Protein AF-A0A369KK77-F1 (afdb_monomer)

InterPro domains:
  IPR004089 Methyl-accepting chemotaxis protein (MCP) signalling domain [PF00015] (278-379)
  IPR004089 Methyl-accepting chemotaxis protein (MCP) signalling domain [PS50111] (217-385)
  IPR004089 Methyl-accepting chemotaxis protein (MCP) signalling domain [SM00283] (213-385)

Secondary structure (DSSP, 8-state):
-HHHHHHHHHHHHHHHHHHHHHHHHHHHHHHHHHHHHHHHHHHHHHHHHHHHHHHHHHHHHHHTT-HHHHHHHHHGGGGSTTEEEEEEEETTS-EEEEEE--TTS--PBP-STT--GGGT-S-S-GGG-SS-EEEEEETTEEEEEEEEE-TTT--EEEEEEEEEE-HHHHHHHHHHHHHHHHHHHHHHHHHHHHHHHHHIIIIIHHHHHHHHHHHHHHHHHHHHHHHHHHHHHHHHHHHHHHHHHHHHHHHHHHHHHHHHHHHHHHHHHHHHHHHHHHHHHHHHHHHHHHHHHHHHHHHHHHHHHHHHHHHHHHHHHHHHHHHHHHHHHHHHHHHHHHHHHHTGGGGHHHHHHHHHHHHHHHHHHHHHHHHHHHHHHHHHHHT--

Solvent-accessible surface area (backbone atoms only — not comparable to full-atom values): 20288 Å² total; per-residue (Å²): 114,70,69,61,49,53,53,49,52,51,55,51,51,65,61,45,50,49,55,53,53,50,52,51,44,54,50,51,54,52,51,50,55,53,53,56,51,52,52,52,54,53,50,54,52,52,55,54,52,54,51,63,71,45,29,62,62,39,22,52,19,50,73,70,67,37,53,69,58,33,46,57,57,55,58,65,60,57,79,43,83,41,48,40,33,40,40,33,25,35,65,82,50,44,63,64,39,32,37,39,53,44,99,85,70,46,70,52,75,54,87,57,85,85,54,55,51,71,82,79,43,92,70,92,58,78,83,73,38,83,53,78,45,78,46,74,82,46,102,47,32,45,36,39,38,35,58,18,40,39,95,84,77,68,45,68,42,20,36,40,36,38,35,29,49,44,59,72,60,55,54,55,52,48,54,54,51,54,53,47,54,52,52,42,53,52,49,52,51,53,39,51,56,51,50,52,56,47,46,47,63,70,47,49,50,55,50,53,49,49,53,50,54,50,52,52,52,50,52,52,51,52,51,51,51,52,51,48,50,50,53,52,51,55,48,51,53,50,48,52,53,50,51,54,50,50,53,53,49,50,52,52,50,56,52,47,51,54,51,51,52,51,49,50,50,52,52,54,51,51,53,51,52,51,52,53,50,52,54,53,49,51,54,50,50,54,50,52,54,54,48,52,55,50,51,53,51,48,54,54,49,52,58,49,49,54,51,49,54,55,50,49,53,52,48,42,55,51,29,53,52,48,32,54,50,20,55,51,42,30,52,49,17,49,52,43,27,52,53,16,60,72,53,43,87,83,12,54,72,52,26,55,52,16,50,52,48,25,51,54,19,50,56,50,29,54,53,25,46,54,52,40,54,55,44,54,53,51,49,58,58,61,75,76,109

Foldseek 3Di:
DVVVVVVVVVVVCLVVQLVVLLVVLVVLLVVLVVVLVVVVVVVVVVLQVLCVVLLAQLLVCLVVLPQVSNLVSQVVSCVDVQWAKKWKAFPQQATRWMWGQDPVRDTDIDPRPPDGSVVQDVDPDPVVQCDWDWDDPDPFKIKIKHFRAHPPPRHTGIMMIIIGGCVVSVVVSVVSNVVSVVSSVVSVVCSVVSVVVCCCVPPVVVVVVVVVVVVVVVVVVVVVVVVVVVVVVVVVVVVVVVVVVVVVVVVVVVVVVVVVVVVVVVVVVVVVVVVVVVVVVVVVVVVVVVVVVVVVVVVVVVVVLVVVLVVLVVLLVVLVVQLVVLVVQLVVLVVQLVVLVVVPPVSVVSNVVSVVSNVVSVVSNVVSVVSNVVSVVVVVVSVVD

Organism: NCBI:txid495820

pLDDT: mean 83.38, std 11.4, range [41.78, 98.0]

Mean predicted aligned error: 17.28 Å

Sequence (385 aa):
MILTNRALNSKILIVILPIFALTIGIHFVYQIFQTSNQFREEFDKSIKNSMKILSPGLSLSLYNLEKSGATFSAKGLFINESIEKVVVFNDKGKFFAGIERKSDQSLPELDGANYTLENYTKEQDLNKFKEINVQTSSNASRIYTFSILDSKSTNLNGLLVVETTTKNLSIRTYYMIVSSILSLLISLFVAGVSSYFIIKRTISKPLEKLGSDIGVGSNEILSTSNNLNKASVDLSDSIKKQTSAIEKTLEQIQNMESVVEETRKNAAECNSVVGVLNDKTKEGNNTIDAMMISIEAIKKSSKNLEKISAIIKNISQKAGVINEIVSKTELLSLNASIEAARAGEFGKGFSVVAEEVGNLAKVSGDAAKDIEDLIHESIKVSELV

Structure (mmCIF, N/CA/C/O backbone):
data_AF-A0A369KK77-F1
#
_entry.id   AF-A0A369KK77-F1
#
loop_
_atom_site.group_PDB
_atom_site.id
_atom_site.type_symbol
_atom_site.label_atom_id
_atom_site.label_alt_id
_atom_site.label_comp_id
_atom_site.label_asym_id
_atom_site.label_entity_id
_atom_site.label_seq_id
_atom_site.pdbx_PDB_ins_code
_atom_site.Cartn_x
_atom_site.Cartn_y
_atom_site.Cartn_z
_atom_site.occupancy
_atom_site.B_iso_or_equiv
_atom_site.auth_seq_id
_atom_site.auth_comp_id
_atom_site.auth_asym_id
_atom_site.auth_atom_id
_atom_site.pdbx_PDB_model_num
ATOM 1 N N . MET A 1 1 ? 8.810 -18.119 -28.779 1.00 47.00 1 MET A N 1
ATOM 2 C CA . MET A 1 1 ? 10.205 -18.325 -29.236 1.00 47.00 1 MET A CA 1
ATOM 3 C C . MET A 1 1 ? 10.413 -18.049 -30.735 1.00 47.00 1 MET A C 1
ATOM 5 O O . MET A 1 1 ? 11.435 -17.484 -31.096 1.00 47.00 1 MET A O 1
ATOM 9 N N . ILE A 1 2 ? 9.454 -18.361 -31.622 1.00 41.78 2 ILE A N 1
ATOM 10 C CA . ILE A 1 2 ? 9.589 -18.117 -33.079 1.00 41.78 2 ILE A CA 1
ATOM 11 C C . ILE A 1 2 ? 9.443 -16.621 -33.462 1.00 41.78 2 ILE A C 1
ATOM 13 O O . ILE A 1 2 ? 10.145 -16.133 -34.346 1.00 41.78 2 ILE A O 1
ATOM 17 N N . LEU A 1 3 ? 8.600 -15.852 -32.756 1.00 43.62 3 LEU A N 1
ATOM 18 C CA . LEU A 1 3 ? 8.411 -14.407 -33.000 1.00 43.62 3 LEU A CA 1
ATOM 19 C C . LEU A 1 3 ? 9.610 -13.546 -32.561 1.00 43.62 3 LEU A C 1
ATOM 21 O O . LEU A 1 3 ? 9.971 -12.594 -33.252 1.00 43.62 3 LEU A O 1
ATOM 25 N N . THR A 1 4 ? 10.275 -13.908 -31.460 1.00 48.16 4 THR A N 1
ATOM 26 C CA . THR A 1 4 ? 11.506 -13.246 -30.996 1.00 48.16 4 THR A CA 1
ATOM 27 C C . THR A 1 4 ? 12.669 -13.461 -31.966 1.00 48.16 4 THR A C 1
ATOM 29 O O . THR A 1 4 ? 13.461 -12.546 -32.179 1.00 48.16 4 THR A O 1
ATOM 32 N N . ASN A 1 5 ? 12.714 -14.617 -32.635 1.00 52.09 5 ASN A N 1
ATOM 33 C CA . ASN A 1 5 ? 13.733 -14.941 -33.633 1.00 52.09 5 ASN A CA 1
ATOM 34 C C . ASN A 1 5 ? 13.578 -14.100 -34.921 1.00 52.09 5 ASN A C 1
ATOM 36 O O . ASN A 1 5 ? 14.558 -13.585 -35.449 1.00 52.09 5 ASN A O 1
ATOM 40 N N . ARG A 1 6 ? 12.343 -13.826 -35.377 1.00 54.16 6 ARG A N 1
ATOM 41 C CA . ARG A 1 6 ? 12.102 -12.896 -36.505 1.00 54.16 6 ARG A CA 1
ATOM 42 C C . ARG A 1 6 ? 12.501 -11.455 -36.189 1.00 54.16 6 ARG A C 1
ATOM 44 O O . ARG A 1 6 ? 13.060 -10.782 -37.050 1.00 54.16 6 ARG A O 1
ATOM 51 N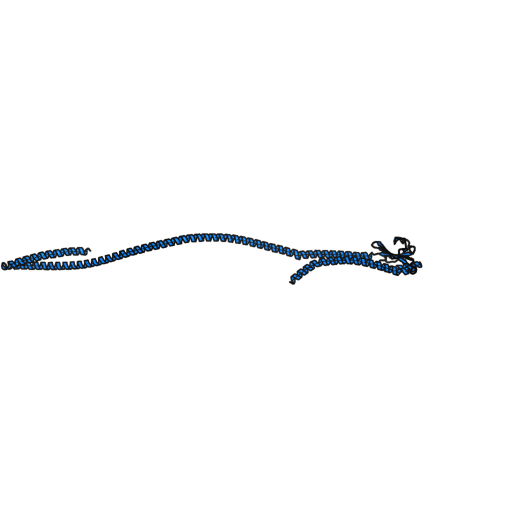 N . ALA A 1 7 ? 12.236 -10.983 -34.972 1.00 59.16 7 ALA A N 1
ATOM 52 C CA . ALA A 1 7 ? 12.627 -9.637 -34.561 1.00 59.16 7 ALA A CA 1
ATOM 53 C C . ALA A 1 7 ? 14.156 -9.493 -34.502 1.00 59.16 7 ALA A C 1
ATOM 55 O O . ALA A 1 7 ? 14.687 -8.510 -35.017 1.00 59.16 7 ALA A O 1
ATOM 56 N N . LEU A 1 8 ? 14.858 -10.487 -33.945 1.00 55.41 8 LEU A N 1
ATOM 57 C CA . LEU A 1 8 ? 16.320 -10.511 -33.881 1.00 55.41 8 LEU A CA 1
ATOM 58 C C . LEU A 1 8 ? 16.948 -10.614 -35.279 1.00 55.41 8 LEU A C 1
ATOM 60 O O . LEU A 1 8 ? 17.817 -9.814 -35.609 1.00 55.41 8 LEU A O 1
ATOM 64 N N . ASN A 1 9 ? 16.430 -11.498 -36.136 1.00 57.97 9 ASN A N 1
ATOM 65 C CA . ASN A 1 9 ? 16.884 -11.617 -37.521 1.00 57.97 9 ASN A CA 1
ATOM 66 C C . ASN A 1 9 ? 16.620 -10.343 -38.324 1.00 57.97 9 ASN A C 1
ATOM 68 O O . ASN A 1 9 ? 17.481 -9.939 -39.095 1.00 57.97 9 ASN A O 1
ATOM 72 N N . SER A 1 10 ? 15.492 -9.654 -38.105 1.00 60.44 10 SER A N 1
ATOM 73 C CA . SER A 1 10 ? 15.263 -8.354 -38.744 1.00 60.44 10 SER A CA 1
ATOM 74 C C . SER A 1 10 ? 16.289 -7.319 -38.279 1.00 60.44 10 SER A C 1
ATOM 76 O O . SER A 1 10 ? 16.861 -6.632 -39.112 1.00 60.44 10 SER A O 1
ATOM 78 N N . LYS A 1 11 ? 16.603 -7.264 -36.976 1.00 64.88 11 LYS A N 1
ATOM 79 C CA . LYS A 1 11 ? 17.577 -6.323 -36.396 1.00 64.88 11 LYS A CA 1
ATOM 80 C C . LYS A 1 11 ? 19.011 -6.592 -36.861 1.00 64.88 11 LYS A C 1
ATOM 82 O O . LYS A 1 11 ? 19.756 -5.646 -37.086 1.00 64.88 11 LYS A O 1
ATOM 87 N N . ILE A 1 12 ? 19.383 -7.858 -37.041 1.00 62.69 12 ILE A N 1
ATOM 88 C CA . ILE A 1 12 ? 20.692 -8.265 -37.569 1.00 62.69 12 ILE A CA 1
ATOM 89 C C . ILE A 1 12 ? 20.794 -7.930 -39.063 1.00 62.69 12 ILE A C 1
ATOM 91 O O . ILE A 1 12 ? 21.766 -7.308 -39.487 1.00 62.69 12 ILE A O 1
ATOM 95 N N . LEU A 1 13 ? 19.762 -8.257 -39.849 1.00 60.19 13 LEU A N 1
ATOM 96 C CA . LEU A 1 13 ? 19.709 -7.939 -41.280 1.00 60.19 13 LEU A CA 1
ATOM 97 C C . LEU A 1 13 ? 19.830 -6.424 -41.522 1.00 60.19 13 LEU A C 1
ATOM 99 O O . LEU A 1 13 ? 20.496 -5.990 -42.454 1.00 60.19 13 LEU A O 1
ATOM 103 N N . ILE A 1 14 ? 19.239 -5.634 -40.627 1.00 63.09 14 ILE A N 1
ATOM 104 C CA . ILE A 1 14 ? 19.241 -4.170 -40.616 1.00 63.09 14 ILE A CA 1
ATOM 105 C C . ILE A 1 14 ? 20.644 -3.559 -40.441 1.00 63.09 14 ILE A C 1
ATOM 107 O O . ILE A 1 14 ? 20.937 -2.541 -41.062 1.00 63.09 14 ILE A O 1
ATOM 111 N N . VAL A 1 15 ? 21.512 -4.158 -39.620 1.00 64.38 15 VAL A N 1
ATOM 112 C CA . VAL A 1 15 ? 22.887 -3.661 -39.398 1.00 64.38 15 VAL A CA 1
ATOM 113 C C . VAL A 1 15 ? 23.840 -4.168 -40.480 1.00 64.38 15 VAL A C 1
ATOM 115 O O . VAL A 1 15 ? 24.763 -3.463 -40.878 1.00 64.38 15 VAL A O 1
ATOM 118 N N . ILE A 1 16 ? 23.606 -5.380 -40.984 1.00 65.75 16 ILE A N 1
ATOM 119 C CA . ILE A 1 16 ? 24.490 -6.017 -41.961 1.00 65.75 16 ILE A CA 1
ATOM 120 C C . ILE A 1 16 ? 24.288 -5.440 -43.367 1.00 65.75 16 ILE A C 1
ATOM 122 O O . ILE A 1 16 ? 25.273 -5.268 -44.081 1.00 65.75 16 ILE A O 1
ATOM 126 N N . LEU A 1 17 ? 23.057 -5.089 -43.767 1.00 68.44 17 LEU A N 1
ATOM 127 C CA . LEU A 1 17 ? 22.775 -4.615 -45.132 1.00 68.44 17 LEU A CA 1
ATOM 128 C C . LEU A 1 17 ? 23.605 -3.382 -45.551 1.00 68.44 17 LEU A C 1
ATOM 130 O O . LEU A 1 17 ? 24.197 -3.419 -46.629 1.00 68.44 17 LEU A O 1
ATOM 134 N N . PRO A 1 18 ? 23.692 -2.307 -44.738 1.00 67.62 18 PRO A N 1
ATOM 135 C CA . PRO A 1 18 ? 24.474 -1.119 -45.085 1.00 67.62 18 PRO A CA 1
ATOM 136 C C . PRO A 1 18 ? 25.974 -1.404 -45.178 1.00 67.62 18 PRO A C 1
ATOM 138 O O . PRO A 1 18 ? 26.647 -0.915 -46.082 1.00 67.62 18 PRO A O 1
ATOM 141 N N . ILE A 1 19 ? 26.489 -2.228 -44.260 1.00 69.19 19 ILE A N 1
ATOM 142 C CA . ILE A 1 19 ? 27.903 -2.619 -44.221 1.00 69.19 19 ILE A CA 1
ATOM 143 C C . ILE A 1 19 ? 28.242 -3.438 -45.468 1.00 69.19 19 ILE A C 1
ATOM 145 O O . ILE A 1 19 ? 29.251 -3.180 -46.117 1.00 69.19 19 ILE A O 1
ATOM 149 N N . PHE A 1 20 ? 27.368 -4.373 -45.842 1.00 70.94 20 PHE A N 1
ATOM 150 C CA . PHE A 1 20 ? 27.532 -5.217 -47.022 1.00 70.94 20 PHE A CA 1
ATOM 151 C C . PHE A 1 20 ? 27.451 -4.414 -48.330 1.00 70.94 20 PHE A C 1
ATOM 153 O O . PHE A 1 20 ? 28.217 -4.644 -49.262 1.00 70.94 20 PHE A O 1
ATOM 160 N N . ALA A 1 21 ? 26.559 -3.424 -48.401 1.00 68.94 21 ALA A N 1
ATOM 161 C CA . ALA A 1 21 ? 26.450 -2.553 -49.566 1.00 68.94 21 ALA A CA 1
ATOM 162 C C . ALA A 1 21 ? 27.677 -1.631 -49.725 1.00 68.94 21 ALA A C 1
ATOM 164 O O . ALA A 1 21 ? 28.122 -1.382 -50.847 1.00 68.94 21 ALA A O 1
ATOM 165 N N . LEU A 1 22 ? 28.256 -1.157 -48.616 1.00 69.44 22 LEU A N 1
ATOM 166 C CA . LEU A 1 22 ? 29.482 -0.355 -48.621 1.00 69.44 22 LEU A CA 1
ATOM 167 C C . LEU A 1 22 ? 30.701 -1.183 -49.059 1.00 69.44 22 LEU A C 1
ATOM 169 O O . LEU A 1 22 ? 31.491 -0.728 -49.887 1.00 69.44 22 LEU A O 1
ATOM 173 N N . THR A 1 23 ? 30.848 -2.407 -48.543 1.00 74.69 23 THR A N 1
ATOM 174 C CA . THR A 1 23 ? 31.971 -3.288 -48.900 1.00 74.69 23 THR A CA 1
ATOM 175 C C . THR A 1 23 ? 31.930 -3.705 -50.367 1.00 74.69 23 THR A C 1
ATOM 177 O O . THR A 1 23 ? 32.974 -3.687 -51.019 1.00 74.69 23 THR A O 1
ATOM 180 N N . ILE A 1 24 ? 30.745 -3.993 -50.920 1.00 73.06 24 ILE A N 1
ATOM 181 C CA . ILE A 1 24 ? 30.578 -4.262 -52.358 1.00 73.06 24 ILE A CA 1
ATOM 182 C C . ILE A 1 24 ? 30.996 -3.046 -53.193 1.00 73.06 24 ILE A C 1
ATOM 184 O O . ILE A 1 24 ? 31.731 -3.203 -54.167 1.00 73.06 24 ILE A O 1
ATOM 188 N N . GLY A 1 25 ? 30.581 -1.837 -52.800 1.00 70.50 25 GLY A N 1
ATOM 189 C CA . GLY A 1 25 ? 30.941 -0.609 -53.515 1.00 70.50 25 GLY A CA 1
ATOM 190 C C . GLY A 1 25 ? 32.454 -0.369 -53.561 1.00 70.50 25 GLY A C 1
ATOM 191 O O . GLY A 1 25 ? 33.005 -0.078 -54.621 1.00 70.50 25 GLY A O 1
ATOM 192 N N . ILE A 1 26 ? 33.146 -0.562 -52.434 1.00 72.31 26 ILE A N 1
ATOM 193 C CA . ILE A 1 26 ? 34.610 -0.427 -52.351 1.00 72.31 26 ILE A CA 1
ATOM 194 C C . ILE A 1 26 ? 35.310 -1.489 -53.211 1.00 72.31 26 ILE A C 1
ATOM 196 O O . ILE A 1 26 ? 36.255 -1.175 -53.937 1.00 72.31 26 ILE A O 1
ATOM 200 N N . HIS A 1 27 ? 34.830 -2.734 -53.165 1.00 75.69 27 HIS A N 1
ATOM 201 C CA . HIS A 1 27 ? 35.390 -3.829 -53.955 1.00 75.69 27 HIS A CA 1
ATOM 202 C C . HIS A 1 27 ? 35.278 -3.569 -55.465 1.00 75.69 27 HIS A C 1
ATOM 204 O O . HIS A 1 27 ? 36.238 -3.793 -56.202 1.00 75.69 27 HIS A O 1
ATOM 210 N N . PHE A 1 28 ? 34.149 -3.024 -55.922 1.00 71.56 28 PHE A N 1
ATOM 211 C CA . PHE A 1 28 ? 33.917 -2.729 -57.338 1.00 71.56 28 PHE A CA 1
ATOM 212 C C . PHE A 1 28 ? 34.852 -1.628 -57.867 1.00 71.56 28 PHE A C 1
ATOM 214 O O . PHE A 1 28 ? 35.438 -1.758 -58.943 1.00 71.56 28 PHE A O 1
ATOM 221 N N . VAL A 1 29 ? 35.066 -0.570 -57.076 1.00 71.00 29 VAL A N 1
ATOM 222 C CA . VAL A 1 29 ? 36.005 0.518 -57.407 1.00 71.00 29 VAL A CA 1
ATOM 223 C C . VAL A 1 29 ? 37.438 -0.013 -57.519 1.00 71.00 29 VAL A C 1
ATOM 225 O O . VAL A 1 29 ? 38.153 0.320 -58.467 1.00 71.00 29 VAL A O 1
ATOM 228 N N . TYR A 1 30 ? 37.847 -0.875 -56.584 1.00 74.88 30 TYR A N 1
ATOM 229 C CA . TYR A 1 30 ? 39.158 -1.523 -56.619 1.00 74.88 30 TYR A CA 1
ATOM 230 C C . TYR A 1 30 ? 39.337 -2.388 -57.878 1.00 74.88 30 TYR A C 1
ATOM 232 O O . TYR A 1 30 ? 40.360 -2.294 -58.562 1.00 74.88 30 TYR A O 1
ATOM 240 N N . GLN A 1 31 ? 38.316 -3.172 -58.236 1.00 72.50 31 GLN A N 1
ATOM 241 C CA . GLN A 1 31 ? 38.340 -4.046 -59.409 1.00 72.50 31 GLN A CA 1
ATOM 242 C C . GLN A 1 31 ? 38.478 -3.262 -60.727 1.00 72.50 31 GLN A C 1
ATOM 244 O O . GLN A 1 31 ? 39.197 -3.692 -61.631 1.00 72.50 31 GLN A O 1
ATOM 249 N N . ILE A 1 32 ? 37.858 -2.083 -60.835 1.00 72.31 32 ILE A N 1
ATOM 250 C CA . ILE A 1 32 ? 37.979 -1.211 -62.017 1.00 72.31 32 ILE A CA 1
ATOM 251 C C . ILE A 1 32 ? 39.412 -0.704 -62.194 1.00 72.31 32 ILE A C 1
ATOM 253 O O . ILE A 1 32 ? 39.935 -0.712 -63.312 1.00 72.31 32 ILE A O 1
ATOM 257 N N . PHE A 1 33 ? 40.068 -0.296 -61.105 1.00 70.50 33 PHE A N 1
ATOM 258 C CA . PHE A 1 33 ? 41.456 0.166 -61.158 1.00 70.50 33 PHE A CA 1
ATOM 259 C C . PHE A 1 33 ? 42.403 -0.959 -61.590 1.00 70.50 33 PHE A C 1
ATOM 261 O O . PHE A 1 33 ? 43.236 -0.769 -62.479 1.00 70.50 33 PHE A O 1
ATOM 268 N N . GLN A 1 34 ? 42.220 -2.155 -61.024 1.00 74.81 34 GLN A N 1
ATOM 269 C CA . GLN A 1 34 ? 43.004 -3.334 -61.387 1.00 74.81 34 GLN A CA 1
ATOM 270 C C . GLN A 1 34 ? 42.822 -3.708 -62.867 1.00 74.81 34 GLN A C 1
ATOM 272 O O . GLN A 1 34 ? 43.808 -3.889 -63.581 1.00 74.81 34 GLN A O 1
ATOM 277 N N . THR A 1 35 ? 41.576 -3.735 -63.347 1.00 74.19 35 THR A N 1
ATOM 278 C CA . THR A 1 35 ? 41.244 -4.071 -64.743 1.00 74.19 35 THR A CA 1
ATOM 279 C C . THR A 1 35 ? 41.839 -3.057 -65.725 1.00 74.19 35 THR A C 1
ATOM 281 O O . THR A 1 35 ? 42.373 -3.428 -66.770 1.00 74.19 35 THR A O 1
ATOM 284 N N . SER A 1 36 ? 41.803 -1.764 -65.384 1.00 71.44 36 SER A N 1
ATOM 285 C CA . SER A 1 36 ? 42.390 -0.710 -66.218 1.00 71.44 36 SER A CA 1
ATOM 286 C C . SER A 1 36 ? 43.911 -0.847 -66.356 1.00 71.44 36 SER A C 1
ATOM 288 O O . SER A 1 36 ? 44.450 -0.509 -67.411 1.00 71.44 36 SER A O 1
ATOM 290 N N . ASN A 1 37 ? 44.613 -1.308 -65.318 1.00 71.44 37 ASN A N 1
ATOM 291 C CA . ASN A 1 37 ? 46.061 -1.527 -65.382 1.00 71.44 37 ASN A CA 1
ATOM 292 C C . ASN A 1 37 ? 46.408 -2.767 -66.211 1.00 71.44 37 ASN A C 1
ATOM 294 O O . ASN A 1 37 ? 47.255 -2.679 -67.097 1.00 71.44 37 ASN A O 1
ATOM 298 N N . GLN A 1 38 ? 45.695 -3.877 -65.999 1.00 77.56 38 GLN A N 1
ATOM 299 C CA . GLN A 1 38 ? 45.892 -5.112 -66.766 1.00 77.56 38 GLN A CA 1
ATOM 300 C C . GLN A 1 38 ? 45.713 -4.889 -68.272 1.00 77.56 38 GLN A C 1
ATOM 302 O O . GLN A 1 38 ? 46.550 -5.307 -69.067 1.00 77.56 38 GLN A O 1
ATOM 307 N N . PHE A 1 39 ? 44.678 -4.146 -68.673 1.00 74.00 39 PHE A N 1
ATOM 308 C CA . PHE A 1 39 ? 44.437 -3.864 -70.087 1.00 74.00 39 PHE A CA 1
ATOM 309 C C . PHE A 1 39 ? 45.574 -3.053 -70.737 1.00 74.00 39 PHE A C 1
ATOM 311 O O . PHE A 1 39 ? 45.909 -3.280 -71.898 1.00 74.00 39 PHE A O 1
ATOM 318 N N . ARG A 1 40 ? 46.199 -2.116 -70.004 1.00 72.75 40 ARG A N 1
ATOM 319 C CA . ARG A 1 40 ? 47.352 -1.344 -70.512 1.00 72.75 40 ARG A CA 1
ATOM 320 C C . ARG A 1 40 ? 48.569 -2.238 -70.750 1.00 72.75 40 ARG A C 1
ATOM 322 O O . ARG A 1 40 ? 49.238 -2.082 -71.769 1.00 72.75 40 ARG A O 1
ATOM 329 N N . GLU A 1 41 ? 48.838 -3.168 -69.837 1.00 78.62 41 GLU A N 1
ATOM 330 C CA . GLU A 1 41 ? 49.946 -4.119 -69.968 1.00 78.62 41 GLU A CA 1
ATOM 331 C C . GLU A 1 41 ? 49.739 -5.087 -71.140 1.00 78.62 41 GLU A C 1
ATOM 333 O O . GLU A 1 41 ? 50.656 -5.304 -71.937 1.00 78.62 41 GLU A O 1
ATOM 338 N N . GLU A 1 42 ? 48.530 -5.636 -71.290 1.00 78.62 42 GLU A N 1
ATOM 339 C CA . GLU A 1 42 ? 48.194 -6.512 -72.418 1.00 78.62 42 GLU A CA 1
ATOM 340 C C . GLU A 1 42 ? 48.285 -5.779 -73.760 1.00 78.62 42 GLU A C 1
ATOM 342 O O . GLU A 1 42 ? 48.832 -6.319 -74.727 1.00 78.62 42 GLU A O 1
ATOM 347 N N . PHE A 1 43 ? 47.823 -4.528 -73.809 1.00 78.94 43 PHE A N 1
ATOM 348 C CA . PHE A 1 43 ? 47.926 -3.679 -74.992 1.00 78.94 43 PHE A CA 1
ATOM 349 C C . PHE A 1 43 ? 49.389 -3.442 -75.401 1.00 78.94 43 PHE A C 1
ATOM 351 O O . PHE A 1 43 ? 49.754 -3.692 -76.553 1.00 78.94 43 PHE A O 1
ATOM 358 N N . ASP A 1 44 ? 50.254 -3.047 -74.457 1.00 79.62 44 ASP A N 1
ATOM 359 C CA . ASP A 1 44 ? 51.690 -2.865 -74.709 1.00 79.62 44 ASP A CA 1
ATOM 360 C C . ASP A 1 44 ? 52.343 -4.149 -75.235 1.00 79.62 44 ASP A C 1
ATOM 362 O O . ASP A 1 44 ? 53.137 -4.117 -76.180 1.00 79.62 44 ASP A O 1
ATOM 366 N N . LYS A 1 45 ? 52.006 -5.297 -74.637 1.00 82.44 45 LYS A N 1
ATOM 367 C CA . LYS A 1 45 ? 52.530 -6.604 -75.046 1.00 82.44 45 LYS A CA 1
ATOM 368 C C . LYS A 1 45 ? 52.089 -6.974 -76.462 1.00 82.44 45 LYS A C 1
ATOM 370 O O . LYS A 1 45 ? 52.903 -7.474 -77.239 1.00 82.44 45 LYS A O 1
ATOM 375 N N . SER A 1 46 ? 50.833 -6.702 -76.814 1.00 82.88 46 SER A N 1
ATOM 376 C CA . SER A 1 46 ? 50.305 -6.958 -78.155 1.00 82.88 46 SER A CA 1
ATOM 377 C C . SER A 1 46 ? 51.049 -6.150 -79.218 1.00 82.88 46 SER A C 1
ATOM 379 O O . SER A 1 46 ? 51.478 -6.721 -80.218 1.00 82.88 46 SER A O 1
ATOM 381 N N . ILE A 1 47 ? 51.250 -4.846 -78.998 1.00 82.31 47 ILE A N 1
ATOM 382 C CA . ILE A 1 47 ? 51.964 -3.977 -79.947 1.00 82.31 47 ILE A CA 1
ATOM 383 C C . ILE A 1 47 ? 53.420 -4.436 -80.124 1.00 82.31 47 ILE A C 1
ATOM 385 O O . ILE A 1 47 ? 53.889 -4.579 -81.256 1.00 82.31 47 ILE A O 1
ATOM 389 N N . LYS A 1 48 ? 54.113 -4.753 -79.020 1.00 81.88 48 LYS A N 1
ATOM 390 C CA . LYS A 1 48 ? 55.489 -5.284 -79.042 1.00 81.88 48 LYS A CA 1
ATOM 391 C C . LYS A 1 48 ? 55.609 -6.565 -79.872 1.00 81.88 48 LYS A C 1
ATOM 393 O O . LYS A 1 48 ? 56.538 -6.702 -80.669 1.00 81.88 48 LYS A O 1
ATOM 398 N N . ASN A 1 49 ? 54.671 -7.497 -79.707 1.00 83.44 49 ASN A N 1
ATOM 399 C CA . ASN A 1 49 ? 54.665 -8.752 -80.459 1.00 83.44 49 ASN A CA 1
ATOM 400 C C . ASN A 1 49 ? 54.456 -8.518 -81.960 1.00 83.44 49 ASN A C 1
ATOM 402 O O . ASN A 1 49 ? 55.187 -9.095 -82.766 1.00 83.44 49 ASN A O 1
ATOM 406 N N . SER A 1 50 ? 53.524 -7.639 -82.338 1.00 84.31 50 SER A N 1
ATOM 407 C CA . SER A 1 50 ? 53.273 -7.309 -83.745 1.00 84.31 50 SER A CA 1
ATOM 408 C C . SER A 1 50 ? 54.506 -6.713 -84.433 1.00 84.31 50 SER A C 1
ATOM 410 O O . SER A 1 50 ? 54.844 -7.115 -85.544 1.00 84.31 50 SER A O 1
ATOM 412 N N . MET A 1 51 ? 55.239 -5.818 -83.762 1.00 82.31 51 MET A N 1
ATOM 413 C CA . MET A 1 51 ? 56.491 -5.256 -84.298 1.00 82.31 51 MET A CA 1
ATOM 414 C C . MET A 1 51 ? 57.566 -6.319 -84.519 1.00 82.31 51 MET A C 1
ATOM 416 O O . MET A 1 51 ? 58.234 -6.325 -85.552 1.00 82.31 51 MET A O 1
ATOM 420 N N . LYS A 1 52 ? 57.717 -7.244 -83.564 1.00 81.69 52 LYS A N 1
ATOM 421 C CA . LYS A 1 52 ? 58.705 -8.324 -83.651 1.00 81.69 52 LYS A CA 1
ATOM 422 C C . LYS A 1 52 ? 58.440 -9.245 -84.845 1.00 81.69 52 LYS A C 1
ATOM 424 O O . LYS A 1 52 ? 59.390 -9.667 -85.497 1.00 81.69 52 LYS A O 1
ATOM 429 N N . ILE A 1 53 ? 57.168 -9.520 -85.142 1.00 83.31 53 ILE A N 1
ATOM 430 C CA . ILE A 1 53 ? 56.754 -10.343 -86.290 1.00 83.31 53 ILE A CA 1
ATOM 431 C C . ILE A 1 53 ? 57.054 -9.637 -87.620 1.00 83.31 53 ILE A C 1
ATOM 433 O O . ILE A 1 53 ? 57.476 -10.287 -88.572 1.00 83.31 53 ILE A O 1
ATOM 437 N N . LEU A 1 54 ? 56.879 -8.315 -87.692 1.00 82.88 54 LEU A N 1
ATOM 438 C CA . LEU A 1 54 ? 57.062 -7.542 -88.929 1.00 82.88 54 LEU A CA 1
ATOM 439 C C . LEU A 1 54 ? 58.518 -7.173 -89.235 1.00 82.88 54 LEU A C 1
ATOM 441 O O . LEU A 1 54 ? 58.838 -6.860 -90.383 1.00 82.88 54 LEU A O 1
ATOM 445 N N . SER A 1 55 ? 59.398 -7.228 -88.230 1.00 80.06 55 SER A N 1
ATOM 446 C CA . SER A 1 55 ? 60.819 -6.871 -88.342 1.00 80.06 55 SER A CA 1
ATOM 447 C C . SER A 1 55 ? 61.530 -7.466 -89.567 1.00 80.06 55 SER A C 1
ATOM 449 O O . SER A 1 55 ? 62.142 -6.700 -90.313 1.00 80.06 55 SER A O 1
ATOM 451 N N . PRO A 1 56 ? 61.434 -8.785 -89.852 1.00 81.88 56 PRO A N 1
ATOM 452 C CA . PRO A 1 56 ? 62.194 -9.387 -90.948 1.00 81.88 56 PRO A CA 1
ATOM 453 C C . PRO A 1 56 ? 61.773 -8.865 -92.328 1.00 81.88 56 PRO A C 1
ATOM 455 O O . PRO A 1 56 ? 62.627 -8.631 -93.180 1.00 81.88 56 PRO A O 1
ATOM 458 N N . GLY A 1 57 ? 60.470 -8.642 -92.539 1.00 82.50 57 GLY A N 1
ATOM 459 C CA . GLY A 1 57 ? 59.940 -8.116 -93.802 1.00 82.50 57 GLY A CA 1
ATOM 460 C C . GLY A 1 57 ? 60.364 -6.668 -94.045 1.00 82.50 57 GLY A C 1
ATOM 461 O O . GLY A 1 57 ? 60.860 -6.338 -95.119 1.00 82.50 57 GLY A O 1
ATOM 462 N N . LEU A 1 58 ? 60.264 -5.823 -93.013 1.00 84.44 58 LEU A N 1
ATOM 463 C CA . LEU A 1 58 ? 60.732 -4.435 -93.074 1.00 84.44 58 LEU A CA 1
ATOM 464 C C . LEU A 1 58 ? 62.245 -4.347 -93.311 1.00 84.44 58 LEU A C 1
ATOM 466 O O . LEU A 1 58 ? 62.697 -3.498 -94.077 1.00 84.44 58 LEU A O 1
ATOM 470 N N . SER A 1 59 ? 63.014 -5.240 -92.684 1.00 83.38 59 SER A N 1
ATOM 471 C CA . SER A 1 59 ? 64.468 -5.323 -92.838 1.00 83.38 59 SER A CA 1
ATOM 472 C C . SER A 1 59 ? 64.874 -5.614 -94.281 1.00 83.38 59 SER A C 1
ATOM 474 O O . SER A 1 59 ? 65.755 -4.943 -94.816 1.00 83.38 59 SER A O 1
ATOM 476 N N . LEU A 1 60 ? 64.183 -6.553 -94.937 1.00 81.25 60 LEU A N 1
ATOM 477 C CA . LEU A 1 60 ? 64.424 -6.901 -96.336 1.00 81.25 60 LEU A CA 1
ATOM 478 C C . LEU A 1 60 ? 64.091 -5.738 -97.284 1.00 81.25 60 LEU A C 1
ATOM 480 O O . LEU A 1 60 ? 64.892 -5.414 -98.160 1.00 81.25 60 LEU A O 1
ATOM 484 N N . SER A 1 61 ? 62.941 -5.082 -97.093 1.00 84.75 61 SER A N 1
ATOM 485 C CA . SER A 1 61 ? 62.547 -3.936 -97.923 1.00 84.75 61 SER A CA 1
ATOM 486 C C . SER A 1 61 ? 63.483 -2.736 -97.754 1.00 84.75 61 SER A C 1
ATOM 488 O O . SER A 1 61 ? 63.801 -2.081 -98.741 1.00 84.75 61 SER A O 1
ATOM 490 N N . LEU A 1 62 ? 63.963 -2.457 -96.536 1.00 84.06 62 LEU A N 1
ATOM 491 C CA . LEU A 1 62 ? 64.951 -1.399 -96.287 1.00 84.06 62 LEU A CA 1
ATOM 492 C C . LEU A 1 62 ? 66.300 -1.708 -96.936 1.00 84.06 62 LEU A C 1
ATOM 494 O O . LEU A 1 62 ? 66.872 -0.834 -97.582 1.00 84.06 62 LEU A O 1
ATOM 498 N N . TYR A 1 63 ? 66.778 -2.949 -96.804 1.00 82.56 63 TYR A N 1
ATOM 499 C CA . TYR A 1 63 ? 68.034 -3.394 -97.410 1.00 82.56 63 TYR A CA 1
ATOM 500 C C . TYR A 1 63 ? 68.017 -3.242 -98.940 1.00 82.56 63 TYR A C 1
ATOM 502 O O . TYR A 1 63 ? 68.978 -2.747 -99.523 1.00 82.56 63 TYR A O 1
ATOM 510 N N . ASN A 1 64 ? 66.892 -3.583 -99.579 1.00 83.44 64 ASN A N 1
ATOM 511 C CA . ASN A 1 64 ? 66.689 -3.412 -101.021 1.00 83.44 64 ASN A CA 1
ATOM 512 C C . ASN A 1 64 ? 66.242 -1.992 -101.429 1.00 83.44 64 ASN A C 1
ATOM 514 O O . ASN A 1 64 ? 65.998 -1.749 -102.608 1.00 83.44 64 ASN A O 1
ATOM 518 N N . LEU A 1 65 ? 66.118 -1.052 -100.482 1.00 81.19 65 LEU A N 1
ATOM 519 C CA . LEU A 1 65 ? 65.614 0.313 -100.697 1.00 81.19 65 LEU A CA 1
ATOM 520 C C . LEU A 1 65 ? 64.207 0.382 -101.345 1.00 81.19 65 LEU A C 1
ATOM 522 O O . LEU A 1 65 ? 63.846 1.375 -101.980 1.00 81.19 65 LEU A O 1
ATOM 526 N N . GLU A 1 66 ? 63.362 -0.630 -101.131 1.00 85.94 66 GLU A N 1
ATOM 527 C CA . GLU A 1 66 ? 61.993 -0.706 -101.653 1.00 85.94 66 GLU A CA 1
ATOM 528 C C . GLU A 1 66 ? 60.976 -0.016 -100.729 1.00 85.94 66 GLU A C 1
ATOM 530 O O . GLU A 1 66 ? 60.404 -0.620 -99.814 1.00 85.94 66 GLU A O 1
ATOM 535 N N . LYS A 1 67 ? 60.682 1.261 -101.006 1.00 84.06 67 LYS A N 1
ATOM 536 C CA . LYS A 1 67 ? 59.708 2.051 -100.227 1.00 84.06 67 LYS A CA 1
ATOM 537 C C . LYS A 1 67 ? 58.318 1.396 -100.166 1.00 84.06 67 LYS A C 1
ATOM 539 O O . LYS A 1 67 ? 57.724 1.318 -99.095 1.00 84.06 67 LYS A O 1
ATOM 544 N N . SER A 1 68 ? 57.811 0.892 -101.295 1.00 84.38 68 SER A N 1
ATOM 545 C CA . SER A 1 68 ? 56.459 0.312 -101.386 1.00 84.38 68 SER A CA 1
ATOM 546 C C . SER A 1 68 ? 56.286 -0.944 -100.516 1.00 84.38 68 SER A C 1
ATOM 548 O O . SER A 1 68 ? 55.269 -1.084 -99.832 1.00 84.38 68 SER A O 1
ATOM 550 N N . GLY A 1 69 ? 57.299 -1.818 -100.460 1.00 83.81 69 GLY A N 1
ATOM 551 C CA . GLY A 1 69 ? 57.281 -3.024 -99.622 1.00 83.81 69 GLY A CA 1
ATOM 552 C C . GLY A 1 69 ? 57.297 -2.713 -98.121 1.00 83.81 69 GLY A C 1
ATOM 553 O O . GLY A 1 69 ? 56.565 -3.336 -97.343 1.00 83.81 69 GLY A O 1
ATOM 554 N N . ALA A 1 70 ? 58.051 -1.683 -97.718 1.00 84.31 70 ALA A N 1
ATOM 555 C CA . ALA A 1 70 ? 58.056 -1.199 -96.339 1.00 84.31 70 ALA A CA 1
ATOM 556 C C . ALA A 1 70 ? 56.692 -0.609 -95.940 1.00 84.31 70 ALA A C 1
ATOM 558 O O . ALA A 1 70 ? 56.172 -0.935 -94.871 1.00 84.31 70 ALA A O 1
ATOM 559 N N . THR A 1 71 ? 56.070 0.185 -96.820 1.00 85.31 71 THR A N 1
ATOM 560 C CA . THR A 1 71 ? 54.711 0.707 -96.614 1.00 85.31 71 THR A CA 1
ATOM 561 C C . THR A 1 71 ? 53.692 -0.431 -96.484 1.00 85.31 71 THR A C 1
ATOM 563 O O . THR A 1 71 ? 52.895 -0.432 -95.549 1.00 85.31 71 THR A O 1
ATOM 566 N N . PHE A 1 72 ? 53.710 -1.430 -97.372 1.00 85.25 72 PHE A N 1
ATOM 567 C CA . PHE A 1 72 ? 52.777 -2.563 -97.299 1.00 85.25 72 PHE A CA 1
ATOM 568 C C . PHE A 1 72 ? 52.905 -3.331 -95.975 1.00 85.25 72 PHE A C 1
ATOM 570 O O . PHE A 1 72 ? 51.904 -3.600 -95.310 1.00 85.25 72 PHE A O 1
ATOM 577 N N . SER A 1 73 ? 54.139 -3.600 -95.543 1.00 85.88 73 SER A N 1
ATOM 578 C CA . SER A 1 73 ? 54.420 -4.267 -94.266 1.00 85.88 73 SER A CA 1
ATOM 579 C C . SER A 1 73 ? 53.953 -3.432 -93.065 1.00 85.88 73 SER A C 1
ATOM 581 O O . SER A 1 73 ? 53.360 -3.966 -92.129 1.00 85.88 73 SER A O 1
ATOM 583 N N . ALA A 1 74 ? 54.150 -2.110 -93.108 1.00 84.88 74 ALA A N 1
ATOM 584 C CA . ALA A 1 74 ? 53.684 -1.188 -92.074 1.00 84.88 74 ALA A CA 1
ATOM 585 C C . ALA A 1 74 ? 52.148 -1.090 -92.008 1.00 84.88 74 ALA A C 1
ATOM 587 O O . ALA A 1 74 ? 51.599 -1.009 -90.907 1.00 84.88 74 ALA A O 1
ATOM 588 N N . LYS A 1 75 ? 51.433 -1.170 -93.146 1.00 86.00 75 LYS A N 1
ATOM 589 C CA . LYS A 1 75 ? 49.953 -1.206 -93.174 1.00 86.00 75 LYS A CA 1
ATOM 590 C C . LYS A 1 75 ? 49.383 -2.365 -92.353 1.00 86.00 75 LYS A C 1
ATOM 592 O O . LYS A 1 75 ? 48.323 -2.207 -91.753 1.00 86.00 75 LYS A O 1
ATOM 597 N N . GLY A 1 76 ? 50.104 -3.483 -92.245 1.00 82.25 76 GLY A N 1
ATOM 598 C CA . GLY A 1 76 ? 49.704 -4.637 -91.433 1.00 82.25 76 GLY A CA 1
ATOM 599 C C . GLY A 1 76 ? 49.540 -4.345 -89.934 1.00 82.25 76 GLY A C 1
ATOM 600 O O . GLY A 1 76 ? 48.804 -5.055 -89.254 1.00 82.25 76 GLY A O 1
ATOM 601 N N . LEU A 1 77 ? 50.161 -3.283 -89.406 1.00 83.31 77 LEU A N 1
ATOM 602 C CA . LEU A 1 77 ? 49.991 -2.877 -88.004 1.00 83.31 77 LEU A CA 1
ATOM 603 C C . LEU A 1 77 ? 48.625 -2.240 -87.730 1.00 83.31 77 LEU A C 1
ATOM 605 O O . LEU A 1 77 ? 48.098 -2.366 -86.625 1.00 83.31 77 LEU A O 1
ATOM 609 N N . PHE A 1 78 ? 48.008 -1.613 -88.732 1.00 84.12 78 PHE A N 1
ATOM 610 C CA . PHE A 1 78 ? 46.771 -0.842 -88.581 1.00 84.12 78 PHE A CA 1
ATOM 611 C C . PHE A 1 78 ? 45.508 -1.705 -88.381 1.00 84.12 78 PHE A C 1
ATOM 613 O O . PHE A 1 78 ? 44.402 -1.167 -88.356 1.00 84.12 78 PHE A O 1
ATOM 620 N N . ILE A 1 79 ? 45.656 -3.019 -88.161 1.00 80.69 79 ILE A N 1
ATOM 621 C CA . ILE A 1 79 ? 44.598 -3.881 -87.601 1.00 80.69 79 ILE A CA 1
ATOM 622 C C . ILE A 1 79 ? 44.195 -3.381 -86.205 1.00 80.69 79 ILE A C 1
ATOM 624 O O . ILE A 1 79 ? 43.037 -3.489 -85.811 1.00 80.69 79 ILE A O 1
ATOM 628 N N . ASN A 1 80 ? 45.140 -2.801 -85.460 1.00 79.25 80 ASN A N 1
ATOM 629 C CA . ASN A 1 80 ? 44.836 -2.141 -84.201 1.00 79.25 80 ASN A CA 1
ATOM 630 C C . ASN A 1 80 ? 44.436 -0.678 -84.453 1.00 79.25 80 ASN A C 1
ATOM 632 O O . ASN A 1 80 ? 45.239 0.138 -84.916 1.00 79.25 80 ASN A O 1
ATOM 636 N N . GLU A 1 81 ? 43.189 -0.345 -84.125 1.00 80.00 81 GLU A N 1
ATOM 637 C CA . GLU A 1 81 ? 42.623 1.001 -84.289 1.00 80.00 81 GLU A CA 1
ATOM 638 C C . GLU A 1 81 ? 43.311 2.058 -83.423 1.00 80.00 81 GLU A C 1
ATOM 640 O O . GLU A 1 81 ? 43.227 3.244 -83.719 1.00 80.00 81 GLU A O 1
ATOM 645 N N . SER A 1 82 ? 44.025 1.648 -82.373 1.00 81.25 82 SER A N 1
ATOM 646 C CA . SER A 1 82 ? 44.795 2.561 -81.536 1.00 81.25 82 SER A CA 1
ATOM 647 C C . SER A 1 82 ? 46.089 3.037 -82.191 1.00 81.25 82 SER A C 1
ATOM 649 O O . SER A 1 82 ? 46.719 3.927 -81.635 1.00 81.25 82 SER A O 1
ATOM 651 N N . ILE A 1 83 ? 46.524 2.467 -83.320 1.00 86.56 83 ILE A N 1
ATOM 652 C CA . ILE A 1 83 ? 47.716 2.937 -84.038 1.00 86.56 83 ILE A CA 1
ATOM 653 C C . ILE A 1 83 ? 47.335 4.106 -84.946 1.00 86.56 83 ILE A C 1
ATOM 655 O O . ILE A 1 83 ? 46.542 3.948 -85.877 1.00 86.56 83 ILE A O 1
ATOM 659 N N . GLU A 1 84 ? 47.941 5.259 -84.673 1.00 87.75 84 GLU A N 1
ATOM 660 C CA . GLU A 1 84 ? 47.725 6.518 -85.391 1.00 87.75 84 GLU A CA 1
ATOM 661 C C . GLU A 1 84 ? 48.789 6.729 -86.463 1.00 87.75 84 GLU A C 1
ATOM 663 O O . GLU A 1 84 ? 48.493 7.183 -87.561 1.00 87.75 84 GLU A O 1
ATOM 668 N N . LYS A 1 85 ? 50.044 6.378 -86.175 1.00 88.38 85 LYS A N 1
ATOM 669 C CA . LYS A 1 85 ? 51.153 6.653 -87.089 1.00 88.38 85 LYS A CA 1
ATOM 670 C C . LYS A 1 85 ? 52.201 5.561 -87.028 1.00 88.38 85 LYS A C 1
ATOM 672 O O . LYS A 1 85 ? 52.543 5.081 -85.952 1.00 88.38 85 LYS A O 1
ATOM 677 N N . VAL A 1 86 ? 52.744 5.201 -88.183 1.00 89.50 86 VAL A N 1
ATOM 678 C CA . VAL A 1 86 ? 53.894 4.306 -88.311 1.00 89.50 86 VAL A CA 1
ATOM 679 C C . VAL A 1 86 ? 54.924 4.987 -89.197 1.00 89.50 86 VAL A C 1
ATOM 681 O O . VAL A 1 86 ? 54.611 5.374 -90.319 1.00 89.50 86 VAL A O 1
ATOM 684 N N . VAL A 1 87 ? 56.151 5.134 -88.709 1.00 88.81 87 VAL A N 1
ATOM 685 C CA . VAL A 1 87 ? 57.253 5.782 -89.425 1.00 88.81 87 VAL A CA 1
ATOM 686 C C . VAL A 1 87 ? 58.463 4.862 -89.421 1.00 88.81 87 VAL A C 1
ATOM 688 O O . VAL A 1 87 ? 58.830 4.303 -88.392 1.00 88.81 87 VAL A O 1
ATOM 691 N N . VAL A 1 88 ? 59.084 4.705 -90.582 1.00 88.69 88 VAL A N 1
ATOM 692 C CA . VAL A 1 88 ? 60.289 3.909 -90.789 1.00 88.69 88 VAL A CA 1
ATOM 693 C C . VAL A 1 88 ? 61.427 4.852 -91.152 1.00 88.69 88 VAL A C 1
ATOM 695 O O . VAL A 1 88 ? 61.343 5.605 -92.125 1.00 88.69 88 VAL A O 1
ATOM 698 N N . PHE A 1 89 ? 62.499 4.787 -90.376 1.00 86.81 89 PHE A N 1
ATOM 699 C CA . PHE A 1 89 ? 63.754 5.482 -90.623 1.00 86.81 89 PHE A CA 1
ATOM 700 C C . PHE A 1 89 ? 64.799 4.482 -91.110 1.00 86.81 89 PHE A C 1
ATOM 702 O O . PHE A 1 89 ? 64.790 3.322 -90.697 1.00 86.81 89 PHE A O 1
ATOM 709 N N . ASN A 1 90 ? 65.705 4.921 -91.976 1.00 84.38 90 ASN A N 1
ATOM 710 C CA . ASN A 1 90 ? 66.841 4.100 -92.387 1.00 84.38 90 ASN A CA 1
ATOM 711 C C . ASN A 1 90 ? 67.941 4.046 -91.308 1.00 84.38 90 ASN A C 1
ATOM 713 O O . ASN A 1 90 ? 67.859 4.702 -90.268 1.00 84.38 90 ASN A O 1
ATOM 717 N N . ASP A 1 91 ? 68.990 3.279 -91.588 1.00 79.19 91 ASP A N 1
ATOM 718 C CA . ASP A 1 91 ? 70.228 3.133 -90.806 1.00 79.19 91 ASP A CA 1
ATOM 719 C C . ASP A 1 91 ? 70.956 4.455 -90.481 1.00 79.19 91 ASP A C 1
ATOM 721 O O . ASP A 1 91 ? 71.773 4.507 -89.566 1.00 79.19 91 ASP A O 1
ATOM 725 N N . LYS A 1 92 ? 70.649 5.538 -91.204 1.00 77.94 92 LYS A N 1
ATOM 726 C CA . LYS A 1 92 ? 71.189 6.893 -90.995 1.00 77.94 92 LYS A CA 1
ATOM 727 C C . LYS A 1 92 ? 70.208 7.828 -90.284 1.00 77.94 92 LYS A C 1
ATOM 729 O O . LYS A 1 92 ? 70.453 9.032 -90.227 1.00 77.94 92 LYS A O 1
ATOM 734 N N . GLY A 1 93 ? 69.079 7.312 -89.799 1.00 75.94 93 GLY A N 1
ATOM 735 C CA . GLY A 1 93 ? 68.050 8.093 -89.109 1.00 75.94 93 GLY A CA 1
ATOM 736 C C . GLY A 1 93 ? 67.261 9.046 -90.013 1.00 75.94 93 GLY A C 1
ATOM 737 O O . GLY A 1 93 ? 66.559 9.924 -89.513 1.00 75.94 93 GLY A O 1
ATOM 738 N N . LYS A 1 94 ? 67.351 8.898 -91.341 1.00 83.19 94 LYS A N 1
ATOM 739 C CA . LYS A 1 94 ? 66.534 9.660 -92.295 1.00 83.19 94 LYS A CA 1
ATOM 740 C C . LYS A 1 94 ? 65.208 8.951 -92.537 1.00 83.19 94 LYS A C 1
ATOM 742 O O . LYS A 1 94 ? 65.156 7.723 -92.582 1.00 83.19 94 LYS A O 1
ATOM 747 N N . PHE A 1 95 ? 64.148 9.735 -92.721 1.00 87.62 95 PHE A N 1
ATOM 748 C CA . PHE A 1 95 ? 62.835 9.221 -93.094 1.00 87.62 95 PHE A CA 1
ATOM 749 C C . PHE A 1 95 ? 62.931 8.368 -94.366 1.00 87.62 95 PHE A C 1
ATOM 751 O O . PHE A 1 95 ? 63.521 8.793 -95.360 1.00 87.62 95 PHE A O 1
ATOM 758 N N . PHE A 1 96 ? 62.338 7.176 -94.327 1.00 87.81 96 PHE A N 1
ATOM 759 C CA . PHE A 1 96 ? 62.289 6.255 -95.458 1.00 87.81 96 PHE A CA 1
ATOM 760 C C . PHE A 1 96 ? 60.854 6.071 -95.962 1.00 87.81 96 PHE A C 1
ATOM 762 O O . PHE A 1 96 ? 60.549 6.339 -97.126 1.00 87.81 96 PHE A O 1
ATOM 769 N N . ALA A 1 97 ? 59.953 5.660 -95.071 1.00 88.94 97 ALA A N 1
ATOM 770 C CA . ALA A 1 97 ? 58.539 5.466 -95.364 1.00 88.94 97 ALA A CA 1
ATOM 771 C C . ALA A 1 97 ? 57.703 5.787 -94.127 1.00 88.94 97 ALA A C 1
ATOM 773 O O . ALA A 1 97 ? 58.180 5.680 -92.999 1.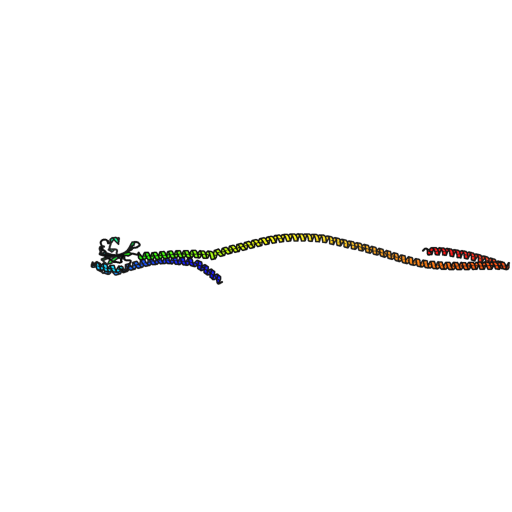00 88.94 97 ALA A O 1
ATOM 774 N N . GLY A 1 98 ? 56.442 6.150 -94.316 1.00 89.00 98 GLY A N 1
ATOM 775 C CA . GLY A 1 98 ? 55.554 6.404 -93.195 1.00 89.00 98 GLY A CA 1
ATOM 776 C C . GLY A 1 98 ? 54.100 6.444 -93.618 1.00 89.00 98 GLY A C 1
ATOM 777 O O . GLY A 1 98 ? 53.795 6.725 -94.776 1.00 89.00 98 GLY A O 1
ATOM 778 N N . ILE A 1 99 ? 53.225 6.128 -92.673 1.00 90.88 99 ILE A N 1
ATOM 779 C CA . ILE A 1 99 ? 51.779 6.031 -92.849 1.00 90.88 99 ILE A CA 1
ATOM 780 C C . ILE A 1 99 ? 51.123 6.647 -91.624 1.00 90.88 99 ILE A C 1
ATOM 782 O O . ILE A 1 99 ? 51.533 6.373 -90.494 1.00 90.88 99 ILE A O 1
ATOM 786 N N . GLU A 1 100 ? 50.089 7.443 -91.844 1.00 90.00 100 GLU A N 1
ATOM 787 C CA . GLU A 1 100 ? 49.285 8.035 -90.781 1.00 90.00 100 GLU A CA 1
ATOM 788 C C . GLU A 1 100 ? 47.811 7.711 -91.008 1.00 90.00 100 GLU A C 1
ATOM 790 O O . GLU A 1 100 ? 47.326 7.755 -92.137 1.00 90.00 100 GLU A O 1
ATOM 795 N N . ARG A 1 101 ? 47.103 7.368 -89.934 1.00 88.38 101 ARG A N 1
ATOM 796 C CA . ARG A 1 101 ? 45.658 7.183 -89.922 1.00 88.38 101 ARG A CA 1
ATOM 797 C C . ARG A 1 101 ? 44.999 8.549 -89.801 1.00 88.38 101 ARG A C 1
ATOM 799 O O . ARG A 1 101 ? 45.223 9.275 -88.840 1.00 88.38 101 ARG A O 1
ATOM 806 N N . LYS A 1 102 ? 44.173 8.903 -90.783 1.00 86.12 102 LYS A N 1
ATOM 807 C CA . LYS A 1 102 ? 43.341 10.110 -90.720 1.00 86.12 102 LYS A CA 1
ATOM 808 C C . LYS A 1 102 ? 42.005 9.825 -90.036 1.00 86.12 102 LYS A C 1
ATOM 810 O O . LYS A 1 102 ? 41.587 8.679 -89.892 1.00 86.12 102 LYS A O 1
ATOM 815 N N . SER A 1 103 ? 41.299 10.890 -89.657 1.00 80.94 103 SER A N 1
ATOM 816 C CA . SER A 1 103 ? 39.975 10.818 -89.018 1.00 80.94 103 SER A CA 1
ATOM 817 C C . SER A 1 103 ? 38.922 10.060 -89.839 1.00 80.94 103 SER A C 1
ATOM 819 O O . SER A 1 103 ? 37.956 9.559 -89.272 1.00 80.94 103 SER A O 1
ATOM 821 N N . ASP A 1 104 ? 39.099 9.971 -91.159 1.00 83.44 104 ASP A N 1
ATOM 822 C CA . ASP A 1 104 ? 38.255 9.210 -92.089 1.00 83.44 104 ASP A CA 1
ATOM 823 C C . ASP A 1 104 ? 38.691 7.739 -92.248 1.00 83.44 104 ASP A C 1
ATOM 825 O O . ASP A 1 104 ? 38.191 7.044 -93.128 1.00 83.44 104 ASP A O 1
ATOM 829 N N . GLN A 1 105 ? 39.618 7.265 -91.406 1.00 81.81 105 GLN A N 1
ATOM 830 C CA . GLN A 1 105 ? 40.237 5.933 -91.439 1.00 81.81 105 GLN A CA 1
ATOM 831 C C . GLN A 1 105 ? 41.114 5.655 -92.669 1.00 81.81 105 GLN A C 1
ATOM 833 O O . GLN A 1 105 ? 41.622 4.541 -92.822 1.00 81.81 105 GLN A O 1
ATOM 838 N N . SER A 1 106 ? 41.347 6.648 -93.533 1.00 85.88 106 SER A N 1
ATOM 839 C CA . SER A 1 106 ? 42.300 6.500 -94.630 1.00 85.88 106 SER A CA 1
ATOM 840 C C . SER A 1 106 ? 43.737 6.397 -94.101 1.00 85.88 106 SER A C 1
ATOM 842 O O . SER A 1 106 ? 44.074 6.941 -93.046 1.00 85.88 106 SER A O 1
ATOM 844 N N . LEU A 1 107 ? 44.585 5.679 -94.848 1.00 88.31 107 LEU A N 1
ATOM 845 C CA . LEU A 1 107 ? 46.000 5.441 -94.533 1.00 88.31 107 LEU A CA 1
ATOM 846 C C . LEU A 1 107 ? 46.917 6.023 -95.628 1.00 88.31 107 LEU A C 1
ATOM 848 O O . LEU A 1 107 ? 47.554 5.248 -96.358 1.00 88.31 107 LEU A O 1
ATOM 852 N N . PRO A 1 108 ? 46.944 7.357 -95.820 1.00 88.69 108 PRO A N 1
ATOM 853 C CA . PRO A 1 108 ? 47.859 7.993 -96.760 1.00 88.69 108 PRO A CA 1
ATOM 854 C C . PRO A 1 108 ? 49.326 7.785 -96.362 1.00 88.69 108 PRO A C 1
ATOM 856 O O . PRO A 1 108 ? 49.671 7.681 -95.182 1.00 88.69 108 PRO A O 1
ATOM 859 N N . GLU A 1 109 ? 50.193 7.741 -97.372 1.00 88.19 109 GLU A N 1
ATOM 860 C CA . GLU A 1 109 ? 51.642 7.771 -97.171 1.00 88.19 109 GLU A CA 1
ATOM 861 C C . GLU A 1 109 ? 52.108 9.176 -96.768 1.00 88.19 109 GLU A C 1
ATOM 863 O O . GLU A 1 109 ? 51.500 10.178 -97.138 1.00 88.19 109 GLU A O 1
ATOM 868 N N . LEU A 1 110 ? 53.195 9.238 -95.999 1.00 86.88 110 LEU A N 1
ATOM 869 C CA . LEU A 1 110 ? 53.787 10.479 -95.512 1.00 86.88 110 LEU A CA 1
ATOM 870 C C . LEU A 1 110 ? 54.860 11.014 -96.476 1.00 86.88 110 LEU A C 1
ATOM 872 O O . LEU A 1 110 ? 55.745 10.272 -96.915 1.00 86.88 110 LEU A O 1
ATOM 876 N N . ASP A 1 111 ? 54.841 12.328 -96.718 1.00 75.88 111 ASP A N 1
ATOM 877 C CA . ASP A 1 111 ? 55.725 13.016 -97.678 1.00 75.88 111 ASP A CA 1
ATOM 878 C C . ASP A 1 111 ? 57.120 13.376 -97.119 1.00 75.88 111 ASP A C 1
ATOM 880 O O . ASP A 1 111 ? 57.884 14.114 -97.736 1.00 75.88 111 ASP A O 1
ATOM 884 N N . GLY A 1 112 ? 57.497 12.845 -95.950 1.00 71.06 112 GLY A N 1
ATOM 885 C CA . GLY A 1 112 ? 58.870 12.861 -95.417 1.00 71.06 112 GLY A CA 1
ATOM 886 C C . GLY A 1 112 ? 59.460 14.212 -94.980 1.00 71.06 112 GLY A C 1
ATOM 887 O O . GLY A 1 112 ? 60.409 14.215 -94.202 1.00 71.06 112 GLY A O 1
ATOM 888 N N . ALA A 1 113 ? 58.897 15.349 -95.400 1.00 64.75 113 ALA A N 1
ATOM 889 C CA . ALA A 1 113 ? 59.475 16.684 -95.187 1.00 64.75 113 ALA A CA 1
ATOM 890 C C . ALA A 1 113 ? 59.548 17.139 -93.713 1.00 64.75 113 ALA A C 1
ATOM 892 O O . ALA A 1 113 ? 60.389 17.965 -93.376 1.00 64.75 113 ALA A O 1
ATOM 893 N N . ASN A 1 114 ? 58.707 16.581 -92.833 1.00 68.88 114 ASN A N 1
ATOM 894 C CA . ASN A 1 114 ? 58.550 17.028 -91.439 1.00 68.88 114 ASN A CA 1
ATOM 895 C C . ASN A 1 114 ? 58.868 15.944 -90.389 1.00 68.88 114 ASN A C 1
ATOM 897 O O . ASN A 1 114 ? 58.584 16.127 -89.205 1.00 68.88 114 ASN A O 1
ATOM 901 N N . TYR A 1 115 ? 59.434 14.805 -90.797 1.00 78.94 115 TYR A N 1
ATOM 902 C CA . TYR A 1 115 ? 59.660 13.660 -89.909 1.00 78.94 115 TYR A CA 1
ATOM 903 C C . TYR A 1 115 ? 61.154 13.445 -89.684 1.00 78.94 115 TYR A C 1
ATOM 905 O O . TYR A 1 115 ? 61.818 12.726 -90.430 1.00 78.94 115 TYR A O 1
ATOM 913 N N . THR A 1 116 ? 61.688 14.072 -88.639 1.00 77.75 116 THR A N 1
ATOM 914 C CA . THR A 1 116 ? 63.046 13.818 -88.152 1.00 77.75 116 THR A CA 1
ATOM 915 C C . THR A 1 116 ? 63.007 12.816 -87.006 1.00 77.75 116 THR A C 1
ATOM 917 O O . THR A 1 116 ? 62.057 12.772 -86.223 1.00 77.75 116 THR A O 1
ATOM 920 N N . LEU A 1 117 ? 64.049 11.992 -86.897 1.00 75.12 117 LEU A N 1
ATOM 921 C CA . LEU A 1 117 ? 64.158 11.005 -85.824 1.00 75.12 117 LEU A CA 1
ATOM 922 C C . LEU A 1 117 ? 64.168 11.664 -84.427 1.00 75.12 117 LEU A C 1
ATOM 924 O O . LEU A 1 117 ? 63.619 11.109 -83.477 1.00 75.12 117 LEU A O 1
ATOM 928 N N . GLU A 1 118 ? 64.697 12.888 -84.334 1.00 73.56 118 GLU A N 1
ATOM 929 C CA . GLU A 1 118 ? 64.720 13.717 -83.118 1.00 73.56 118 GLU A CA 1
ATOM 930 C C . GLU A 1 118 ? 63.320 14.025 -82.558 1.00 73.56 118 GLU A C 1
ATOM 932 O O . GLU A 1 118 ? 63.171 14.242 -81.356 1.00 73.56 118 GLU A O 1
ATOM 937 N N . ASN A 1 119 ? 62.275 13.977 -83.395 1.00 73.06 119 ASN A N 1
ATOM 938 C CA . ASN A 1 119 ? 60.890 14.170 -82.951 1.00 73.06 119 ASN A CA 1
ATOM 939 C C . ASN A 1 119 ? 60.367 12.994 -82.105 1.00 73.06 119 ASN A C 1
ATOM 941 O O . ASN A 1 119 ? 59.378 13.146 -81.389 1.00 73.06 11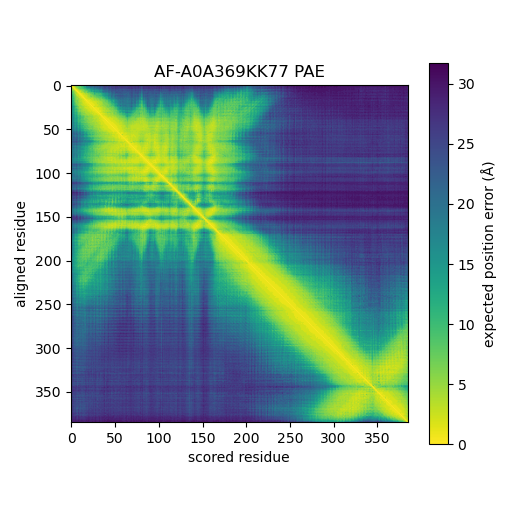9 ASN A O 1
ATOM 945 N N . TYR A 1 120 ? 61.008 11.824 -82.189 1.00 73.94 120 TYR A N 1
ATOM 946 C CA . TYR A 1 120 ? 60.535 10.578 -81.577 1.00 73.94 120 TYR A CA 1
ATOM 947 C C . TYR A 1 120 ? 61.513 9.989 -80.560 1.00 73.94 120 TYR A C 1
ATOM 949 O O . TYR A 1 120 ? 61.111 9.176 -79.729 1.00 73.94 120 TYR A O 1
ATOM 957 N N . THR A 1 121 ? 62.787 10.385 -80.607 1.00 68.19 121 THR A N 1
ATOM 958 C CA . THR A 1 121 ? 63.808 9.948 -79.654 1.00 68.19 121 THR A CA 1
ATOM 959 C C . THR A 1 121 ? 64.859 11.031 -79.424 1.00 68.19 121 THR A C 1
ATOM 961 O O . THR A 1 121 ? 65.248 11.744 -80.343 1.00 68.19 121 THR A O 1
ATOM 964 N N . LYS A 1 122 ? 65.336 11.147 -78.179 1.00 62.22 122 LYS A N 1
ATOM 965 C CA . LYS A 1 122 ? 66.366 12.120 -77.773 1.00 62.22 122 LYS A CA 1
ATOM 966 C C . LYS A 1 122 ? 67.806 11.603 -77.928 1.00 62.22 122 LYS A C 1
ATOM 968 O O . LYS A 1 122 ? 68.735 12.360 -77.668 1.00 62.22 122 LYS A O 1
ATOM 973 N N . GLU A 1 123 ? 68.016 10.333 -78.292 1.00 58.34 123 GLU A N 1
ATOM 974 C CA . GLU A 1 123 ? 69.366 9.756 -78.414 1.00 58.34 123 GLU A CA 1
ATOM 975 C C . GLU A 1 123 ? 69.892 9.796 -79.852 1.00 58.34 123 GLU A C 1
ATOM 977 O O . GLU A 1 123 ? 69.262 9.282 -80.772 1.00 58.34 123 GLU A O 1
ATOM 982 N N . GLN A 1 124 ? 71.098 10.345 -80.018 1.00 55.34 124 GLN A N 1
ATOM 983 C CA . GLN A 1 124 ? 71.818 10.413 -81.296 1.00 55.34 124 GLN A CA 1
ATOM 984 C C . GLN A 1 124 ? 72.510 9.091 -81.691 1.00 55.34 124 GLN A C 1
ATOM 986 O O . GLN A 1 124 ? 73.048 8.999 -82.791 1.00 55.34 124 GLN A O 1
ATOM 991 N N . ASP A 1 125 ? 72.505 8.067 -80.828 1.00 58.00 125 ASP A N 1
ATOM 992 C CA . ASP A 1 125 ? 73.198 6.795 -81.072 1.00 58.00 125 ASP A CA 1
ATOM 993 C C . ASP A 1 125 ? 72.212 5.659 -81.386 1.00 58.00 125 ASP A C 1
ATOM 995 O O . ASP A 1 125 ? 71.606 5.049 -80.503 1.00 58.00 125 ASP A O 1
ATOM 999 N N . LEU A 1 126 ? 72.058 5.378 -82.681 1.00 61.31 126 LEU A N 1
ATOM 1000 C CA . LEU A 1 126 ? 71.160 4.358 -83.225 1.00 61.31 126 LEU A CA 1
ATOM 1001 C C . LEU A 1 126 ? 71.483 2.932 -82.732 1.00 61.31 126 LEU A C 1
ATOM 1003 O O . LEU A 1 126 ? 70.590 2.087 -82.657 1.00 61.31 126 LEU A O 1
ATOM 1007 N N . ASN A 1 127 ? 72.728 2.664 -82.323 1.00 59.19 127 ASN A N 1
ATOM 1008 C CA . ASN A 1 127 ? 73.168 1.337 -81.877 1.00 59.19 127 ASN A CA 1
ATOM 1009 C C . ASN A 1 127 ? 72.636 0.932 -80.493 1.00 59.19 127 ASN A C 1
ATOM 1011 O O . ASN A 1 127 ? 72.727 -0.243 -80.121 1.00 59.19 127 ASN A O 1
ATOM 1015 N N . LYS A 1 128 ? 72.077 1.876 -79.727 1.00 62.28 128 LYS A N 1
ATOM 1016 C CA . LYS A 1 128 ? 71.507 1.618 -78.396 1.00 62.28 128 LYS A CA 1
ATOM 1017 C C . LYS A 1 128 ? 70.092 1.043 -78.435 1.00 62.28 128 LYS A C 1
ATOM 1019 O O . LYS A 1 128 ? 69.652 0.441 -77.460 1.00 62.28 128 LYS A O 1
ATOM 1024 N N . PHE A 1 129 ? 69.395 1.140 -79.565 1.00 62.78 129 PHE A N 1
ATOM 1025 C CA . PHE A 1 129 ? 68.004 0.698 -79.708 1.00 62.78 129 PHE A CA 1
ATOM 1026 C C . PHE A 1 129 ? 67.853 -0.809 -79.974 1.00 62.78 129 PHE A C 1
ATOM 1028 O O . PHE A 1 129 ? 66.896 -1.221 -80.625 1.00 62.78 129 PHE A O 1
ATOM 1035 N N . LYS A 1 130 ? 68.762 -1.667 -79.490 1.00 60.00 130 LYS A N 1
ATOM 1036 C CA . LYS A 1 130 ? 68.679 -3.129 -79.714 1.00 60.00 130 LYS A CA 1
ATOM 1037 C C . LYS A 1 130 ? 67.425 -3.777 -79.102 1.00 60.00 130 LYS A C 1
ATOM 1039 O O . LYS A 1 130 ? 67.058 -4.878 -79.504 1.00 60.00 130 LYS A O 1
ATOM 1044 N N . GLU A 1 131 ? 66.746 -3.089 -78.184 1.00 61.81 131 GLU A N 1
ATOM 1045 C CA . GLU A 1 131 ? 65.493 -3.513 -77.553 1.00 61.81 131 GLU A CA 1
ATOM 1046 C C . GLU A 1 131 ? 64.341 -2.536 -77.850 1.00 61.81 131 GLU A C 1
ATOM 1048 O O . GLU A 1 131 ? 64.567 -1.371 -78.179 1.00 61.81 131 GLU A O 1
ATOM 1053 N N . ILE A 1 132 ? 63.089 -3.007 -77.733 1.00 63.34 132 ILE A N 1
ATOM 1054 C CA . ILE A 1 132 ? 61.900 -2.154 -77.908 1.00 63.34 132 ILE A CA 1
ATOM 1055 C C . ILE A 1 132 ? 61.849 -1.141 -76.764 1.00 63.34 132 ILE A C 1
ATOM 1057 O O . ILE A 1 132 ? 61.590 -1.521 -75.618 1.00 63.34 132 ILE A O 1
ATOM 1061 N N . ASN A 1 133 ? 62.013 0.140 -77.080 1.00 67.31 133 ASN A N 1
ATOM 1062 C CA . ASN A 1 133 ? 61.891 1.207 -76.100 1.00 67.31 133 ASN A CA 1
ATOM 1063 C C . ASN A 1 133 ? 60.489 1.827 -76.189 1.00 67.31 133 ASN A C 1
ATOM 1065 O O . ASN A 1 133 ? 60.003 2.168 -77.268 1.00 67.31 133 ASN A O 1
ATOM 1069 N N . VAL A 1 134 ? 59.804 1.922 -75.049 1.00 63.78 134 VAL A N 1
ATOM 1070 C CA . VAL A 1 134 ? 58.459 2.503 -74.963 1.00 63.78 134 VAL A CA 1
ATOM 1071 C C . VAL A 1 134 ? 58.589 3.859 -74.301 1.00 63.78 134 VAL A C 1
ATOM 1073 O O . VAL A 1 134 ? 58.857 3.947 -73.104 1.00 63.78 134 VAL A O 1
ATOM 1076 N N . GLN A 1 135 ? 58.384 4.918 -75.076 1.00 66.06 135 GLN A N 1
ATOM 1077 C CA . GLN A 1 135 ? 58.422 6.285 -74.580 1.00 66.06 135 GLN A CA 1
ATOM 1078 C C . GLN A 1 135 ? 57.010 6.864 -74.557 1.00 66.06 135 GLN A C 1
ATOM 1080 O O . GLN A 1 135 ? 56.235 6.761 -75.508 1.00 66.06 135 GLN A O 1
ATOM 1085 N N . THR A 1 136 ? 56.647 7.473 -73.432 1.00 61.12 136 THR A N 1
ATOM 1086 C CA . THR A 1 136 ? 55.353 8.147 -73.296 1.00 61.12 136 THR A CA 1
ATOM 1087 C C . THR A 1 136 ? 55.536 9.610 -73.674 1.00 61.12 136 THR A C 1
ATOM 1089 O O . THR A 1 136 ? 56.303 10.313 -73.023 1.00 61.12 136 THR A O 1
ATOM 1092 N N . SER A 1 137 ? 54.844 10.059 -74.723 1.00 57.91 137 SER A N 1
ATOM 1093 C CA . SER A 1 137 ? 54.879 11.460 -75.165 1.00 57.91 137 SER A CA 1
ATOM 1094 C C . SER A 1 137 ? 53.809 12.301 -74.454 1.00 57.91 137 SER A C 1
ATOM 1096 O O . SER A 1 137 ? 54.027 13.471 -74.153 1.00 57.91 137 SER A O 1
ATOM 1098 N N . SER A 1 138 ? 52.674 11.685 -74.085 1.00 61.91 138 SER A N 1
ATOM 1099 C CA . SER A 1 138 ? 51.627 12.285 -73.245 1.00 61.91 138 SER A CA 1
ATOM 1100 C C . SER A 1 138 ? 50.778 11.207 -72.545 1.00 61.91 138 SER A C 1
ATOM 1102 O O . SER A 1 138 ? 50.842 10.035 -72.904 1.00 61.91 138 SER A O 1
ATOM 1104 N N . ASN A 1 139 ? 49.902 11.581 -71.602 1.00 60.34 139 ASN A N 1
ATOM 1105 C CA . ASN A 1 139 ? 48.954 10.640 -70.972 1.00 60.34 139 ASN A CA 1
ATOM 1106 C C . ASN A 1 139 ? 48.011 9.932 -71.969 1.00 60.34 139 ASN A C 1
ATOM 1108 O O . ASN A 1 139 ? 47.418 8.910 -71.618 1.00 60.34 139 ASN A O 1
ATOM 1112 N N . ALA A 1 140 ? 47.856 10.473 -73.183 1.00 67.69 140 ALA A N 1
ATOM 1113 C CA . ALA A 1 140 ? 46.970 9.949 -74.215 1.00 67.69 140 ALA A CA 1
ATOM 1114 C C . ALA A 1 140 ? 47.713 9.256 -75.368 1.00 67.69 140 ALA A C 1
ATOM 1116 O O . ALA A 1 140 ? 47.074 8.487 -76.086 1.00 67.69 140 ALA A O 1
ATOM 1117 N N . SER A 1 141 ? 49.025 9.469 -75.525 1.00 76.06 141 SER A N 1
ATOM 1118 C CA . SER A 1 141 ? 49.819 8.925 -76.631 1.00 76.06 141 SER A CA 1
ATOM 1119 C C . SER A 1 141 ? 51.038 8.132 -76.155 1.00 76.06 141 SER A C 1
ATOM 1121 O O . SER A 1 141 ? 51.833 8.594 -75.330 1.00 76.06 141 SER A O 1
ATOM 1123 N N . ARG A 1 142 ? 51.204 6.923 -76.698 1.00 82.44 142 ARG A N 1
ATOM 1124 C CA . ARG A 1 142 ? 52.379 6.068 -76.455 1.00 82.44 142 ARG A CA 1
ATOM 1125 C C . ARG A 1 142 ? 53.151 5.911 -77.755 1.00 82.44 142 ARG A C 1
ATOM 1127 O O . ARG A 1 142 ? 52.549 5.612 -78.788 1.00 82.44 142 ARG A O 1
ATOM 1134 N N . ILE A 1 143 ? 54.462 6.110 -77.681 1.00 82.94 143 ILE A N 1
ATOM 1135 C CA . ILE A 1 143 ? 55.392 5.950 -78.794 1.00 82.94 143 ILE A CA 1
ATOM 1136 C C . ILE A 1 143 ? 56.233 4.708 -78.519 1.00 82.94 143 ILE A C 1
ATOM 1138 O O . ILE A 1 143 ? 56.832 4.556 -77.454 1.00 82.94 143 ILE A O 1
ATOM 1142 N N . TYR A 1 144 ? 56.279 3.817 -79.494 1.00 84.88 144 TYR A N 1
ATOM 1143 C CA . TYR A 1 144 ? 57.087 2.611 -79.458 1.00 84.88 144 TYR A CA 1
ATOM 1144 C C . TYR A 1 144 ? 58.178 2.748 -80.510 1.00 84.88 144 TYR A C 1
ATOM 1146 O O . TYR A 1 144 ? 57.874 3.002 -81.676 1.00 84.88 144 TYR A O 1
ATOM 1154 N N . THR A 1 145 ? 59.431 2.569 -80.111 1.00 83.12 145 THR A N 1
ATOM 1155 C CA . THR A 1 145 ? 60.573 2.565 -81.024 1.00 83.12 145 THR A CA 1
ATOM 1156 C C . THR A 1 145 ? 61.226 1.191 -81.024 1.00 83.12 145 THR A C 1
ATOM 1158 O O . THR A 1 145 ? 61.395 0.555 -79.981 1.00 83.12 145 THR A O 1
ATOM 1161 N N . PHE A 1 146 ? 61.555 0.697 -82.213 1.00 83.81 146 PHE A N 1
ATOM 1162 C CA . PHE A 1 146 ? 62.080 -0.646 -82.390 1.00 83.81 146 PHE A CA 1
ATOM 1163 C C . PHE A 1 146 ? 63.110 -0.705 -83.514 1.00 83.81 146 PHE A C 1
ATOM 1165 O O . PHE A 1 146 ? 62.849 -0.240 -84.623 1.00 83.81 146 PHE A O 1
ATOM 1172 N N . SER A 1 147 ? 64.267 -1.308 -83.243 1.00 82.56 147 SER A N 1
ATOM 1173 C CA . SER A 1 147 ? 65.302 -1.504 -84.260 1.00 82.56 147 SER A CA 1
ATOM 1174 C C . SER A 1 147 ? 64.965 -2.624 -85.224 1.00 82.56 147 SER A C 1
ATOM 1176 O O . SER A 1 147 ? 64.648 -3.747 -84.833 1.00 82.56 147 SER A O 1
ATOM 1178 N N . ILE A 1 148 ? 65.120 -2.319 -86.504 1.00 81.38 148 ILE A N 1
ATOM 1179 C CA . ILE A 1 148 ? 65.018 -3.269 -87.597 1.00 81.38 148 ILE A CA 1
ATOM 1180 C C . ILE A 1 148 ? 66.432 -3.786 -87.862 1.00 81.38 148 ILE A C 1
ATOM 1182 O O . ILE A 1 148 ? 67.290 -3.058 -88.362 1.00 81.38 148 ILE A O 1
ATOM 1186 N N . LEU A 1 149 ? 66.684 -5.038 -87.488 1.00 79.44 149 LEU A N 1
ATOM 1187 C CA . LEU A 1 149 ? 67.992 -5.678 -87.619 1.00 79.44 149 LEU A CA 1
ATOM 1188 C C . LEU A 1 149 ? 68.021 -6.595 -88.846 1.00 79.44 149 LEU A C 1
ATOM 1190 O O . LEU A 1 149 ? 67.002 -7.172 -89.237 1.00 79.44 149 LEU A O 1
ATOM 1194 N N . ASP A 1 150 ? 69.191 -6.755 -89.453 1.00 73.69 150 ASP A N 1
ATOM 1195 C CA . ASP A 1 150 ? 69.419 -7.771 -90.473 1.00 73.69 150 ASP A CA 1
ATOM 1196 C C . ASP A 1 150 ? 69.302 -9.175 -89.861 1.00 73.69 150 ASP A C 1
ATOM 1198 O O . ASP A 1 150 ? 69.958 -9.509 -88.870 1.00 73.69 150 ASP A O 1
ATOM 1202 N N . SER A 1 151 ? 68.491 -10.010 -90.513 1.00 64.75 151 SER A N 1
ATOM 1203 C CA . SER A 1 151 ? 68.291 -11.428 -90.213 1.00 64.75 151 SER A CA 1
ATOM 1204 C C . SER A 1 151 ? 69.579 -12.261 -90.156 1.00 64.75 151 SER A C 1
ATOM 1206 O O . SER A 1 151 ? 69.589 -13.286 -89.477 1.00 64.75 151 SER A O 1
ATOM 1208 N N . LYS A 1 152 ? 70.650 -11.852 -90.859 1.00 67.25 152 LYS A N 1
ATOM 1209 C CA . LYS A 1 152 ? 71.902 -12.625 -90.965 1.00 67.25 152 LYS A CA 1
ATOM 1210 C C . LYS A 1 152 ? 73.094 -11.990 -90.251 1.00 67.25 152 LYS A C 1
ATOM 1212 O O . LYS A 1 152 ? 73.867 -12.719 -89.640 1.00 67.25 152 LYS A O 1
ATOM 1217 N N . SER A 1 153 ? 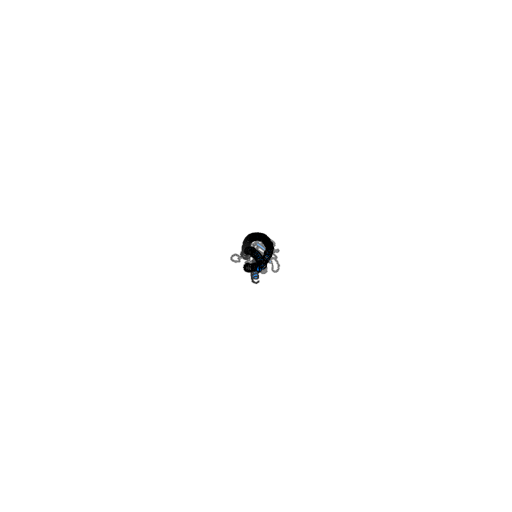73.265 -10.667 -90.328 1.00 63.69 153 SER A N 1
ATOM 1218 C CA . SER A 1 153 ? 74.455 -9.981 -89.791 1.00 63.69 153 SER A CA 1
ATOM 1219 C C . SER A 1 153 ? 74.233 -9.231 -88.476 1.00 63.69 153 SER A C 1
ATOM 1221 O O . SER A 1 153 ? 75.187 -8.687 -87.928 1.00 63.69 153 SER A O 1
ATOM 1223 N N . THR A 1 154 ? 73.002 -9.184 -87.947 1.00 67.81 154 THR A N 1
ATOM 1224 C CA . THR A 1 154 ? 72.611 -8.367 -86.773 1.00 67.81 154 THR A CA 1
ATOM 1225 C C . THR A 1 154 ? 72.894 -6.864 -86.906 1.00 67.81 154 THR A C 1
ATOM 1227 O O . THR A 1 154 ? 72.741 -6.120 -85.937 1.00 67.81 154 THR A O 1
ATOM 1230 N N . ASN A 1 155 ? 73.270 -6.402 -88.101 1.00 76.00 155 ASN A N 1
ATOM 1231 C CA . ASN A 1 155 ? 73.458 -4.990 -88.395 1.00 76.00 155 ASN A CA 1
ATOM 1232 C C . ASN A 1 155 ? 72.114 -4.257 -88.386 1.00 76.00 155 ASN A C 1
ATOM 1234 O O . ASN A 1 155 ? 71.072 -4.835 -88.695 1.00 76.00 155 ASN A O 1
ATOM 1238 N N . LEU A 1 156 ? 72.136 -2.979 -88.019 1.00 78.88 156 LEU A N 1
ATOM 1239 C CA . LEU A 1 156 ? 70.951 -2.131 -88.023 1.00 78.88 156 LEU A CA 1
ATOM 1240 C C . LEU A 1 156 ? 70.615 -1.705 -89.458 1.00 78.88 156 LEU A C 1
ATOM 1242 O O . LEU A 1 156 ? 71.387 -0.980 -90.076 1.00 78.88 156 LEU A O 1
ATOM 1246 N N . ASN A 1 157 ? 69.446 -2.108 -89.953 1.00 79.81 157 ASN A N 1
ATOM 1247 C CA . ASN A 1 157 ? 68.933 -1.701 -91.266 1.00 79.81 157 ASN A CA 1
ATOM 1248 C C . ASN A 1 157 ? 68.015 -0.470 -91.174 1.00 79.81 157 ASN A C 1
ATOM 1250 O O . ASN A 1 157 ? 67.807 0.233 -92.163 1.00 79.81 157 ASN A O 1
ATOM 1254 N N . GLY A 1 158 ? 67.465 -0.190 -89.991 1.00 83.31 158 GLY A N 1
ATOM 1255 C CA . GLY A 1 158 ? 66.649 0.994 -89.751 1.00 83.31 158 GLY A CA 1
ATOM 1256 C C . GLY A 1 158 ? 65.914 0.966 -88.417 1.00 83.31 158 GLY A C 1
ATOM 1257 O O . GLY A 1 158 ? 66.117 0.072 -87.596 1.00 83.31 158 GLY A O 1
ATOM 1258 N N . LEU A 1 159 ? 65.031 1.939 -88.209 1.00 85.06 159 LEU A N 1
ATOM 1259 C CA . LEU A 1 159 ? 64.212 2.068 -87.007 1.00 85.06 159 LEU A CA 1
ATOM 1260 C C . LEU A 1 159 ? 62.729 2.170 -87.374 1.00 85.06 159 LEU A C 1
ATOM 1262 O O . LEU A 1 159 ? 62.343 2.972 -88.221 1.00 85.06 159 LEU A O 1
ATOM 1266 N N . LEU A 1 160 ? 61.895 1.392 -86.691 1.00 86.38 160 LEU A N 1
ATOM 1267 C CA . LEU A 1 160 ? 60.442 1.476 -86.735 1.00 86.38 160 LEU A CA 1
ATOM 1268 C C . LEU A 1 160 ? 59.937 2.287 -85.540 1.00 86.38 160 LEU A C 1
ATOM 1270 O O . LEU A 1 160 ? 60.237 1.965 -84.390 1.00 86.38 160 LEU A O 1
ATOM 1274 N N . VAL A 1 161 ? 59.125 3.300 -85.810 1.00 87.25 161 VAL A N 1
ATOM 1275 C CA . VAL A 1 161 ? 58.435 4.102 -84.803 1.00 87.25 161 VAL A CA 1
ATOM 1276 C C . VAL A 1 161 ? 56.935 3.944 -84.992 1.00 87.25 161 VAL A C 1
ATOM 1278 O O . VAL A 1 161 ? 56.423 4.133 -86.092 1.00 87.25 161 VAL A O 1
ATOM 1281 N N . VAL A 1 162 ? 56.222 3.607 -83.921 1.00 87.31 162 VAL A N 1
ATOM 1282 C CA . VAL A 1 162 ? 54.759 3.494 -83.918 1.00 87.31 162 VAL A CA 1
ATOM 1283 C C . VAL A 1 162 ? 54.186 4.404 -82.850 1.00 87.31 162 VAL A C 1
ATOM 1285 O O . VAL A 1 162 ? 54.530 4.300 -81.674 1.00 87.31 162 VAL A O 1
ATOM 1288 N N . GLU A 1 163 ? 53.284 5.279 -83.263 1.00 86.75 163 GLU A N 1
ATOM 1289 C CA . GLU A 1 163 ? 52.531 6.179 -82.405 1.00 86.75 163 GLU A CA 1
ATOM 1290 C C . GLU A 1 163 ? 51.115 5.633 -82.219 1.00 86.75 163 GLU A C 1
ATOM 1292 O O . GLU A 1 163 ? 50.428 5.292 -83.187 1.00 86.75 163 GLU A O 1
ATOM 1297 N N . THR A 1 164 ? 50.676 5.547 -80.965 1.00 84.31 164 THR A N 1
ATOM 1298 C CA . THR A 1 164 ? 49.350 5.035 -80.609 1.00 84.31 164 THR A CA 1
ATOM 1299 C C . THR A 1 164 ? 48.572 6.004 -79.732 1.00 84.31 164 THR A C 1
ATOM 1301 O O . THR A 1 164 ? 49.162 6.716 -78.916 1.00 84.31 164 THR A O 1
ATOM 1304 N N . THR A 1 165 ? 47.243 5.985 -79.853 1.00 80.06 165 THR A N 1
ATOM 1305 C CA . THR A 1 165 ? 46.303 6.696 -78.986 1.00 80.06 165 THR A CA 1
ATOM 1306 C C . THR A 1 165 ? 45.646 5.753 -77.980 1.00 80.06 165 THR A C 1
ATOM 1308 O O . THR A 1 165 ? 45.159 4.673 -78.308 1.00 80.06 165 THR A O 1
ATOM 1311 N N . THR A 1 166 ? 45.575 6.187 -76.725 1.00 72.62 166 THR A N 1
ATOM 1312 C CA . THR A 1 166 ? 44.859 5.488 -75.643 1.00 72.62 166 THR A CA 1
ATOM 1313 C C . THR A 1 166 ? 43.496 6.122 -75.340 1.00 72.62 166 THR A C 1
ATOM 1315 O O . THR A 1 166 ? 42.857 5.791 -74.341 1.00 72.62 166 THR A O 1
ATOM 1318 N N . LYS A 1 167 ? 43.016 7.023 -76.210 1.00 69.31 167 LYS A N 1
ATOM 1319 C CA . LYS A 1 167 ? 41.793 7.821 -76.009 1.00 69.31 167 LYS A CA 1
ATOM 1320 C C . LYS A 1 167 ? 40.530 6.975 -75.797 1.00 69.31 167 LYS A C 1
ATOM 1322 O O . LYS A 1 167 ? 39.723 7.286 -74.928 1.00 69.31 167 LYS A O 1
ATOM 1327 N N . ASN A 1 168 ? 40.370 5.877 -76.534 1.00 69.25 168 ASN A N 1
ATOM 1328 C CA . ASN A 1 168 ? 39.201 5.000 -76.373 1.00 69.25 168 ASN A CA 1
ATOM 1329 C C . ASN A 1 168 ? 39.227 4.239 -75.036 1.00 69.25 168 ASN A C 1
ATOM 1331 O O . ASN A 1 168 ? 38.185 4.027 -74.414 1.00 69.25 168 ASN A O 1
ATOM 1335 N N . LEU A 1 169 ? 40.422 3.890 -74.550 1.00 68.50 169 LEU A N 1
ATOM 1336 C CA . LEU A 1 169 ? 40.598 3.234 -73.257 1.00 68.50 169 LEU A CA 1
ATOM 1337 C C . LEU A 1 169 ? 40.295 4.190 -72.094 1.00 68.50 169 LEU A C 1
ATOM 1339 O O . LEU A 1 169 ? 39.611 3.806 -71.148 1.00 68.50 169 LEU A O 1
ATOM 1343 N N . SER A 1 170 ? 40.744 5.447 -72.176 1.00 72.62 170 SER A N 1
ATOM 1344 C CA . SER A 1 170 ? 40.490 6.439 -71.124 1.00 72.62 170 SER A CA 1
ATOM 1345 C C . SER A 1 170 ? 39.004 6.796 -70.987 1.00 72.62 170 SER A C 1
ATOM 1347 O O . SER A 1 170 ? 38.523 6.934 -69.862 1.00 72.62 170 SER A O 1
ATOM 1349 N N . ILE A 1 171 ? 38.253 6.856 -72.094 1.00 74.06 171 ILE A N 1
ATOM 1350 C CA . ILE A 1 171 ? 36.796 7.090 -72.082 1.00 74.06 171 ILE A CA 1
ATOM 1351 C C . ILE A 1 171 ? 36.053 5.940 -71.387 1.00 74.06 171 ILE A C 1
ATOM 1353 O O . ILE A 1 171 ? 35.183 6.177 -70.547 1.00 74.06 171 ILE A O 1
ATOM 1357 N N . ARG A 1 172 ? 36.403 4.682 -71.687 1.00 72.25 172 ARG A N 1
ATOM 1358 C CA . ARG A 1 172 ? 35.764 3.521 -71.048 1.00 72.25 172 ARG A CA 1
ATOM 1359 C C . ARG A 1 172 ? 36.037 3.486 -69.543 1.00 72.25 172 ARG A C 1
ATOM 1361 O O . ARG A 1 172 ? 35.111 3.269 -68.762 1.00 72.25 172 ARG A O 1
ATOM 1368 N N . THR A 1 173 ? 37.277 3.749 -69.129 1.00 76.19 173 THR A N 1
ATOM 1369 C CA . THR A 1 173 ? 37.639 3.850 -67.707 1.00 76.19 173 THR A CA 1
ATOM 1370 C C . THR A 1 173 ? 36.882 4.983 -67.009 1.00 76.19 173 THR A C 1
ATOM 1372 O O . THR A 1 173 ? 36.411 4.795 -65.889 1.00 76.19 173 THR A O 1
ATOM 1375 N N . TYR A 1 174 ? 36.677 6.121 -67.678 1.00 78.50 174 TYR A N 1
ATOM 1376 C CA . TYR A 1 174 ? 35.893 7.235 -67.140 1.00 78.50 174 TYR A CA 1
ATOM 1377 C C . TYR A 1 174 ? 34.441 6.837 -66.818 1.00 78.50 174 TYR A C 1
ATOM 1379 O O . TYR A 1 174 ? 33.992 7.042 -65.690 1.00 78.50 174 TYR A O 1
ATOM 1387 N N . TYR A 1 175 ? 33.722 6.196 -67.748 1.00 78.94 175 TYR A N 1
ATOM 1388 C CA . TYR A 1 175 ? 32.339 5.756 -67.496 1.00 78.94 175 TYR A CA 1
ATOM 1389 C C . TYR A 1 175 ? 32.230 4.717 -66.368 1.00 78.94 175 TYR A C 1
ATOM 1391 O O . TYR A 1 175 ? 31.270 4.750 -65.591 1.00 78.94 175 TYR A O 1
ATOM 1399 N N . MET A 1 176 ? 33.213 3.820 -66.234 1.00 77.81 176 MET A N 1
ATOM 1400 C CA . MET A 1 176 ? 33.256 2.852 -65.128 1.00 77.81 176 MET A CA 1
ATOM 1401 C C . MET A 1 176 ? 33.442 3.538 -63.765 1.00 77.81 176 MET A C 1
ATOM 1403 O O . MET A 1 176 ? 32.774 3.179 -62.794 1.00 77.81 176 MET A O 1
ATOM 1407 N N . ILE A 1 177 ? 34.295 4.564 -63.687 1.00 80.12 177 ILE A N 1
ATOM 1408 C CA . ILE A 1 177 ? 34.500 5.341 -62.455 1.00 80.12 177 ILE A CA 1
ATOM 1409 C C . ILE A 1 177 ? 33.226 6.112 -62.086 1.00 80.12 177 ILE A C 1
ATOM 1411 O O . ILE A 1 177 ? 32.766 6.028 -60.948 1.00 80.12 177 ILE A O 1
ATOM 1415 N N . VAL A 1 178 ? 32.625 6.825 -63.045 1.00 80.81 178 VAL A N 1
ATOM 1416 C CA . VAL A 1 178 ? 31.422 7.641 -62.805 1.00 80.81 178 VAL A CA 1
ATOM 1417 C C . VAL A 1 178 ? 30.244 6.784 -62.333 1.00 80.81 178 VAL A C 1
ATOM 1419 O O . VAL A 1 178 ? 29.598 7.124 -61.342 1.00 80.81 178 VAL A O 1
ATOM 1422 N N . SER A 1 179 ? 29.982 5.649 -62.988 1.00 78.62 179 SER A N 1
ATOM 1423 C CA . SER A 1 179 ? 28.902 4.735 -62.580 1.00 78.62 179 SER A CA 1
ATOM 1424 C C . SER A 1 179 ? 29.134 4.121 -61.194 1.00 78.62 179 SER A C 1
ATOM 1426 O O . SER A 1 179 ? 28.188 4.001 -60.415 1.00 78.62 179 SER A O 1
ATOM 1428 N N . SER A 1 180 ? 30.385 3.820 -60.835 1.00 78.69 180 SER A N 1
ATOM 1429 C CA . SER A 1 180 ? 30.728 3.319 -59.497 1.00 78.69 180 SER A CA 1
ATOM 1430 C C . SER A 1 180 ? 30.494 4.361 -58.408 1.00 78.69 180 SER A C 1
ATOM 1432 O O . SER A 1 180 ? 29.863 4.055 -57.396 1.00 78.69 180 SER A O 1
ATOM 1434 N N . ILE A 1 181 ? 30.923 5.607 -58.632 1.00 82.44 181 ILE A N 1
ATOM 1435 C CA . ILE A 1 181 ? 30.667 6.716 -57.700 1.00 82.44 181 ILE A CA 1
ATOM 1436 C C . ILE A 1 181 ? 29.159 6.918 -57.520 1.00 82.44 181 ILE A C 1
ATOM 1438 O O . ILE A 1 181 ? 28.682 7.040 -56.392 1.00 82.44 181 ILE A O 1
ATOM 1442 N N . LEU A 1 182 ? 28.394 6.894 -58.616 1.00 82.62 182 LEU A N 1
ATOM 1443 C CA . LEU A 1 182 ? 26.943 7.043 -58.562 1.00 82.62 182 LEU A CA 1
ATOM 1444 C C . LEU A 1 18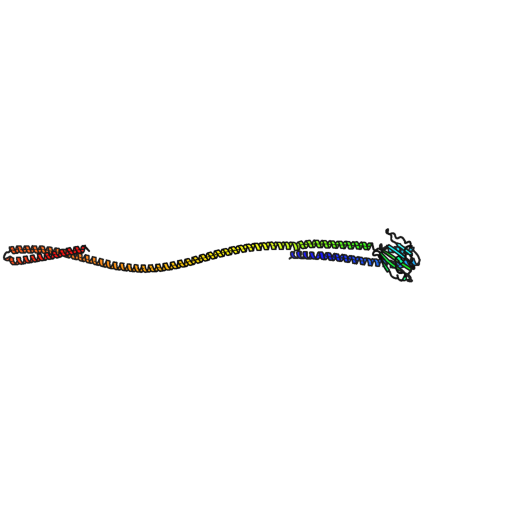2 ? 26.281 5.913 -57.755 1.00 82.62 182 LEU A C 1
ATOM 1446 O O . LEU A 1 182 ? 25.419 6.179 -56.919 1.00 82.62 182 LEU A O 1
ATOM 1450 N N . SER A 1 183 ? 26.718 4.664 -57.943 1.00 80.06 183 SER A N 1
ATOM 1451 C CA . SER A 1 183 ? 26.206 3.518 -57.179 1.00 80.06 183 SER A CA 1
ATOM 1452 C C . SER A 1 183 ? 26.509 3.621 -55.678 1.00 80.06 183 SER A C 1
ATOM 1454 O O . SER A 1 183 ? 25.647 3.318 -54.849 1.00 80.06 183 SER A O 1
ATOM 1456 N N . LEU A 1 184 ? 27.694 4.128 -55.319 1.00 80.69 184 LEU A N 1
ATOM 1457 C CA . LEU A 1 184 ? 28.089 4.347 -53.931 1.00 80.69 184 LEU A CA 1
ATOM 1458 C C . LEU A 1 184 ? 27.218 5.422 -53.270 1.00 80.69 184 LEU A C 1
ATOM 1460 O O . LEU A 1 184 ? 26.750 5.226 -52.149 1.00 80.69 184 LEU A O 1
ATOM 1464 N N . LEU A 1 185 ? 26.947 6.526 -53.972 1.00 83.75 185 LEU A N 1
ATOM 1465 C CA . LEU A 1 185 ? 26.074 7.594 -53.474 1.00 83.75 185 LEU A CA 1
ATOM 1466 C C . LEU A 1 185 ? 24.641 7.101 -53.237 1.00 83.75 185 LEU A C 1
ATOM 1468 O O . LEU A 1 185 ? 24.059 7.387 -52.191 1.00 83.75 185 LEU A O 1
ATOM 1472 N N . ILE A 1 186 ? 24.089 6.318 -54.170 1.00 83.19 186 ILE A N 1
ATOM 1473 C CA . ILE A 1 186 ? 22.751 5.724 -54.024 1.00 83.19 186 ILE A CA 1
ATOM 1474 C C . ILE A 1 186 ? 22.718 4.771 -52.824 1.00 83.19 186 ILE A C 1
ATOM 1476 O O . ILE A 1 186 ? 21.792 4.831 -52.015 1.00 83.19 186 ILE A O 1
ATOM 1480 N N . SER A 1 187 ? 23.742 3.930 -52.668 1.00 80.25 187 SER A N 1
ATOM 1481 C CA . SER A 1 187 ? 23.869 3.006 -51.537 1.00 80.25 187 SER A CA 1
ATOM 1482 C C . SER A 1 187 ? 23.892 3.740 -50.191 1.00 80.25 187 SER A C 1
ATOM 1484 O O . SER A 1 187 ? 23.130 3.399 -49.284 1.00 80.25 187 SER A O 1
ATOM 1486 N N . LEU A 1 188 ? 24.687 4.811 -50.078 1.00 82.25 188 LEU A N 1
ATOM 1487 C CA . LEU A 1 188 ? 24.749 5.642 -48.872 1.00 82.25 188 LEU A CA 1
ATOM 1488 C C . LEU A 1 188 ? 23.407 6.317 -48.563 1.00 82.25 188 LEU A C 1
ATOM 1490 O O . LEU A 1 188 ? 22.985 6.348 -47.406 1.00 82.25 188 LEU A O 1
ATOM 1494 N N . PHE A 1 189 ? 22.707 6.814 -49.585 1.00 84.31 189 PHE A N 1
ATOM 1495 C CA . PHE A 1 189 ? 21.390 7.423 -49.410 1.00 84.31 189 PHE A CA 1
ATOM 1496 C C . PHE A 1 189 ? 20.359 6.406 -48.897 1.00 84.31 189 PHE A C 1
ATOM 1498 O O . PHE A 1 189 ? 19.667 6.662 -47.909 1.00 84.31 189 PHE A O 1
ATOM 1505 N N . VAL A 1 190 ? 20.301 5.219 -49.509 1.00 83.19 190 VAL A N 1
ATOM 1506 C CA . VAL A 1 190 ? 19.410 4.127 -49.083 1.00 83.19 190 VAL A CA 1
ATOM 1507 C C . VAL A 1 190 ? 19.750 3.659 -47.662 1.00 83.19 190 VAL A C 1
ATOM 1509 O O . VAL A 1 190 ? 18.848 3.453 -46.844 1.00 83.19 190 VAL A O 1
ATOM 1512 N N . ALA A 1 191 ? 21.036 3.552 -47.324 1.00 79.81 191 ALA A N 1
ATOM 1513 C CA . ALA A 1 191 ? 21.490 3.230 -45.974 1.00 79.81 191 ALA A CA 1
ATOM 1514 C C . ALA A 1 191 ? 21.033 4.282 -44.944 1.00 79.81 191 ALA A C 1
ATOM 1516 O O . ALA A 1 191 ? 20.507 3.920 -43.891 1.00 79.81 191 ALA A O 1
ATOM 1517 N N . GLY A 1 192 ? 21.150 5.575 -45.262 1.00 81.81 192 GLY A N 1
ATOM 1518 C CA . GLY A 1 192 ? 20.711 6.665 -44.387 1.00 81.81 192 GLY A CA 1
ATOM 1519 C C . GLY A 1 192 ? 19.199 6.662 -44.142 1.00 81.81 192 GLY A C 1
ATOM 1520 O O . GLY A 1 192 ? 18.751 6.685 -42.993 1.00 81.81 192 GLY A O 1
ATOM 1521 N N . VAL A 1 193 ? 18.405 6.568 -45.215 1.00 85.25 193 VAL A N 1
ATOM 1522 C CA . VAL A 1 193 ? 16.936 6.532 -45.126 1.00 85.25 193 VAL A CA 1
ATOM 1523 C C . VAL A 1 193 ? 16.469 5.298 -44.359 1.00 85.25 193 VAL A C 1
ATOM 1525 O O . VAL A 1 193 ? 15.641 5.412 -43.454 1.00 85.25 193 VAL A O 1
ATOM 1528 N N . SER A 1 194 ? 17.011 4.121 -44.677 1.00 80.25 194 SER A N 1
ATOM 1529 C CA . SER A 1 194 ? 16.640 2.888 -43.981 1.00 80.25 194 SER A CA 1
ATOM 1530 C C . SER A 1 194 ? 16.955 2.990 -42.483 1.00 80.25 194 SER A C 1
ATOM 1532 O O . SER A 1 194 ? 16.059 2.764 -41.665 1.00 80.25 194 SER A O 1
ATOM 1534 N N . SER A 1 195 ? 18.164 3.432 -42.118 1.00 80.69 195 SER A N 1
ATOM 1535 C CA . SER A 1 195 ? 18.582 3.653 -40.727 1.00 80.69 195 SER A CA 1
ATOM 1536 C C . SER A 1 195 ? 17.629 4.587 -39.968 1.00 80.69 195 SER A C 1
ATOM 1538 O O . SER A 1 195 ? 17.190 4.258 -38.863 1.00 80.69 195 SER A O 1
ATOM 1540 N N . TYR A 1 196 ? 17.200 5.697 -40.582 1.00 85.69 196 TYR A N 1
ATOM 1541 C CA . TYR A 1 196 ? 16.215 6.605 -39.980 1.00 85.69 196 TYR A CA 1
ATOM 1542 C C . TYR A 1 196 ? 14.893 5.895 -39.639 1.00 85.69 196 TYR A C 1
ATOM 1544 O O . TYR A 1 196 ? 14.405 5.985 -38.506 1.00 85.69 196 TYR A O 1
ATOM 1552 N N . PHE A 1 197 ? 14.318 5.150 -40.590 1.00 83.38 197 PHE A N 1
ATOM 1553 C CA . PHE A 1 197 ? 13.068 4.414 -40.367 1.00 83.38 197 PHE A CA 1
ATOM 1554 C C . PHE A 1 197 ? 13.212 3.341 -39.281 1.00 83.38 197 PHE A C 1
ATOM 1556 O O . PHE A 1 197 ? 12.305 3.153 -38.462 1.00 83.38 197 PHE A O 1
ATOM 1563 N N . ILE A 1 198 ? 14.356 2.662 -39.254 1.00 79.00 198 ILE A N 1
ATOM 1564 C CA . ILE A 1 198 ? 14.693 1.634 -38.268 1.00 79.00 198 ILE A CA 1
ATOM 1565 C C . ILE A 1 198 ? 14.741 2.225 -36.860 1.00 79.00 198 ILE A C 1
ATOM 1567 O O . ILE A 1 198 ? 14.073 1.697 -35.965 1.00 79.00 198 ILE A O 1
ATOM 1571 N N . ILE A 1 199 ? 15.502 3.306 -36.661 1.00 81.56 199 ILE A N 1
ATOM 1572 C CA . ILE A 1 199 ? 15.680 3.953 -35.354 1.00 81.56 199 ILE A CA 1
ATOM 1573 C C . ILE A 1 199 ? 14.331 4.462 -34.848 1.00 81.56 199 ILE A C 1
ATOM 1575 O O . ILE A 1 199 ? 13.925 4.145 -33.727 1.00 81.56 199 ILE A O 1
ATOM 1579 N N . LYS A 1 200 ? 13.578 5.156 -35.708 1.00 82.88 200 LYS A N 1
ATOM 1580 C CA . LYS A 1 200 ? 12.257 5.690 -35.362 1.00 82.88 200 LYS A CA 1
ATOM 1581 C C . LYS A 1 200 ? 11.290 4.594 -34.910 1.00 82.88 200 LYS A C 1
ATOM 1583 O O . LYS A 1 200 ? 10.554 4.769 -33.939 1.00 82.88 200 LYS A O 1
ATOM 1588 N N . ARG A 1 201 ? 11.277 3.450 -35.602 1.00 83.25 201 ARG A N 1
ATOM 1589 C CA . ARG A 1 201 ? 10.354 2.344 -35.305 1.00 83.25 201 ARG A CA 1
ATOM 1590 C C . ARG A 1 201 ? 10.796 1.489 -34.118 1.00 83.25 201 ARG A C 1
ATOM 1592 O O . ARG A 1 201 ? 9.941 1.043 -33.360 1.00 83.25 201 ARG A O 1
ATOM 1599 N N . THR A 1 202 ? 12.092 1.231 -33.981 1.00 79.19 202 THR A N 1
ATOM 1600 C CA . THR A 1 202 ? 12.624 0.245 -33.025 1.00 79.19 202 THR A CA 1
ATOM 1601 C C . THR A 1 202 ? 13.004 0.869 -31.690 1.00 79.19 202 THR A C 1
ATOM 1603 O O . THR A 1 202 ? 12.950 0.184 -30.675 1.00 79.19 202 THR A O 1
ATOM 1606 N N . ILE A 1 203 ? 13.391 2.146 -31.690 1.00 82.88 203 ILE A N 1
ATOM 1607 C CA . ILE A 1 203 ? 13.918 2.834 -30.510 1.00 82.88 203 ILE A CA 1
ATOM 1608 C C . ILE A 1 203 ? 12.961 3.945 -30.082 1.00 82.88 203 ILE A C 1
ATOM 1610 O O . ILE A 1 203 ? 12.437 3.894 -28.972 1.00 82.88 203 ILE A O 1
ATOM 1614 N N . SER A 1 204 ? 12.668 4.909 -30.963 1.00 87.62 204 SER A N 1
ATOM 1615 C CA . SER A 1 204 ? 11.912 6.110 -30.576 1.00 87.62 204 SER A CA 1
ATOM 1616 C C . SER A 1 204 ? 10.484 5.799 -30.121 1.00 87.62 204 SER A C 1
ATOM 1618 O O . SER A 1 204 ? 10.106 6.196 -29.026 1.00 87.62 204 SER A O 1
ATOM 1620 N N . LYS A 1 205 ? 9.704 5.040 -30.909 1.00 88.56 205 LYS A N 1
ATOM 1621 C CA . LYS A 1 205 ? 8.311 4.711 -30.546 1.00 88.56 205 LYS A CA 1
ATOM 1622 C C . LYS A 1 205 ? 8.187 3.910 -29.238 1.00 88.56 205 LYS A C 1
ATOM 1624 O O . LYS A 1 205 ? 7.341 4.263 -28.420 1.00 88.56 205 LYS A O 1
ATOM 1629 N N . PRO A 1 206 ? 8.977 2.842 -29.006 1.00 89.81 206 PRO A N 1
ATOM 1630 C CA . PRO A 1 206 ? 8.929 2.136 -27.727 1.00 89.81 206 PRO A CA 1
ATOM 1631 C C . PRO A 1 206 ? 9.351 2.996 -26.534 1.00 89.81 206 PRO A C 1
ATOM 1633 O O . PRO A 1 206 ? 8.741 2.864 -25.480 1.00 89.81 206 PRO A O 1
ATOM 1636 N N . LEU A 1 207 ? 10.344 3.881 -26.689 1.00 91.25 207 LEU A N 1
ATOM 1637 C CA . LEU A 1 207 ? 10.754 4.803 -25.623 1.00 91.25 207 LEU A CA 1
ATOM 1638 C C . LEU A 1 207 ? 9.673 5.836 -25.298 1.00 91.25 207 LEU A C 1
ATOM 1640 O O . LEU A 1 207 ? 9.422 6.097 -24.129 1.00 91.25 207 LEU A O 1
ATOM 1644 N N . GLU A 1 208 ? 9.012 6.387 -26.314 1.00 93.94 208 GLU A N 1
ATOM 1645 C CA . GLU A 1 208 ? 7.890 7.314 -26.135 1.00 93.94 208 GLU A CA 1
ATOM 1646 C C . GLU A 1 208 ? 6.732 6.636 -25.394 1.00 93.94 208 GLU A C 1
ATOM 1648 O O . GLU A 1 208 ? 6.215 7.175 -24.416 1.00 93.94 208 GLU A O 1
ATOM 1653 N N . LYS A 1 209 ? 6.387 5.406 -25.799 1.00 94.06 209 LYS A N 1
ATOM 1654 C CA . LYS A 1 209 ? 5.375 4.611 -25.104 1.00 94.06 209 LYS A CA 1
ATOM 1655 C C . LYS A 1 209 ? 5.782 4.315 -23.660 1.00 94.06 209 LYS A C 1
ATOM 1657 O O . LYS A 1 209 ? 4.978 4.520 -22.765 1.00 94.06 209 LYS A O 1
ATOM 1662 N N . LEU A 1 210 ? 7.021 3.883 -23.428 1.00 94.50 210 LEU A N 1
ATOM 1663 C CA . LEU A 1 210 ? 7.527 3.618 -22.082 1.00 94.50 210 LEU A CA 1
ATOM 1664 C C . LEU A 1 210 ? 7.470 4.874 -21.201 1.00 94.50 210 LEU A C 1
ATOM 1666 O O . LEU A 1 210 ? 7.044 4.790 -20.055 1.00 94.50 210 LEU A O 1
ATOM 1670 N N . GLY A 1 211 ? 7.858 6.037 -21.732 1.00 95.94 211 GLY A N 1
ATOM 1671 C CA . GLY A 1 211 ? 7.758 7.311 -21.021 1.00 95.94 211 GLY A CA 1
ATOM 1672 C C . GLY A 1 211 ? 6.313 7.674 -20.672 1.00 95.94 211 GLY A C 1
ATOM 1673 O O . GLY A 1 211 ? 6.040 8.084 -19.546 1.00 95.94 211 GLY A O 1
ATOM 1674 N N . SER A 1 212 ? 5.381 7.458 -21.604 1.00 96.50 212 SER A N 1
ATOM 1675 C CA . SER A 1 212 ? 3.946 7.645 -21.365 1.00 96.50 212 SER A CA 1
ATOM 1676 C C . SER A 1 212 ? 3.409 6.685 -20.302 1.00 96.50 212 SER A C 1
ATOM 1678 O O . SER A 1 212 ? 2.724 7.123 -19.382 1.00 96.50 212 SER A O 1
ATOM 1680 N N . ASP A 1 213 ? 3.730 5.393 -20.399 1.00 95.94 213 ASP A N 1
ATOM 1681 C CA . ASP A 1 213 ? 3.272 4.360 -19.463 1.00 95.94 213 ASP A CA 1
ATOM 1682 C C . ASP A 1 213 ? 3.807 4.638 -18.043 1.00 95.94 213 ASP A C 1
ATOM 1684 O O . ASP A 1 213 ? 3.059 4.553 -17.068 1.00 95.94 213 ASP A O 1
ATOM 1688 N N . ILE A 1 214 ? 5.071 5.067 -17.919 1.00 96.62 214 ILE A N 1
ATOM 1689 C CA . ILE A 1 214 ? 5.658 5.523 -16.646 1.00 96.62 214 ILE A CA 1
ATOM 1690 C C . ILE A 1 214 ? 4.937 6.771 -16.122 1.00 96.62 214 ILE A C 1
ATOM 1692 O O . ILE A 1 214 ? 4.655 6.856 -14.927 1.00 96.62 214 ILE A O 1
ATOM 1696 N N . GLY A 1 215 ? 4.618 7.735 -16.990 1.00 96.56 215 GLY A N 1
ATOM 1697 C CA . GLY A 1 215 ? 3.885 8.944 -16.609 1.00 96.56 215 GLY A CA 1
ATOM 1698 C C . GLY A 1 215 ? 2.489 8.639 -16.060 1.00 96.56 215 GLY A C 1
ATOM 1699 O O . GLY A 1 215 ? 2.104 9.171 -15.019 1.00 96.56 215 GLY A O 1
ATOM 1700 N N . VAL A 1 216 ? 1.754 7.737 -16.717 1.00 96.56 216 VAL A N 1
ATOM 1701 C CA . VAL A 1 216 ? 0.441 7.265 -16.251 1.00 96.56 216 VAL A CA 1
ATOM 1702 C C . VAL A 1 216 ? 0.569 6.546 -14.907 1.00 96.56 216 VAL A C 1
ATOM 1704 O O . VAL A 1 216 ? -0.137 6.908 -13.967 1.00 96.56 216 VAL A O 1
ATOM 1707 N N . GLY A 1 217 ? 1.510 5.604 -14.778 1.00 96.44 217 GLY A N 1
ATOM 1708 C CA . GLY A 1 217 ? 1.732 4.879 -13.522 1.00 96.44 217 GLY A CA 1
ATOM 1709 C C . GLY A 1 217 ? 2.128 5.796 -12.359 1.00 96.44 217 GLY A C 1
ATOM 1710 O O . GLY A 1 217 ? 1.637 5.637 -11.245 1.00 96.44 217 GLY A O 1
ATOM 1711 N N . SER A 1 218 ? 2.955 6.814 -12.613 1.00 97.38 218 SER A N 1
ATOM 1712 C CA . SER A 1 218 ? 3.332 7.820 -11.610 1.00 97.38 218 SER A CA 1
ATOM 1713 C C . SER A 1 218 ? 2.123 8.625 -11.114 1.00 97.38 218 SER A C 1
ATOM 1715 O O . SER A 1 218 ? 1.946 8.812 -9.908 1.00 97.38 218 SER A O 1
ATOM 1717 N N . ASN A 1 219 ? 1.239 9.045 -12.025 1.00 96.81 219 ASN A N 1
ATOM 1718 C CA . ASN A 1 219 ? 0.013 9.761 -11.666 1.00 96.81 219 ASN A CA 1
ATOM 1719 C C . ASN A 1 219 ? -0.951 8.891 -10.844 1.00 96.81 219 ASN A C 1
ATOM 1721 O O . ASN A 1 219 ? -1.577 9.381 -9.903 1.00 96.81 219 ASN A O 1
ATOM 1725 N N . GLU A 1 220 ? -1.054 7.602 -11.165 1.00 97.06 220 GLU A N 1
ATOM 1726 C CA . GLU A 1 220 ? -1.873 6.647 -10.415 1.00 97.06 220 GLU A CA 1
ATOM 1727 C C . GLU A 1 220 ? -1.329 6.418 -8.994 1.00 97.06 220 GLU A C 1
ATOM 1729 O O . GLU A 1 220 ? -2.092 6.442 -8.022 1.00 97.06 220 GLU A O 1
ATOM 1734 N N . ILE A 1 221 ? -0.003 6.305 -8.844 1.00 96.94 221 ILE A N 1
ATOM 1735 C CA . ILE A 1 221 ? 0.669 6.230 -7.536 1.00 96.94 221 ILE A CA 1
ATOM 1736 C C . ILE A 1 221 ? 0.414 7.499 -6.716 1.00 96.94 221 ILE A C 1
ATOM 1738 O O . ILE A 1 221 ? 0.101 7.409 -5.525 1.00 96.94 221 ILE A O 1
ATOM 1742 N N . LEU A 1 222 ? 0.512 8.681 -7.330 1.00 97.75 222 LEU A N 1
ATOM 1743 C CA . LEU A 1 222 ? 0.262 9.955 -6.653 1.00 97.75 222 LEU A CA 1
ATOM 1744 C C . LEU A 1 222 ? -1.200 10.076 -6.197 1.00 97.75 222 LEU A C 1
ATOM 1746 O O . LEU A 1 222 ? -1.466 10.481 -5.065 1.00 97.75 222 LEU A O 1
ATOM 1750 N N . SER A 1 223 ? -2.152 9.663 -7.038 1.00 97.38 223 SER A N 1
ATOM 1751 C CA . SER A 1 223 ? -3.574 9.615 -6.678 1.00 97.38 223 SER A CA 1
ATOM 1752 C C . SER A 1 223 ? -3.837 8.656 -5.512 1.00 97.38 223 SER A C 1
ATOM 1754 O O . SER A 1 223 ? -4.467 9.031 -4.520 1.00 97.38 223 SER A O 1
ATOM 1756 N N . THR A 1 224 ? -3.275 7.448 -5.578 1.00 97.44 224 THR A N 1
ATOM 1757 C CA . THR A 1 224 ? -3.398 6.433 -4.522 1.00 97.44 224 THR A CA 1
ATOM 1758 C C . THR A 1 224 ? -2.797 6.923 -3.206 1.00 97.44 224 THR A C 1
ATOM 1760 O O . THR A 1 224 ? -3.415 6.775 -2.154 1.00 97.44 224 THR A O 1
ATOM 1763 N N . SER A 1 225 ? -1.638 7.580 -3.259 1.00 97.50 225 SER A N 1
ATOM 1764 C CA . SER A 1 225 ? -0.977 8.156 -2.082 1.00 97.50 225 SER A CA 1
ATOM 1765 C C . SER A 1 225 ? -1.818 9.259 -1.433 1.00 97.50 225 SER A C 1
ATOM 1767 O O . SER A 1 225 ? -1.944 9.302 -0.211 1.00 97.50 225 SER A O 1
ATOM 1769 N N . ASN A 1 226 ? -2.456 10.117 -2.235 1.00 97.50 226 ASN A N 1
ATOM 1770 C CA . ASN A 1 226 ? -3.370 11.144 -1.727 1.00 97.50 226 ASN A CA 1
ATOM 1771 C C . ASN A 1 226 ? -4.618 10.537 -1.071 1.00 97.50 226 ASN A C 1
ATOM 1773 O O . ASN A 1 226 ? -5.053 11.014 -0.022 1.00 97.50 226 ASN A O 1
ATOM 1777 N N . ASN A 1 227 ? -5.182 9.478 -1.657 1.00 97.44 227 ASN A N 1
ATOM 1778 C CA . ASN A 1 227 ? -6.314 8.762 -1.067 1.00 97.44 227 ASN A CA 1
ATOM 1779 C C . ASN A 1 227 ? -5.923 8.067 0.244 1.00 97.44 227 ASN A C 1
ATOM 1781 O O . ASN A 1 227 ? -6.677 8.136 1.212 1.00 97.44 227 ASN A O 1
ATOM 1785 N N . LEU A 1 228 ? -4.731 7.467 0.306 1.00 97.12 228 LEU A N 1
ATOM 1786 C CA . LEU A 1 228 ? -4.206 6.855 1.526 1.00 97.12 228 LEU A CA 1
ATOM 1787 C C . LEU A 1 228 ? -3.984 7.893 2.632 1.00 97.12 228 LEU A C 1
ATOM 1789 O O . LEU A 1 228 ? -4.327 7.637 3.782 1.00 97.12 228 LEU A O 1
ATOM 1793 N N . ASN A 1 229 ? -3.466 9.075 2.292 1.00 97.50 229 ASN A N 1
ATOM 1794 C CA . ASN A 1 229 ? -3.299 10.165 3.252 1.00 97.50 229 ASN A CA 1
ATOM 1795 C C . ASN A 1 229 ? -4.654 10.604 3.835 1.00 97.50 229 ASN A C 1
ATOM 1797 O O . ASN A 1 229 ? -4.812 10.651 5.052 1.00 97.50 229 ASN A O 1
ATOM 1801 N N . LYS A 1 230 ? -5.672 10.810 2.985 1.00 97.38 230 LYS A N 1
ATOM 1802 C CA . LYS A 1 230 ? -7.042 11.105 3.445 1.00 97.38 230 LYS A CA 1
ATOM 1803 C C . LYS A 1 230 ? -7.583 10.015 4.371 1.00 97.38 230 LYS A C 1
ATOM 1805 O O . LYS A 1 230 ? -8.021 10.325 5.472 1.00 97.38 230 LYS A O 1
ATOM 1810 N N . ALA A 1 231 ? -7.463 8.748 3.973 1.00 97.69 231 ALA A N 1
ATOM 1811 C CA . ALA A 1 231 ? -7.890 7.620 4.799 1.00 97.69 231 ALA A CA 1
ATOM 1812 C C . ALA A 1 231 ? -7.147 7.568 6.148 1.00 97.69 231 ALA A C 1
ATOM 1814 O O . ALA A 1 231 ? -7.744 7.243 7.170 1.00 97.69 231 ALA A O 1
ATOM 1815 N N . SER A 1 232 ? -5.859 7.922 6.175 1.00 97.62 232 SER A N 1
ATOM 1816 C CA . SER A 1 232 ? -5.065 7.996 7.405 1.00 97.62 232 SER A CA 1
ATOM 1817 C C . SER A 1 232 ? -5.518 9.127 8.332 1.00 97.62 232 SER A C 1
ATOM 1819 O O . SER A 1 232 ? -5.513 8.956 9.554 1.00 97.62 232 SER A O 1
ATOM 1821 N N . VAL A 1 233 ? -5.909 10.278 7.777 1.00 97.69 233 VAL A N 1
ATOM 1822 C CA . VAL A 1 233 ? -6.488 11.393 8.545 1.00 97.69 233 VAL A CA 1
ATOM 1823 C C . VAL A 1 233 ? -7.843 10.986 9.126 1.00 97.69 233 VAL A C 1
ATOM 1825 O O . VAL A 1 233 ? -8.040 11.106 10.335 1.00 97.69 233 VAL A O 1
ATOM 1828 N N . ASP A 1 234 ? -8.724 10.404 8.311 1.00 97.94 234 ASP A N 1
ATOM 1829 C CA . ASP A 1 234 ? -10.047 9.936 8.748 1.00 97.94 234 ASP A CA 1
ATOM 1830 C C . ASP A 1 234 ? -9.944 8.849 9.831 1.00 97.94 234 ASP A C 1
ATOM 1832 O O . ASP A 1 234 ? -10.695 8.852 10.814 1.00 97.94 234 ASP A O 1
ATOM 1836 N N . LEU A 1 235 ? -8.981 7.931 9.688 1.00 97.62 235 LEU A N 1
ATOM 1837 C CA . LEU A 1 235 ? -8.679 6.917 10.695 1.00 97.62 235 LEU A CA 1
ATOM 1838 C C . LEU A 1 235 ? -8.188 7.559 11.995 1.00 97.62 235 LEU A C 1
ATOM 1840 O O . LEU A 1 235 ? -8.653 7.187 13.069 1.00 97.62 235 LEU A O 1
ATOM 1844 N N . SER A 1 236 ? -7.293 8.544 11.911 1.00 97.81 236 SER A N 1
ATOM 1845 C CA . SER A 1 236 ? -6.786 9.256 13.090 1.00 97.81 236 SER A CA 1
ATOM 1846 C C . SER A 1 236 ? -7.909 9.971 13.843 1.00 97.81 236 SER A C 1
ATOM 1848 O O . SER A 1 236 ? -7.966 9.916 15.071 1.00 97.81 236 SER A O 1
ATOM 1850 N N . ASP A 1 237 ? -8.843 10.599 13.131 1.00 97.50 237 ASP A N 1
ATOM 1851 C CA . ASP A 1 237 ? -9.998 11.251 13.752 1.00 97.50 237 ASP A CA 1
ATOM 1852 C C . ASP A 1 237 ? -11.007 10.247 14.320 1.00 97.50 237 ASP A C 1
ATOM 1854 O O . ASP A 1 237 ? -11.608 10.493 15.369 1.00 97.50 237 ASP A O 1
ATOM 1858 N N . SER A 1 238 ? -11.156 9.084 13.687 1.00 98.00 238 SER A N 1
ATOM 1859 C CA . SER A 1 238 ? -11.956 7.979 14.225 1.00 98.00 238 SER A CA 1
ATOM 1860 C C . SER A 1 238 ? -11.349 7.420 15.512 1.00 98.00 238 SER A C 1
ATOM 1862 O O . SER A 1 238 ? -12.078 7.206 16.480 1.00 98.00 238 SER A O 1
ATOM 1864 N N . ILE A 1 239 ? -10.021 7.274 15.566 1.00 97.69 239 ILE A N 1
ATOM 1865 C CA . ILE A 1 239 ? -9.292 6.878 16.777 1.00 97.69 239 ILE A CA 1
ATOM 1866 C C . ILE A 1 239 ? -9.515 7.909 17.887 1.00 97.69 239 ILE A C 1
ATOM 1868 O O . ILE A 1 239 ? -9.873 7.516 18.990 1.00 97.69 239 ILE A O 1
ATOM 1872 N N . LYS A 1 240 ? -9.415 9.219 17.609 1.00 97.12 240 LYS A N 1
ATOM 1873 C CA . LYS A 1 240 ? -9.715 10.259 18.617 1.00 97.12 240 LYS A CA 1
ATOM 1874 C C . LYS A 1 240 ? -11.135 10.130 19.171 1.00 97.12 240 LYS A C 1
ATOM 1876 O O . LYS A 1 240 ? -11.324 10.170 20.384 1.00 97.12 240 LYS A O 1
ATOM 1881 N N . LYS A 1 241 ? -12.137 9.940 18.301 1.00 97.25 241 LYS A N 1
ATOM 1882 C CA . LYS A 1 241 ? -13.534 9.730 18.725 1.00 97.25 241 LYS A CA 1
ATOM 1883 C C . LYS A 1 241 ? -13.679 8.474 19.583 1.00 97.25 241 LYS A C 1
ATOM 1885 O O . LYS A 1 241 ? -14.399 8.502 20.579 1.00 97.25 241 LYS A O 1
ATOM 1890 N N . GLN A 1 242 ? -12.996 7.392 19.212 1.00 97.12 242 GLN A N 1
ATOM 1891 C CA . GLN A 1 242 ? -12.991 6.146 19.971 1.00 97.12 242 GLN A CA 1
ATOM 1892 C C . GLN A 1 242 ? -12.341 6.330 21.345 1.00 97.12 242 GLN A C 1
ATOM 1894 O O . GLN A 1 242 ? -12.907 5.882 22.337 1.00 97.12 242 GLN A O 1
ATOM 1899 N N . THR A 1 243 ? -11.213 7.036 21.428 1.00 97.81 243 THR A N 1
ATOM 1900 C CA . THR A 1 243 ? -10.567 7.380 22.700 1.00 97.81 243 THR A CA 1
ATOM 1901 C C . THR A 1 243 ? -11.516 8.166 23.599 1.00 97.81 243 THR A C 1
ATOM 1903 O O . THR A 1 243 ? -11.733 7.758 24.735 1.00 97.81 243 THR A O 1
ATOM 1906 N N . SER A 1 244 ? -12.181 9.207 23.087 1.00 96.75 244 SER A N 1
ATOM 1907 C CA . SER A 1 244 ? -13.162 9.962 23.880 1.00 96.75 244 SER A CA 1
ATOM 1908 C C . SER A 1 244 ? -14.368 9.120 24.314 1.00 96.75 244 SER A C 1
ATOM 1910 O O . SER A 1 244 ? -14.920 9.334 25.391 1.00 96.75 244 SER A O 1
ATOM 1912 N N . ALA A 1 245 ? -14.806 8.155 23.500 1.00 97.25 245 ALA A N 1
ATOM 1913 C CA . ALA A 1 245 ? -15.863 7.223 23.893 1.00 97.25 245 ALA A CA 1
ATOM 1914 C C . ALA A 1 245 ? -15.402 6.276 25.015 1.00 97.25 245 ALA A C 1
ATOM 1916 O O . ALA A 1 245 ? -16.172 5.995 25.935 1.00 97.25 245 ALA A O 1
ATOM 1917 N N . ILE A 1 246 ? -14.146 5.822 24.970 1.00 97.38 246 ILE A N 1
ATOM 1918 C CA . ILE A 1 246 ? -13.535 5.006 26.025 1.00 97.38 246 ILE A CA 1
ATOM 1919 C C . ILE A 1 246 ? -13.415 5.810 27.323 1.00 97.38 246 ILE A C 1
ATOM 1921 O O . ILE A 1 246 ? -13.802 5.304 28.369 1.00 97.38 246 ILE A O 1
ATOM 1925 N N . GLU A 1 247 ? -12.963 7.064 27.266 1.00 96.38 247 GLU A N 1
ATOM 1926 C CA . GLU A 1 247 ? -12.891 7.954 28.437 1.00 96.38 247 GLU A CA 1
ATOM 1927 C C . GLU A 1 247 ? -14.264 8.135 29.099 1.00 96.38 247 GLU A C 1
ATOM 1929 O O . GLU A 1 247 ? -14.393 7.952 30.307 1.00 96.38 247 GLU A O 1
ATOM 1934 N N . LYS A 1 248 ? -15.317 8.384 28.309 1.00 96.06 248 LYS A N 1
ATOM 1935 C CA . LYS A 1 248 ? -16.696 8.452 28.827 1.00 96.06 248 LYS A CA 1
ATOM 1936 C C . LYS A 1 248 ? -17.171 7.131 29.426 1.00 96.06 248 LYS A C 1
ATOM 1938 O O . LYS A 1 248 ? -17.893 7.126 30.416 1.00 96.06 248 LYS A O 1
ATOM 1943 N N . THR A 1 249 ? -16.788 6.006 28.825 1.00 96.75 249 THR A N 1
ATOM 1944 C CA . THR A 1 249 ? -17.134 4.678 29.352 1.00 96.75 249 THR A CA 1
ATOM 1945 C C . THR A 1 249 ? -16.440 4.435 30.692 1.00 96.75 249 THR A C 1
ATOM 1947 O O . THR A 1 249 ? -17.063 3.922 31.616 1.00 96.75 249 THR A O 1
ATOM 1950 N N . LEU A 1 250 ? -15.177 4.849 30.832 1.00 96.69 250 LEU A N 1
ATOM 1951 C CA . LEU A 1 250 ? -14.438 4.780 32.094 1.00 96.69 250 LEU A CA 1
ATOM 1952 C C . LEU A 1 250 ? -15.086 5.646 33.179 1.00 96.69 250 LEU A C 1
ATOM 1954 O O . LEU A 1 250 ? -15.269 5.169 34.295 1.00 96.69 250 LEU A O 1
ATOM 1958 N N . GLU A 1 251 ? -15.497 6.870 32.847 1.00 96.12 251 GLU A N 1
ATOM 1959 C CA . GLU A 1 251 ? -16.236 7.742 33.769 1.00 96.12 251 GLU A CA 1
ATOM 1960 C C . GLU A 1 251 ? -17.554 7.091 34.226 1.00 96.12 251 GLU A C 1
ATOM 1962 O O . GLU A 1 251 ? -17.885 7.086 35.412 1.00 96.12 251 GLU A O 1
ATOM 1967 N N . GLN A 1 252 ? -18.296 6.469 33.304 1.00 96.81 252 GLN A N 1
ATOM 1968 C CA . GLN A 1 252 ? -19.512 5.731 33.653 1.00 96.81 252 GLN A CA 1
ATOM 1969 C C . GLN A 1 252 ? -19.235 4.529 34.560 1.00 96.81 252 GLN A C 1
ATOM 1971 O O . GLN A 1 252 ? -20.007 4.289 35.487 1.00 96.81 252 GLN A O 1
ATOM 1976 N N . ILE A 1 253 ? -18.138 3.803 34.335 1.00 96.06 253 ILE A N 1
ATOM 1977 C CA . ILE A 1 253 ? -17.722 2.693 35.202 1.00 96.06 253 ILE A CA 1
ATOM 1978 C C . ILE A 1 253 ? -17.391 3.201 36.612 1.00 96.06 253 ILE A C 1
ATOM 1980 O O . ILE A 1 253 ? -17.834 2.593 37.582 1.00 96.06 253 ILE A O 1
ATOM 1984 N N . GLN A 1 254 ? -16.691 4.331 36.742 1.00 94.12 254 GLN A N 1
ATOM 1985 C CA . GLN A 1 254 ? -16.391 4.938 38.048 1.00 94.12 254 GLN A CA 1
ATOM 1986 C C . GLN A 1 254 ? -17.665 5.359 38.794 1.00 94.12 254 GLN A C 1
ATOM 1988 O O . GLN A 1 254 ? -17.817 5.087 39.984 1.00 94.12 254 GLN A O 1
ATOM 1993 N N . ASN A 1 255 ? -18.626 5.964 38.091 1.00 94.94 255 ASN A N 1
ATOM 1994 C CA . ASN A 1 255 ? -19.927 6.288 38.680 1.00 94.94 255 ASN A CA 1
ATOM 1995 C C . ASN A 1 255 ? -20.689 5.021 39.100 1.00 94.94 255 ASN A C 1
ATOM 1997 O O . ASN A 1 255 ? -21.313 4.993 40.160 1.00 94.94 255 ASN A O 1
ATOM 2001 N N . MET A 1 256 ? -20.617 3.956 38.299 1.00 95.50 256 MET A N 1
ATOM 2002 C CA . MET A 1 256 ? -21.248 2.675 38.615 1.00 95.50 256 MET A CA 1
ATOM 2003 C C . MET A 1 256 ? -20.633 2.026 39.860 1.00 95.50 256 MET A C 1
ATOM 2005 O O . MET A 1 256 ? -21.372 1.498 40.686 1.00 95.50 256 MET A O 1
ATOM 2009 N N . GLU A 1 257 ? -19.314 2.112 40.038 1.00 96.50 257 GLU A N 1
ATOM 2010 C CA . GLU A 1 257 ? -18.629 1.660 41.254 1.00 96.50 257 GLU A CA 1
ATOM 2011 C C . GLU A 1 257 ? -19.170 2.379 42.501 1.00 96.50 257 GLU A C 1
ATOM 2013 O O . GLU A 1 257 ? -19.519 1.726 43.486 1.00 96.50 257 GLU A O 1
ATOM 2018 N N . SER A 1 258 ? -19.357 3.703 42.427 1.00 95.31 258 SER A N 1
ATOM 2019 C CA . SER A 1 258 ? -19.967 4.484 43.514 1.00 95.31 258 SER A CA 1
ATOM 2020 C C . SER A 1 258 ? -21.397 4.034 43.830 1.00 95.31 258 SER A C 1
ATOM 2022 O O . SER A 1 258 ? -21.756 3.895 44.999 1.00 95.31 258 SER A O 1
ATOM 2024 N N . VAL A 1 259 ? -22.221 3.782 42.807 1.00 96.88 259 VAL A N 1
ATOM 2025 C CA . VAL A 1 259 ? -23.609 3.316 42.987 1.00 96.88 259 VAL A CA 1
ATOM 2026 C C . VAL A 1 259 ? -23.651 1.915 43.602 1.00 96.88 259 VAL A C 1
ATOM 2028 O O . VAL A 1 259 ? -24.501 1.631 44.451 1.00 96.88 259 VAL A O 1
ATOM 2031 N N . VAL A 1 260 ? -22.740 1.024 43.204 1.00 97.81 260 VAL A N 1
ATOM 2032 C CA . VAL A 1 260 ? -22.630 -0.324 43.781 1.00 97.81 260 VAL A CA 1
ATOM 2033 C C . VAL A 1 260 ? -22.239 -0.247 45.257 1.00 97.81 260 VAL A C 1
ATOM 2035 O O . VAL A 1 260 ? -22.839 -0.943 46.078 1.00 97.81 260 VAL A O 1
ATOM 2038 N N . GLU A 1 261 ? -21.294 0.622 45.616 1.00 96.81 261 GLU A N 1
ATOM 2039 C CA . GLU A 1 261 ? -20.882 0.812 47.008 1.00 96.81 261 GLU A CA 1
ATOM 2040 C C . GLU A 1 261 ? -22.002 1.419 47.869 1.00 96.81 261 GLU A C 1
ATOM 2042 O O . GLU A 1 261 ? -22.259 0.952 48.982 1.00 96.81 261 GLU A O 1
ATOM 2047 N N . GLU A 1 262 ? -22.744 2.394 47.338 1.00 97.00 262 GLU A N 1
ATOM 2048 C CA . GLU A 1 262 ? -23.932 2.940 48.001 1.00 97.00 262 GLU A CA 1
ATOM 2049 C C . GLU A 1 262 ? -25.009 1.863 48.198 1.00 97.00 262 GLU A C 1
ATOM 2051 O O . GLU A 1 262 ? -25.555 1.709 49.292 1.00 97.00 262 GLU A O 1
ATOM 2056 N N . THR A 1 263 ? -25.260 1.045 47.175 1.00 97.31 263 THR A N 1
ATOM 2057 C CA . THR A 1 263 ? -26.206 -0.077 47.255 1.00 97.31 263 THR A CA 1
ATOM 2058 C C . THR A 1 263 ? -25.783 -1.085 48.325 1.00 97.31 263 THR A C 1
ATOM 2060 O O . THR A 1 263 ? -26.618 -1.549 49.105 1.00 97.31 263 THR A O 1
ATOM 2063 N N . ARG A 1 264 ? -24.482 -1.393 48.417 1.00 98.00 264 ARG A N 1
ATOM 2064 C CA . ARG A 1 264 ? -23.919 -2.268 49.455 1.00 98.00 264 ARG A CA 1
ATOM 2065 C C . ARG A 1 264 ? -24.151 -1.697 50.854 1.00 98.00 264 ARG A C 1
ATOM 2067 O O . ARG A 1 264 ? -24.559 -2.436 51.752 1.00 98.00 264 ARG A O 1
ATOM 2074 N N . LYS A 1 265 ? -23.927 -0.392 51.041 1.00 97.25 265 LYS A N 1
ATOM 2075 C CA . LYS A 1 265 ? -24.182 0.303 52.311 1.00 97.25 265 LYS A CA 1
ATOM 2076 C C . LYS A 1 265 ? -25.666 0.268 52.681 1.00 97.25 265 LYS A C 1
ATOM 2078 O O . LYS A 1 265 ? -25.993 -0.112 53.803 1.00 97.25 265 LYS A O 1
ATOM 2083 N N . ASN A 1 266 ? -26.551 0.579 51.737 1.00 97.00 266 ASN A N 1
ATOM 2084 C CA . ASN A 1 266 ? -28.000 0.570 51.951 1.00 97.00 266 ASN A CA 1
ATOM 2085 C C . ASN A 1 266 ? -28.512 -0.833 52.314 1.00 97.00 266 ASN A C 1
ATOM 2087 O O . ASN A 1 266 ? -29.341 -0.980 53.210 1.00 97.00 266 ASN A O 1
ATOM 2091 N N . ALA A 1 267 ? -27.981 -1.883 51.680 1.00 97.50 267 ALA A N 1
ATOM 2092 C CA . ALA A 1 267 ? -28.305 -3.264 52.032 1.00 97.50 267 ALA A CA 1
ATOM 2093 C C . ALA A 1 267 ? -27.849 -3.625 53.460 1.00 97.50 267 ALA A C 1
ATOM 2095 O O . ALA A 1 267 ? -28.586 -4.279 54.200 1.00 97.50 267 ALA A O 1
ATOM 2096 N N . ALA A 1 268 ? -26.658 -3.178 53.873 1.00 97.25 268 ALA A N 1
ATOM 2097 C CA . ALA A 1 268 ? -26.162 -3.387 55.233 1.00 97.25 268 ALA A CA 1
ATOM 2098 C C . ALA A 1 268 ? -27.013 -2.648 56.282 1.00 97.25 268 ALA A C 1
ATOM 2100 O O . ALA A 1 268 ? -27.337 -3.216 57.325 1.00 97.25 268 ALA A O 1
ATOM 2101 N N . GLU A 1 269 ? -27.418 -1.410 55.992 1.00 97.50 269 GLU A N 1
ATOM 2102 C CA . GLU A 1 269 ? -28.314 -0.632 56.850 1.00 97.50 269 GLU A CA 1
ATOM 2103 C C . GLU A 1 269 ? -29.692 -1.292 56.968 1.00 97.50 269 GLU A C 1
ATOM 2105 O O . GLU A 1 269 ? -30.192 -1.476 58.077 1.00 97.50 269 GLU A O 1
ATOM 2110 N N . CYS A 1 270 ? -30.266 -1.750 55.852 1.00 97.25 270 CYS A N 1
ATOM 2111 C CA . CYS A 1 270 ? -31.532 -2.480 55.847 1.00 97.25 270 CYS A CA 1
ATOM 2112 C C . CYS A 1 270 ? -31.459 -3.752 56.709 1.00 97.25 270 CYS A C 1
ATOM 2114 O O . CYS A 1 270 ? -32.339 -3.982 57.537 1.00 97.25 270 CYS A O 1
ATOM 2116 N N . ASN A 1 271 ? -30.377 -4.531 56.600 1.00 96.75 271 ASN A N 1
ATOM 2117 C CA . ASN A 1 271 ? -30.158 -5.702 57.456 1.00 96.75 271 ASN A CA 1
ATOM 2118 C C . ASN A 1 271 ? -30.092 -5.340 58.949 1.00 96.75 271 ASN A C 1
ATOM 2120 O O . ASN A 1 271 ? -30.645 -6.063 59.777 1.00 96.75 271 ASN A O 1
ATOM 2124 N N . SER A 1 272 ? -29.454 -4.219 59.298 1.00 96.88 272 SER A N 1
ATOM 2125 C CA . SER A 1 272 ? -29.420 -3.719 60.679 1.00 96.88 272 SER A CA 1
ATOM 2126 C C . SER A 1 272 ? -30.825 -3.367 61.182 1.00 96.88 272 SER A C 1
ATOM 2128 O O . SER A 1 272 ? -31.242 -3.820 62.249 1.00 96.88 272 SER A O 1
ATOM 2130 N N . VAL A 1 273 ? -31.598 -2.634 60.373 1.00 97.31 273 VAL A N 1
ATOM 2131 C CA . VAL A 1 273 ? -32.986 -2.257 60.682 1.00 97.31 273 VAL A CA 1
ATOM 2132 C C . VAL A 1 273 ? -33.872 -3.491 60.865 1.00 97.31 273 VAL A C 1
ATOM 2134 O O . VAL A 1 273 ? -34.639 -3.551 61.826 1.00 97.31 273 VAL A O 1
ATOM 2137 N N . VAL A 1 274 ? -33.739 -4.501 60.001 1.00 97.62 274 VAL A N 1
ATOM 2138 C CA . VAL A 1 274 ? -34.450 -5.785 60.133 1.00 97.62 274 VAL A CA 1
ATOM 2139 C C . VAL A 1 274 ? -34.086 -6.491 61.443 1.00 97.62 274 VAL A C 1
ATOM 2141 O O . VAL A 1 274 ? -34.973 -7.028 62.107 1.00 97.62 274 VAL A O 1
ATOM 2144 N N . GLY A 1 275 ? -32.814 -6.452 61.855 1.00 96.62 275 GLY A N 1
ATOM 2145 C CA . GLY A 1 275 ? -32.373 -6.966 63.155 1.00 96.62 275 GLY A CA 1
ATOM 2146 C C . GLY A 1 275 ? -33.102 -6.299 64.325 1.00 96.62 275 GLY A C 1
ATOM 2147 O O . GLY A 1 275 ? -33.705 -6.986 65.149 1.00 96.62 275 GLY A O 1
ATOM 2148 N N . VAL A 1 276 ? -33.139 -4.962 64.342 1.00 97.00 276 VAL A N 1
ATOM 2149 C CA . VAL A 1 276 ? -33.848 -4.181 65.373 1.00 97.00 276 VAL A CA 1
ATOM 2150 C C . VAL A 1 276 ? -35.352 -4.480 65.380 1.00 97.00 276 VAL A C 1
ATOM 2152 O O . VAL A 1 276 ? -35.952 -4.636 66.445 1.00 97.00 276 VAL A O 1
ATOM 2155 N N . LEU A 1 277 ? -35.975 -4.590 64.204 1.00 96.88 277 LEU A N 1
ATOM 2156 C CA . LEU A 1 277 ? -37.393 -4.940 64.060 1.00 96.88 277 LEU A CA 1
ATOM 2157 C C . LEU A 1 277 ? -37.707 -6.327 64.628 1.00 96.88 277 LEU A C 1
ATOM 2159 O O . LEU A 1 277 ? -38.732 -6.499 65.290 1.00 96.88 277 LEU A O 1
ATOM 2163 N N . ASN A 1 278 ? -36.830 -7.306 64.405 1.00 97.25 278 ASN A N 1
ATOM 2164 C CA . ASN A 1 278 ? -36.986 -8.648 64.960 1.00 97.25 278 ASN A CA 1
ATOM 2165 C C . ASN A 1 278 ? -36.930 -8.628 66.495 1.00 97.25 278 ASN A C 1
ATOM 2167 O O . ASN A 1 278 ? -37.765 -9.247 67.155 1.00 97.25 278 ASN A O 1
ATOM 2171 N N . ASP A 1 279 ? -36.001 -7.863 67.072 1.00 96.50 279 ASP A N 1
ATOM 2172 C CA . ASP A 1 279 ? -35.892 -7.715 68.526 1.00 96.50 279 ASP A CA 1
ATOM 2173 C C . ASP A 1 279 ? -37.120 -7.015 69.123 1.00 96.50 279 ASP A C 1
ATOM 2175 O O . ASP A 1 279 ? -37.682 -7.488 70.113 1.00 96.50 279 ASP A O 1
ATOM 2179 N N . LYS A 1 280 ? -37.620 -5.955 68.475 1.00 96.19 280 LYS A N 1
ATOM 2180 C CA . LYS A 1 280 ? -38.861 -5.280 68.888 1.00 96.19 280 LYS A CA 1
ATOM 2181 C C . LYS A 1 280 ? -40.095 -6.168 68.753 1.00 96.19 280 LYS A C 1
ATOM 2183 O O . LYS A 1 280 ? -40.979 -6.119 69.604 1.00 96.19 280 LYS A O 1
ATOM 2188 N N . THR A 1 281 ? -40.141 -7.018 67.732 1.00 97.25 281 THR A N 1
ATOM 2189 C CA . THR A 1 281 ? -41.222 -7.999 67.562 1.00 97.25 281 THR A CA 1
ATOM 2190 C C . THR A 1 281 ? -41.198 -9.043 68.681 1.00 97.25 281 THR A C 1
ATOM 2192 O O . THR A 1 281 ? -42.248 -9.372 69.229 1.00 97.25 281 THR A O 1
ATOM 2195 N N . LYS A 1 282 ? -40.013 -9.521 69.091 1.00 96.94 282 LYS A N 1
ATOM 2196 C CA . LYS A 1 282 ? -39.874 -10.418 70.254 1.00 96.94 282 LYS A CA 1
ATOM 2197 C C . LYS A 1 282 ? -40.328 -9.751 71.553 1.00 96.94 282 LYS A C 1
ATOM 2199 O O . LYS A 1 282 ? -41.047 -10.370 72.329 1.00 96.94 282 LYS A O 1
ATOM 2204 N N . GLU A 1 283 ? -39.941 -8.497 71.779 1.00 96.06 283 GLU A N 1
ATOM 2205 C CA . GLU A 1 283 ? -40.390 -7.712 72.938 1.00 96.06 283 GLU A CA 1
ATOM 2206 C C . GLU A 1 283 ? -41.923 -7.553 72.957 1.00 96.06 283 GLU A C 1
ATOM 2208 O O . GLU A 1 283 ? -42.567 -7.751 73.991 1.00 96.06 283 GLU A O 1
ATOM 2213 N N . GLY A 1 284 ? -42.520 -7.274 71.794 1.00 96.69 284 GLY A N 1
ATOM 2214 C CA . GLY A 1 284 ? -43.971 -7.224 71.614 1.00 96.69 284 GLY A CA 1
ATOM 2215 C C . GLY A 1 284 ? -44.656 -8.554 71.939 1.00 96.69 284 GLY A C 1
ATOM 2216 O O . GLY A 1 284 ? -45.623 -8.566 72.699 1.00 96.69 284 GLY A O 1
ATOM 2217 N N . ASN A 1 285 ? -44.122 -9.676 71.447 1.00 96.50 285 ASN A N 1
ATOM 2218 C CA . ASN A 1 285 ? -44.651 -11.008 71.759 1.00 96.50 285 ASN A CA 1
ATOM 2219 C C . ASN A 1 285 ? -44.600 -11.305 73.263 1.00 96.50 285 ASN A C 1
ATOM 2221 O O . ASN A 1 285 ? -45.607 -11.721 73.828 1.00 96.50 285 ASN A O 1
ATOM 2225 N N . ASN A 1 286 ? -43.488 -10.992 73.936 1.00 95.81 286 ASN A N 1
ATOM 2226 C CA . ASN A 1 286 ? -43.377 -11.160 75.390 1.00 95.81 286 ASN A CA 1
ATOM 2227 C C . ASN A 1 286 ? -44.431 -10.334 76.148 1.00 95.81 286 ASN A C 1
ATOM 2229 O O . ASN A 1 286 ? -44.969 -10.774 77.164 1.00 95.81 286 ASN A O 1
ATOM 2233 N N . THR A 1 287 ? -44.739 -9.134 75.651 1.00 96.06 287 THR A N 1
ATOM 2234 C CA . THR A 1 287 ? -45.770 -8.264 76.235 1.00 96.06 287 THR A CA 1
ATOM 2235 C C . THR A 1 287 ? -47.167 -8.861 76.050 1.00 96.06 287 THR A C 1
ATOM 2237 O O . THR A 1 287 ? -47.969 -8.852 76.985 1.00 96.06 287 THR A O 1
ATOM 2240 N N . ILE A 1 288 ? -47.456 -9.429 74.874 1.00 95.44 288 ILE A N 1
ATOM 2241 C CA . ILE A 1 288 ? -48.716 -10.137 74.604 1.00 95.44 288 ILE A CA 1
ATOM 2242 C C . ILE A 1 288 ? -48.843 -11.376 75.497 1.00 95.44 288 ILE A C 1
ATOM 2244 O O . ILE A 1 288 ? -49.904 -11.583 76.085 1.00 95.44 288 ILE A O 1
ATOM 2248 N N . ASP A 1 289 ? -47.778 -12.158 75.669 1.00 96.06 289 ASP A N 1
ATOM 2249 C CA . ASP A 1 289 ? -47.784 -13.331 76.552 1.00 96.06 2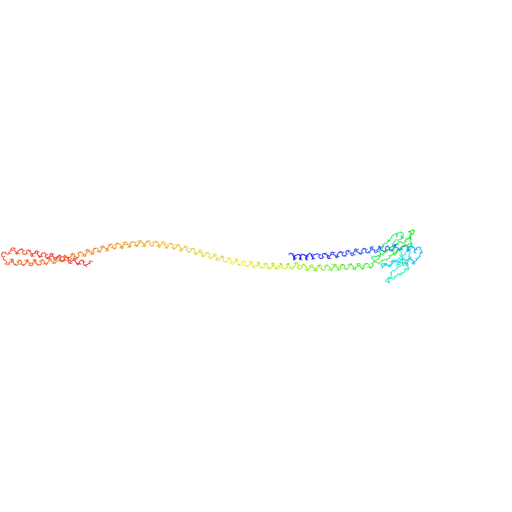89 ASP A CA 1
ATOM 2250 C C . ASP A 1 289 ? -48.070 -12.936 78.010 1.00 96.06 289 ASP A C 1
ATOM 2252 O O . ASP A 1 289 ? -48.915 -13.543 78.675 1.00 96.06 289 ASP A O 1
ATOM 2256 N N . ALA A 1 290 ? -47.444 -11.861 78.503 1.00 94.81 290 ALA A N 1
ATOM 2257 C CA . ALA A 1 290 ? -47.718 -11.321 79.836 1.00 94.81 290 ALA A CA 1
ATOM 2258 C C . ALA A 1 290 ? -49.173 -10.830 79.984 1.00 94.81 290 ALA A C 1
ATOM 2260 O O . ALA A 1 290 ? -49.816 -11.043 81.021 1.00 94.81 290 ALA A O 1
ATOM 2261 N N . MET A 1 291 ? -49.722 -10.209 78.936 1.00 95.06 291 MET A N 1
ATOM 2262 C CA . MET A 1 291 ? -51.125 -9.800 78.894 1.00 95.06 291 MET A CA 1
ATOM 2263 C C . MET A 1 291 ? -52.063 -11.013 78.935 1.00 95.06 291 MET A C 1
ATOM 2265 O O . MET A 1 291 ? -53.028 -11.004 79.696 1.00 95.06 291 MET A O 1
ATOM 2269 N N . MET A 1 292 ? -51.764 -12.080 78.191 1.00 95.06 292 MET A N 1
ATOM 2270 C CA . MET A 1 292 ? -52.547 -13.321 78.194 1.00 95.06 292 MET A CA 1
ATOM 2271 C C . MET A 1 292 ? -52.576 -13.983 79.576 1.00 95.06 292 MET A C 1
ATOM 2273 O O . MET A 1 292 ? -53.642 -14.403 80.030 1.00 95.06 292 MET A O 1
ATOM 2277 N N . ILE A 1 293 ? -51.441 -14.011 80.284 1.00 95.50 293 ILE A N 1
ATOM 2278 C CA . ILE A 1 293 ? -51.373 -14.490 81.675 1.00 95.50 293 ILE A CA 1
ATOM 2279 C C . ILE A 1 293 ? -52.285 -13.651 82.581 1.00 95.50 293 ILE A C 1
ATOM 2281 O O . ILE A 1 293 ? -53.022 -14.197 83.405 1.00 95.50 293 ILE A O 1
ATOM 2285 N N . SER A 1 294 ? -52.269 -12.327 82.412 1.00 94.75 294 SER A N 1
ATOM 2286 C CA . SER A 1 294 ? -53.099 -11.408 83.198 1.00 94.75 294 SER A CA 1
ATOM 2287 C C . SER A 1 294 ? -54.592 -11.599 82.915 1.00 94.75 294 SER A C 1
ATOM 2289 O O . SER A 1 294 ? -55.391 -11.631 83.849 1.00 94.75 294 SER A O 1
ATOM 2291 N N . ILE A 1 295 ? -54.978 -11.800 81.651 1.00 92.94 295 ILE A N 1
ATOM 2292 C CA . ILE A 1 295 ? -56.365 -12.095 81.257 1.00 92.94 295 ILE A CA 1
ATOM 2293 C C . ILE A 1 295 ? -56.841 -13.414 81.875 1.00 92.94 295 ILE A C 1
ATOM 2295 O O . ILE A 1 295 ? -57.953 -13.476 82.400 1.00 92.94 295 ILE A O 1
ATOM 2299 N N . GLU A 1 296 ? -56.011 -14.459 81.872 1.00 94.19 296 GLU A N 1
ATOM 2300 C CA . GLU A 1 296 ? -56.373 -15.736 82.496 1.00 94.19 296 GLU A CA 1
ATOM 2301 C C . GLU A 1 296 ? -56.512 -15.598 84.023 1.00 94.19 296 GLU A C 1
ATOM 2303 O O . GLU A 1 296 ? -57.438 -16.152 84.623 1.00 94.19 296 GLU A O 1
ATOM 2308 N N . ALA A 1 297 ? -55.653 -14.794 84.660 1.00 93.56 297 ALA A N 1
ATOM 2309 C CA . ALA A 1 297 ? -55.772 -14.467 86.079 1.00 93.56 297 ALA A CA 1
ATOM 2310 C C . ALA A 1 297 ? -57.068 -13.697 86.391 1.00 93.56 297 ALA A C 1
ATOM 2312 O O . ALA A 1 297 ? -57.765 -14.047 87.348 1.00 93.56 297 ALA A O 1
ATOM 2313 N N . ILE A 1 298 ? -57.431 -12.708 85.564 1.00 92.12 298 ILE A N 1
ATOM 2314 C CA . ILE A 1 298 ? -58.697 -11.967 85.675 1.00 92.12 298 ILE A CA 1
ATOM 2315 C C . ILE A 1 298 ? -59.878 -12.928 85.532 1.00 92.12 298 ILE A C 1
ATOM 2317 O O . ILE A 1 298 ? -60.732 -12.970 86.411 1.00 92.12 298 ILE A O 1
ATOM 2321 N N . LYS A 1 299 ? -59.892 -13.776 84.498 1.00 91.56 299 LYS A N 1
ATOM 2322 C CA . LYS A 1 299 ? -60.950 -14.772 84.271 1.00 91.56 299 LYS A CA 1
ATOM 2323 C C . LYS A 1 299 ? -61.118 -15.721 85.460 1.00 91.56 299 LYS A C 1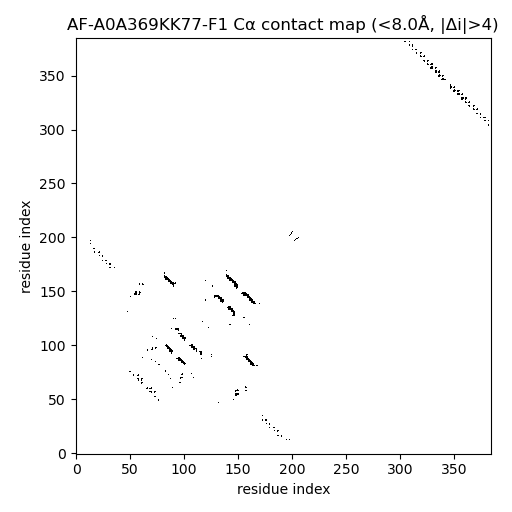
ATOM 2325 O O . LYS A 1 299 ? -62.241 -16.029 85.867 1.00 91.56 299 LYS A O 1
ATOM 2330 N N . LYS A 1 300 ? -60.007 -16.176 86.051 1.00 92.25 300 LYS A N 1
ATOM 2331 C CA . LYS A 1 300 ? -60.022 -16.993 87.272 1.00 92.25 300 LYS A CA 1
ATOM 2332 C C . LYS A 1 300 ? -60.592 -16.217 88.463 1.00 92.25 300 LYS A C 1
ATOM 2334 O O . LYS A 1 300 ? -61.363 -16.791 89.232 1.00 92.25 300 LYS A O 1
ATOM 2339 N N . SER A 1 301 ? -60.232 -14.942 88.604 1.00 89.19 301 SER A N 1
ATOM 2340 C CA . SER A 1 301 ? -60.764 -14.054 89.641 1.00 89.19 301 SER A CA 1
ATOM 2341 C C . SER A 1 301 ? -62.276 -13.856 89.492 1.00 89.19 301 SER A C 1
ATOM 2343 O O . SER A 1 301 ? -63.012 -14.111 90.443 1.00 89.19 301 SER A O 1
ATOM 2345 N N . SER A 1 302 ? -62.765 -13.549 88.286 1.00 88.19 302 SER A N 1
ATOM 2346 C CA . SER A 1 302 ? -64.200 -13.414 87.993 1.00 88.19 302 SER A CA 1
ATOM 2347 C C . SER A 1 302 ? -64.978 -14.684 88.344 1.00 88.19 302 SER A C 1
ATOM 2349 O O . SER A 1 302 ? -65.992 -14.616 89.030 1.00 88.19 302 SER A O 1
ATOM 2351 N N . LYS A 1 303 ? -64.457 -15.870 87.997 1.00 88.69 303 LYS A N 1
ATOM 2352 C CA . LYS A 1 303 ? -65.085 -17.149 88.377 1.00 88.69 303 LYS A CA 1
ATOM 2353 C C . LYS A 1 303 ? -65.143 -17.361 89.895 1.00 88.69 303 LYS A C 1
ATOM 2355 O O . LYS A 1 303 ? -66.050 -18.024 90.399 1.00 88.69 303 LYS A O 1
ATOM 2360 N N . ASN A 1 304 ? -64.162 -16.856 90.641 1.00 87.56 304 ASN A N 1
ATOM 2361 C CA . ASN A 1 304 ? -64.197 -16.904 92.102 1.00 87.56 304 ASN A CA 1
ATOM 2362 C C . ASN A 1 304 ? -65.227 -15.918 92.670 1.00 87.56 304 ASN A C 1
ATOM 2364 O O . ASN A 1 304 ? -65.939 -16.287 93.601 1.00 87.56 304 ASN A O 1
ATOM 2368 N N . LEU A 1 305 ? -65.352 -14.721 92.090 1.00 86.12 305 LEU A N 1
ATOM 2369 C CA . LEU A 1 305 ? -66.380 -13.747 92.467 1.00 86.12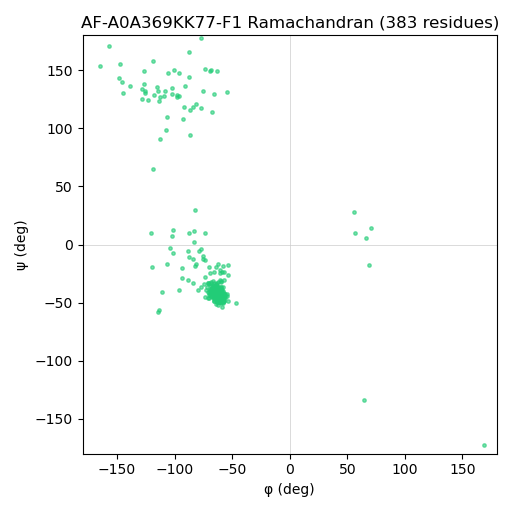 305 LEU A CA 1
ATOM 2370 C C . LEU A 1 305 ? -67.796 -14.291 92.228 1.00 86.12 305 LEU A C 1
ATOM 2372 O O . LEU A 1 305 ? -68.629 -14.206 93.127 1.00 86.12 305 LEU A O 1
ATOM 2376 N N . GLU A 1 306 ? -68.052 -14.961 91.099 1.00 86.19 306 GLU A N 1
ATOM 2377 C CA . GLU A 1 306 ? -69.336 -15.637 90.837 1.00 86.19 306 GLU A CA 1
ATOM 2378 C C . GLU A 1 306 ? -69.691 -16.659 91.931 1.00 86.19 306 GLU A C 1
ATOM 2380 O O . GLU A 1 306 ? -70.828 -16.714 92.407 1.00 86.19 306 GLU A O 1
ATOM 2385 N N . LYS A 1 307 ? -68.710 -17.457 92.381 1.00 86.94 307 LYS A N 1
ATOM 2386 C CA . LYS A 1 307 ? -68.909 -18.412 93.485 1.00 86.94 307 LYS A CA 1
ATOM 2387 C C . LYS A 1 307 ? -69.228 -17.707 94.799 1.00 86.94 307 LYS A C 1
ATOM 2389 O O . LYS A 1 307 ? -70.095 -18.177 95.532 1.00 86.94 307 LYS A O 1
ATOM 2394 N N . ILE A 1 308 ? -68.533 -16.611 95.105 1.00 85.94 308 ILE A N 1
ATOM 2395 C CA . ILE A 1 308 ? -68.782 -15.815 96.313 1.00 85.94 308 ILE A CA 1
ATOM 2396 C C . ILE A 1 308 ? -70.197 -15.229 96.271 1.00 85.94 308 ILE A C 1
ATOM 2398 O O . ILE A 1 308 ? -70.938 -15.395 97.235 1.00 85.94 308 ILE A O 1
ATOM 2402 N N . SER A 1 309 ? -70.615 -14.649 95.144 1.00 86.00 309 SER A N 1
ATOM 2403 C CA . SER A 1 309 ? -71.976 -14.128 94.953 1.00 86.00 309 SER A CA 1
ATOM 2404 C C . SER A 1 309 ? -73.045 -15.211 95.172 1.00 86.00 309 SER A C 1
ATOM 2406 O O . SER A 1 309 ? -74.021 -15.003 95.899 1.00 86.00 309 SER A O 1
ATOM 2408 N N . ALA A 1 310 ? -72.823 -16.427 94.657 1.00 86.56 310 ALA A N 1
ATOM 2409 C CA . ALA A 1 310 ? -73.713 -17.560 94.910 1.00 86.56 310 ALA A CA 1
ATOM 2410 C C . ALA A 1 310 ? -73.784 -17.948 96.402 1.00 86.56 310 ALA A C 1
ATOM 2412 O O . ALA A 1 310 ? -74.861 -18.281 96.902 1.00 86.56 310 ALA A O 1
ATOM 2413 N N . ILE A 1 311 ? -72.664 -17.904 97.133 1.00 87.25 311 ILE A N 1
ATOM 2414 C CA . ILE A 1 311 ? -72.635 -18.153 98.584 1.00 87.25 311 ILE A CA 1
ATOM 2415 C C . ILE A 1 311 ? -73.407 -17.058 99.331 1.00 87.25 311 ILE A C 1
ATOM 2417 O O . ILE A 1 311 ? -74.255 -17.382 100.159 1.00 87.25 311 ILE A O 1
ATOM 2421 N N . ILE A 1 312 ? -73.178 -15.786 99.000 1.00 87.44 312 ILE A N 1
ATOM 2422 C CA . ILE A 1 312 ? -73.869 -14.629 99.591 1.00 87.44 312 ILE A CA 1
ATOM 2423 C C . ILE A 1 312 ? -75.390 -14.761 99.426 1.00 87.44 312 ILE A C 1
ATOM 2425 O O . ILE A 1 312 ? -76.134 -14.627 100.398 1.00 87.44 312 ILE A O 1
ATOM 2429 N N . LYS A 1 313 ? -75.866 -15.125 98.227 1.00 85.38 313 LYS A N 1
ATOM 2430 C CA . LYS A 1 313 ? -77.296 -15.360 97.969 1.00 85.38 313 LYS A CA 1
ATOM 2431 C C . LYS A 1 313 ? -77.872 -16.495 98.822 1.00 85.38 313 LYS A C 1
ATOM 2433 O O . LYS A 1 313 ? -78.981 -16.376 99.339 1.00 85.38 313 LYS A O 1
ATOM 2438 N N . ASN A 1 314 ? -77.120 -17.585 98.995 1.00 88.38 314 ASN A N 1
ATOM 2439 C CA . ASN A 1 314 ? -77.525 -18.676 99.884 1.00 88.38 314 ASN A CA 1
ATOM 2440 C C . ASN A 1 314 ? -77.612 -18.212 101.346 1.00 88.38 314 ASN A C 1
ATOM 2442 O O . ASN A 1 314 ? -78.557 -18.586 102.036 1.00 88.38 314 ASN A O 1
ATOM 2446 N N . ILE A 1 315 ? -76.665 -17.390 101.815 1.00 87.69 315 ILE A N 1
ATOM 2447 C CA . ILE A 1 315 ? -76.687 -16.832 103.175 1.00 87.69 315 ILE A CA 1
ATOM 2448 C C . ILE A 1 315 ? -77.914 -15.936 103.369 1.00 87.69 315 ILE A C 1
ATOM 2450 O O . ILE A 1 315 ? -78.636 -16.144 104.339 1.00 87.69 315 ILE A O 1
ATOM 2454 N N . SER A 1 316 ? -78.209 -15.025 102.432 1.00 87.06 316 SER A N 1
ATOM 2455 C CA . SER A 1 316 ? -79.423 -14.185 102.467 1.00 87.06 316 SER A CA 1
ATOM 2456 C C . SER A 1 316 ? -80.694 -15.027 102.598 1.00 87.06 316 SER A C 1
ATOM 2458 O O . SER A 1 316 ? -81.503 -14.798 103.494 1.00 87.06 316 SER A O 1
ATOM 2460 N N . GLN A 1 317 ? -80.836 -16.075 101.777 1.00 87.56 317 GLN A N 1
ATOM 2461 C CA . GLN A 1 317 ? -81.993 -16.966 101.854 1.00 87.56 317 GLN A CA 1
ATOM 2462 C C . GLN A 1 317 ? -82.108 -17.640 103.230 1.00 87.56 317 GLN A C 1
ATOM 2464 O O . GLN A 1 317 ? -83.209 -17.789 103.760 1.00 87.56 317 GLN A O 1
ATOM 2469 N N . LYS A 1 318 ? -80.985 -18.067 103.821 1.00 87.75 318 LYS A N 1
ATOM 2470 C CA . LYS A 1 318 ? -80.979 -18.672 105.159 1.00 87.75 318 LYS A CA 1
ATOM 2471 C C . LYS A 1 318 ? -81.302 -17.652 106.250 1.00 87.75 318 LYS A C 1
ATOM 2473 O O . LYS A 1 318 ? -82.060 -18.005 107.146 1.00 87.75 318 LYS A O 1
ATOM 2478 N N . ALA A 1 319 ? -80.792 -16.425 106.160 1.00 88.31 319 ALA A N 1
ATOM 2479 C CA . ALA A 1 319 ? -81.121 -15.337 107.081 1.00 88.31 319 ALA A CA 1
ATOM 2480 C C . ALA A 1 319 ? -82.626 -15.018 107.054 1.00 88.31 319 ALA A C 1
ATOM 2482 O O . ALA A 1 319 ? -83.250 -14.966 108.111 1.00 88.31 319 ALA A O 1
ATOM 2483 N N . GLY A 1 320 ? -83.236 -14.958 105.864 1.00 88.12 320 GLY A N 1
ATOM 2484 C CA . GLY A 1 320 ? -84.686 -14.797 105.716 1.00 88.12 320 GLY A CA 1
ATOM 2485 C C . GLY A 1 320 ? -85.486 -15.922 106.386 1.00 88.12 320 GLY A C 1
ATOM 2486 O O . GLY A 1 320 ? -86.411 -15.656 107.149 1.00 88.12 320 GLY A O 1
ATOM 2487 N N . VAL A 1 321 ? -85.080 -17.186 106.197 1.00 90.81 321 VAL A N 1
ATOM 2488 C CA . VAL A 1 321 ? -85.704 -18.332 106.891 1.00 90.81 321 VAL A CA 1
ATOM 2489 C C . VAL A 1 321 ? -85.531 -18.241 108.412 1.00 90.81 321 VAL A C 1
ATOM 2491 O O . VAL A 1 321 ? -86.459 -18.571 109.146 1.00 90.81 321 VAL A O 1
ATOM 2494 N N . ILE A 1 322 ? -84.369 -17.799 108.906 1.00 90.06 322 ILE A N 1
ATOM 2495 C CA . ILE A 1 322 ? -84.148 -17.587 110.346 1.00 90.06 322 ILE A CA 1
ATOM 2496 C C . ILE A 1 322 ? -85.103 -16.513 110.866 1.00 90.06 322 ILE A C 1
ATOM 2498 O O . ILE A 1 322 ? -85.746 -16.740 111.886 1.00 90.06 322 ILE A O 1
ATOM 2502 N N . ASN A 1 323 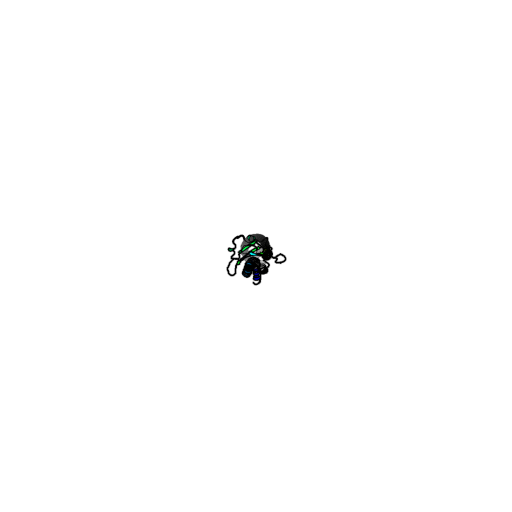? -85.256 -15.396 110.155 1.00 89.56 323 ASN A N 1
ATOM 2503 C CA . ASN A 1 323 ? -86.181 -14.336 110.542 1.00 89.56 323 ASN A CA 1
ATOM 2504 C C . ASN A 1 323 ? -87.643 -14.834 110.573 1.00 89.56 323 ASN A C 1
ATOM 2506 O O . ASN A 1 323 ? -88.375 -14.570 111.524 1.00 89.56 323 ASN A O 1
ATOM 2510 N N . GLU A 1 324 ? -88.055 -15.662 109.605 1.00 89.62 324 GLU A N 1
ATOM 2511 C CA . GLU A 1 324 ? -89.368 -16.325 109.645 1.00 89.62 324 GLU A CA 1
ATOM 2512 C C . GLU A 1 324 ? -89.535 -17.248 110.864 1.00 89.62 324 GLU A C 1
ATOM 2514 O O . GLU A 1 324 ? -90.610 -17.295 111.473 1.00 89.62 324 GLU A O 1
ATOM 2519 N N . ILE A 1 325 ? -88.495 -18.013 111.220 1.00 90.19 325 ILE A N 1
ATOM 2520 C CA . ILE A 1 325 ? -88.491 -18.864 112.419 1.00 90.19 325 ILE A CA 1
ATOM 2521 C C . ILE A 1 325 ? -88.600 -17.995 113.672 1.00 90.19 325 ILE A C 1
ATOM 2523 O O . ILE A 1 325 ? -89.364 -18.339 114.574 1.00 90.19 325 ILE A O 1
ATOM 2527 N N . VAL A 1 326 ? -87.889 -16.869 113.719 1.00 91.50 326 VAL A N 1
ATOM 2528 C CA . VAL A 1 326 ? -87.947 -15.908 114.820 1.00 91.50 326 VAL A CA 1
ATOM 2529 C C . VAL A 1 326 ? -89.360 -15.376 115.000 1.00 91.50 326 VAL A C 1
ATOM 2531 O O . VAL A 1 326 ? -89.898 -15.534 116.090 1.00 91.50 326 VAL A O 1
ATOM 2534 N N . SER A 1 327 ? -90.006 -14.845 113.957 1.00 88.44 327 SER A N 1
ATOM 2535 C CA . SER A 1 327 ? -91.375 -14.319 114.075 1.00 88.44 327 SER A CA 1
ATOM 2536 C C . SER A 1 327 ? -92.364 -15.395 114.532 1.00 88.44 327 SER A C 1
ATOM 2538 O O . SER A 1 327 ? -93.246 -15.135 115.349 1.00 88.44 327 SER A O 1
ATOM 2540 N N . LYS A 1 328 ? -92.211 -16.639 114.053 1.00 92.19 328 LYS A N 1
ATOM 2541 C CA . LYS A 1 328 ? -93.021 -17.773 114.535 1.00 92.19 328 LYS A CA 1
ATOM 2542 C C . LYS A 1 328 ? -92.747 -18.088 116.004 1.00 92.19 328 LYS A C 1
ATOM 2544 O O . LYS A 1 328 ? -93.687 -18.381 116.736 1.00 92.19 328 LYS A O 1
ATOM 2549 N N . THR A 1 329 ? -91.488 -18.035 116.431 1.00 91.56 329 THR A N 1
ATOM 2550 C CA . THR A 1 329 ? -91.073 -18.303 117.816 1.00 91.56 329 THR A CA 1
ATOM 2551 C C . THR A 1 329 ? -91.552 -17.202 118.757 1.00 91.56 329 THR A C 1
ATOM 2553 O O . THR A 1 329 ? -92.045 -17.508 119.835 1.00 91.56 329 THR A O 1
ATOM 2556 N N . GLU A 1 330 ? -91.498 -15.943 118.328 1.00 88.69 330 GLU A N 1
ATOM 2557 C CA . GLU A 1 330 ? -92.034 -14.786 119.046 1.00 88.69 330 GLU A CA 1
ATOM 2558 C C . GLU A 1 330 ? -93.556 -14.897 119.211 1.00 88.69 330 GLU A C 1
ATOM 2560 O O . GLU A 1 330 ? -94.067 -14.747 120.317 1.00 88.69 330 GLU A O 1
ATOM 2565 N N . LEU A 1 331 ? -94.287 -15.277 118.154 1.00 91.12 331 LEU A N 1
ATOM 2566 C CA . LEU A 1 331 ? -95.729 -15.546 118.237 1.00 91.12 331 LEU A CA 1
ATOM 2567 C C . LEU A 1 331 ? -96.056 -16.742 119.147 1.00 91.12 331 LEU A C 1
ATOM 2569 O O . LEU A 1 331 ? -97.014 -16.686 119.917 1.00 91.12 331 LEU A O 1
ATOM 2573 N N . LEU A 1 332 ? -95.277 -17.827 119.074 1.00 89.62 332 LEU A N 1
ATOM 2574 C CA . LEU A 1 332 ? -95.423 -18.997 119.950 1.00 89.62 332 LEU A CA 1
ATOM 2575 C C . LEU A 1 332 ? -95.173 -18.633 121.417 1.00 89.62 332 LEU A C 1
ATOM 2577 O O . LEU A 1 332 ? -95.946 -19.034 122.284 1.00 89.62 332 LEU A O 1
ATOM 2581 N N . SER A 1 333 ? -94.122 -17.860 121.679 1.00 91.81 333 SER A N 1
ATOM 2582 C CA . SER A 1 333 ? -93.771 -17.337 122.998 1.00 91.81 333 SER A CA 1
ATOM 2583 C C . SER A 1 333 ? -94.866 -16.415 123.541 1.00 91.81 333 SER A C 1
ATOM 2585 O O . SER A 1 333 ? -95.303 -16.596 124.676 1.00 91.81 333 SER A O 1
ATOM 2587 N N . LEU A 1 334 ? -95.383 -15.492 122.725 1.00 86.50 334 LEU A N 1
ATOM 2588 C CA . LEU A 1 334 ? -96.488 -14.611 123.099 1.00 86.50 334 LEU A CA 1
ATOM 2589 C C . LEU A 1 334 ? -97.747 -15.414 123.447 1.00 86.50 334 LEU A C 1
ATOM 2591 O O . LEU A 1 334 ? -98.350 -15.186 124.494 1.00 86.50 334 LEU A O 1
ATOM 2595 N N . ASN A 1 335 ? -98.115 -16.392 122.612 1.00 87.50 335 ASN A N 1
ATOM 2596 C CA . ASN A 1 335 ? -99.250 -17.279 122.876 1.00 87.50 335 ASN A CA 1
ATOM 2597 C C . ASN A 1 335 ? -99.056 -18.079 124.172 1.00 87.50 335 ASN A C 1
ATOM 2599 O O . ASN A 1 335 ? -99.988 -18.200 124.965 1.00 87.50 335 ASN A O 1
ATOM 2603 N N . ALA A 1 336 ? -97.846 -18.595 124.411 1.00 87.88 336 ALA A N 1
ATOM 2604 C CA . ALA A 1 336 ? -97.513 -19.312 125.638 1.00 87.88 336 ALA A CA 1
ATOM 2605 C C . ALA A 1 336 ? -97.569 -18.399 126.873 1.00 87.88 336 ALA A C 1
ATOM 2607 O O . ALA A 1 336 ? -98.079 -18.818 127.908 1.00 87.88 336 ALA A O 1
ATOM 2608 N N . SER A 1 337 ? -97.108 -17.150 126.762 1.00 87.12 337 SER A N 1
ATOM 2609 C CA . SER A 1 337 ? -97.176 -16.141 127.825 1.00 87.12 337 SER A CA 1
ATOM 2610 C C . SER A 1 337 ? -98.628 -15.774 128.167 1.00 87.12 337 SER A C 1
ATOM 2612 O O . SER A 1 337 ? -99.007 -15.760 129.340 1.00 87.12 337 SER A O 1
ATOM 2614 N N . ILE A 1 338 ? -99.484 -15.592 127.151 1.00 86.00 338 ILE A N 1
ATOM 2615 C CA . ILE A 1 338 ? -100.926 -15.344 127.323 1.00 86.00 338 ILE A CA 1
ATOM 2616 C C . ILE A 1 338 ? -101.612 -16.525 128.026 1.00 86.00 338 ILE A C 1
ATOM 2618 O O . ILE A 1 338 ? -102.362 -16.322 128.982 1.00 86.00 338 ILE A O 1
ATOM 2622 N N . GLU A 1 339 ? -101.360 -17.762 127.588 1.00 85.19 339 GLU A N 1
ATOM 2623 C CA . GLU A 1 339 ? -101.998 -18.943 128.182 1.00 85.19 339 GLU A CA 1
ATOM 2624 C C . GLU A 1 339 ? -101.457 -19.234 129.597 1.00 85.19 339 GLU A C 1
ATOM 2626 O O . GLU A 1 339 ? -102.214 -19.626 130.488 1.00 85.19 339 GLU A O 1
ATOM 2631 N N . ALA A 1 340 ? -100.176 -18.945 129.855 1.00 85.56 340 ALA A N 1
ATOM 2632 C CA . ALA A 1 340 ? -99.588 -18.991 131.193 1.00 85.56 340 ALA A CA 1
ATOM 2633 C C . ALA A 1 340 ? -100.228 -17.962 132.142 1.00 85.56 340 ALA A C 1
ATOM 2635 O O . ALA A 1 340 ? -100.544 -18.302 133.283 1.00 85.56 340 ALA A O 1
ATOM 2636 N N . ALA A 1 341 ? -100.498 -16.738 131.671 1.00 82.25 341 ALA A N 1
ATOM 2637 C CA . ALA A 1 341 ? -101.245 -15.736 132.431 1.00 82.25 341 ALA A CA 1
ATOM 2638 C C . ALA A 1 341 ? -102.691 -16.190 132.711 1.00 82.25 341 ALA A C 1
ATOM 2640 O O . ALA A 1 341 ? -103.220 -15.963 133.802 1.00 82.25 341 ALA A O 1
ATOM 2641 N N . ARG A 1 342 ? -103.315 -16.894 131.757 1.00 84.06 342 ARG A N 1
ATOM 2642 C CA . ARG A 1 342 ? -104.672 -17.451 131.880 1.00 84.06 342 ARG A CA 1
ATOM 2643 C C . ARG A 1 342 ? -104.778 -18.562 132.931 1.00 84.06 342 ARG A C 1
ATOM 2645 O O . ARG A 1 342 ? -105.818 -18.682 133.574 1.00 84.06 342 ARG A O 1
ATOM 2652 N N . ALA A 1 343 ? -103.712 -19.335 133.143 1.00 83.81 343 ALA A N 1
ATOM 2653 C CA . ALA A 1 343 ? -103.628 -20.381 134.168 1.00 83.81 343 ALA A CA 1
ATOM 2654 C C . ALA A 1 343 ? -103.402 -19.851 135.608 1.00 83.81 343 ALA A C 1
ATOM 2656 O O . ALA A 1 343 ? -103.393 -20.637 136.561 1.00 83.81 343 ALA A O 1
ATOM 2657 N N . GLY A 1 344 ? -103.234 -18.534 135.796 1.00 78.00 344 GLY A N 1
ATOM 2658 C CA . GLY A 1 344 ? -103.111 -17.901 137.114 1.00 78.00 344 GLY A CA 1
ATOM 2659 C C . GLY A 1 344 ? -101.862 -18.339 137.895 1.00 78.00 344 GLY A C 1
ATOM 2660 O O . GLY A 1 344 ? -100.759 -18.388 137.356 1.00 78.00 344 GLY A O 1
ATOM 2661 N N . GLU A 1 345 ? -102.016 -18.663 139.186 1.00 75.44 345 GLU A N 1
ATOM 2662 C CA . GLU A 1 345 ? -100.902 -19.053 140.078 1.00 75.44 345 GLU A CA 1
ATOM 2663 C C . GLU A 1 345 ? -100.137 -20.300 139.587 1.00 75.44 345 GLU A C 1
ATOM 2665 O O . GLU A 1 345 ? -98.920 -20.373 139.754 1.00 75.44 345 GLU A O 1
ATOM 2670 N N . PHE A 1 346 ? -100.812 -21.244 138.915 1.00 74.06 346 PHE A N 1
ATOM 2671 C CA . PHE A 1 346 ? -100.191 -22.466 138.382 1.00 74.06 346 PHE A CA 1
ATOM 2672 C C . PHE A 1 346 ? -99.352 -22.226 137.109 1.00 74.06 346 PHE A C 1
ATOM 2674 O O . PHE A 1 346 ? -98.587 -23.103 136.711 1.00 74.06 346 PHE A O 1
ATOM 2681 N N . GLY A 1 347 ? -99.467 -21.049 136.475 1.00 81.25 347 GLY A N 1
ATOM 2682 C CA . GLY A 1 347 ? -98.791 -20.697 135.219 1.00 81.25 347 GLY A CA 1
ATOM 2683 C C . GLY A 1 347 ? -97.541 -19.817 135.356 1.00 81.25 347 GLY A C 1
ATOM 2684 O O . GLY A 1 347 ? -96.825 -19.630 134.373 1.00 81.25 347 GLY A O 1
ATOM 2685 N N . LYS A 1 348 ? -97.220 -19.300 136.554 1.00 78.56 348 LYS A N 1
ATOM 2686 C CA . LYS A 1 348 ? -96.124 -18.325 136.765 1.00 78.56 348 LYS A CA 1
ATOM 2687 C C . LYS A 1 348 ? -94.759 -18.780 136.229 1.00 78.56 348 LYS A C 1
ATOM 2689 O O . LYS A 1 348 ? -94.068 -17.991 135.595 1.00 78.56 348 LYS A O 1
ATOM 2694 N N . GLY A 1 349 ? -94.381 -20.045 136.437 1.00 82.00 349 GLY A N 1
ATOM 2695 C CA . GLY A 1 349 ? -93.111 -20.585 135.927 1.00 82.00 349 GLY A CA 1
ATOM 2696 C C . GLY A 1 349 ? -93.058 -20.666 134.396 1.00 82.00 349 GLY A C 1
ATOM 2697 O O . GLY A 1 349 ? -92.030 -20.360 133.799 1.00 82.00 349 GLY A O 1
ATOM 2698 N N . PHE A 1 350 ? -94.181 -21.007 133.755 1.00 83.75 350 PHE A N 1
ATOM 2699 C CA . PHE A 1 350 ? -94.290 -21.042 132.293 1.00 83.75 350 PHE A CA 1
ATOM 2700 C C . PHE A 1 350 ? -94.269 -19.642 131.676 1.00 83.75 350 PHE A C 1
ATOM 2702 O O . PHE A 1 350 ? -93.684 -19.468 130.613 1.00 83.75 350 PHE A O 1
ATOM 2709 N N . SER A 1 351 ? -94.838 -18.642 132.358 1.00 84.75 351 SER A N 1
ATOM 2710 C CA . SER A 1 351 ? -94.820 -17.246 131.903 1.00 84.75 351 SER A CA 1
ATOM 2711 C C . SER A 1 351 ? -93.396 -16.698 131.789 1.00 84.75 351 SER A C 1
ATOM 2713 O O . SER A 1 351 ? -93.076 -16.060 130.792 1.00 84.75 351 SER A O 1
ATOM 2715 N N . VAL A 1 352 ? -92.531 -16.985 132.771 1.00 85.00 352 VAL A N 1
ATOM 2716 C CA . VAL A 1 352 ? -91.128 -16.528 132.766 1.00 85.00 352 VAL A CA 1
ATOM 2717 C C . VAL A 1 352 ? -90.338 -17.190 131.635 1.00 85.00 352 VAL A C 1
ATOM 2719 O O . VAL A 1 352 ? -89.595 -16.520 130.926 1.00 85.00 352 VAL A O 1
ATOM 2722 N N . VAL A 1 353 ? -90.525 -18.497 131.419 1.00 87.81 353 VAL A N 1
ATOM 2723 C CA . VAL A 1 353 ? -89.874 -19.204 130.303 1.00 87.81 353 VAL A CA 1
ATOM 2724 C C . VAL A 1 353 ? -90.378 -18.680 128.958 1.00 87.81 353 VAL A C 1
ATOM 2726 O O . VAL A 1 353 ? -89.581 -18.500 128.045 1.00 87.81 353 VAL A O 1
ATOM 2729 N N . ALA A 1 354 ? -91.679 -18.410 128.825 1.00 87.88 354 ALA A N 1
ATOM 2730 C CA . ALA A 1 354 ? -92.241 -17.848 127.604 1.00 87.88 354 ALA A CA 1
ATOM 2731 C C . ALA A 1 354 ? -91.653 -16.463 127.302 1.00 87.88 354 ALA A C 1
ATOM 2733 O O . ALA A 1 354 ? -91.203 -16.251 126.181 1.00 87.88 354 ALA A O 1
ATOM 2734 N N . GLU A 1 355 ? -91.588 -15.558 128.281 1.00 86.56 355 GLU A N 1
ATOM 2735 C CA . GLU A 1 355 ? -90.988 -14.226 128.122 1.00 86.56 355 GLU A CA 1
ATOM 2736 C C . GLU A 1 355 ? -89.502 -14.301 127.732 1.00 86.56 355 GLU A C 1
ATOM 2738 O O . GLU A 1 355 ? -89.088 -13.636 126.783 1.00 86.56 355 GLU A O 1
ATOM 2743 N N . GLU A 1 356 ? -88.724 -15.188 128.362 1.00 89.88 356 GLU A N 1
ATOM 2744 C CA . GLU A 1 356 ? -87.312 -15.395 128.014 1.00 89.88 356 GLU A CA 1
ATOM 2745 C C . GLU A 1 356 ? -87.139 -15.971 126.596 1.00 89.88 356 GLU A C 1
ATOM 2747 O O . GLU A 1 356 ? -86.283 -15.517 125.838 1.00 89.88 356 GLU A O 1
ATOM 2752 N N . VAL A 1 357 ? -87.992 -16.919 126.182 1.00 90.75 357 VAL A N 1
ATOM 2753 C CA . VAL A 1 357 ? -88.013 -17.443 124.801 1.00 90.75 357 VAL A CA 1
ATOM 2754 C C . VAL A 1 357 ? -88.395 -16.349 123.798 1.00 90.75 357 VAL A C 1
ATOM 2756 O O . VAL A 1 357 ? -87.868 -16.330 122.687 1.00 90.75 357 VAL A O 1
ATOM 2759 N N . GLY A 1 358 ? -89.269 -15.418 124.184 1.00 87.81 358 GLY A N 1
ATOM 2760 C CA . GLY A 1 358 ? -89.669 -14.278 123.355 1.00 87.81 358 GLY A CA 1
ATOM 2761 C C . GLY A 1 358 ? -88.535 -13.275 123.191 1.00 87.81 358 GLY A C 1
ATOM 2762 O O . GLY A 1 358 ? -88.242 -12.839 122.079 1.00 87.81 358 GLY A O 1
ATOM 2763 N N . ASN A 1 359 ? -87.836 -12.976 124.285 1.00 89.44 359 ASN A N 1
ATOM 2764 C CA . ASN A 1 359 ? -86.655 -12.127 124.269 1.00 89.44 359 ASN A CA 1
ATOM 2765 C C . ASN A 1 359 ? -85.529 -12.742 123.417 1.00 89.44 359 ASN A C 1
ATOM 2767 O O . ASN A 1 359 ? -84.949 -12.060 122.574 1.00 89.44 359 ASN A O 1
ATOM 2771 N N . LEU A 1 360 ? -85.272 -14.048 123.555 1.00 89.50 360 LEU A N 1
ATOM 2772 C CA . LEU A 1 360 ? -84.276 -14.757 122.746 1.00 89.50 360 LEU A CA 1
ATOM 2773 C C . LEU A 1 360 ? -84.654 -14.786 121.256 1.00 89.50 360 LEU A C 1
ATOM 2775 O O . LEU A 1 360 ? -83.777 -14.653 120.398 1.00 89.50 360 LEU A O 1
ATOM 2779 N N . ALA A 1 361 ? -85.949 -14.920 120.943 1.00 89.94 361 ALA A N 1
ATOM 2780 C CA . ALA A 1 361 ? -86.455 -14.799 119.579 1.00 89.94 361 ALA A CA 1
ATOM 2781 C C . ALA A 1 361 ? -86.181 -13.396 119.025 1.00 89.94 361 ALA A C 1
ATOM 2783 O O . ALA A 1 361 ? -85.569 -13.285 117.969 1.00 89.94 361 ALA A O 1
ATOM 2784 N N . LYS A 1 362 ? -86.519 -12.333 119.763 1.00 88.00 362 LYS A N 1
ATOM 2785 C CA . LYS A 1 362 ? -86.274 -10.945 119.345 1.00 88.00 362 LYS A CA 1
ATOM 2786 C C . LYS A 1 362 ? -84.793 -10.663 119.077 1.00 88.00 362 LYS A C 1
ATOM 2788 O O . LYS A 1 362 ? -84.456 -10.177 118.003 1.00 88.00 362 LYS A O 1
ATOM 2793 N N . VAL A 1 363 ? -83.909 -11.061 119.995 1.00 89.19 363 VAL A N 1
ATOM 2794 C CA . VAL A 1 363 ? -82.449 -10.940 119.817 1.00 89.19 363 VAL A CA 1
ATOM 2795 C C . VAL A 1 363 ? -81.971 -11.714 118.581 1.00 89.19 363 VAL A C 1
ATOM 2797 O O . VAL A 1 363 ? -81.127 -11.230 117.831 1.00 89.19 363 VAL A O 1
ATOM 2800 N N . SER A 1 364 ? -82.528 -12.902 118.333 1.00 89.75 364 SER A N 1
ATOM 2801 C CA . SER A 1 364 ? -82.208 -13.692 117.138 1.00 89.75 364 SER A CA 1
ATOM 2802 C C . SER A 1 364 ? -82.723 -13.041 115.847 1.00 89.75 364 SER A C 1
ATOM 2804 O O . SER A 1 364 ? -82.089 -13.185 114.804 1.00 89.75 364 SER A O 1
ATOM 2806 N N . GLY A 1 365 ? -83.850 -12.327 115.903 1.00 89.38 365 GLY A N 1
ATOM 2807 C CA . GLY A 1 365 ? -84.418 -11.575 114.780 1.00 89.38 365 GLY A CA 1
ATOM 2808 C C . GLY A 1 365 ? -83.586 -10.360 114.420 1.00 89.38 365 GLY A C 1
ATOM 2809 O O . GLY A 1 365 ? -83.260 -10.174 113.251 1.00 89.38 365 GLY A O 1
ATOM 2810 N N . ASP A 1 366 ? -83.178 -9.592 115.430 1.00 89.38 366 ASP A N 1
ATOM 2811 C CA . ASP A 1 366 ? -82.275 -8.455 115.254 1.00 89.38 366 ASP A CA 1
ATOM 2812 C C . ASP A 1 366 ? -80.950 -8.921 114.621 1.00 89.38 366 ASP A C 1
ATOM 2814 O O . ASP A 1 366 ? -80.522 -8.378 113.606 1.00 89.38 366 ASP A O 1
ATOM 2818 N N . ALA A 1 367 ? -80.368 -10.024 115.110 1.00 88.12 367 ALA A N 1
ATOM 2819 C CA . ALA A 1 367 ? -79.159 -10.604 114.521 1.00 88.12 367 ALA A CA 1
ATOM 2820 C C . ALA A 1 367 ? -79.362 -11.124 113.081 1.00 88.12 367 ALA A C 1
ATOM 2822 O O . ALA A 1 367 ? -78.474 -10.984 112.239 1.00 88.12 367 ALA A O 1
ATOM 2823 N N . ALA A 1 368 ? -80.511 -11.736 112.773 1.00 89.75 368 ALA A N 1
ATOM 2824 C CA . ALA A 1 368 ? -80.825 -12.191 111.417 1.00 89.75 368 ALA A CA 1
ATOM 2825 C C . ALA A 1 368 ? -80.973 -11.015 110.440 1.00 89.75 368 ALA A C 1
ATOM 2827 O O . ALA A 1 368 ? -80.528 -11.111 109.295 1.00 89.75 368 ALA A O 1
ATOM 2828 N N . LYS A 1 369 ? -81.548 -9.905 110.908 1.00 87.12 369 LYS A N 1
ATOM 2829 C CA . LYS A 1 369 ? -81.706 -8.670 110.143 1.00 87.12 369 LYS A CA 1
ATOM 2830 C C . LYS A 1 369 ? -80.371 -7.970 109.893 1.00 87.12 369 LYS A C 1
ATOM 2832 O O . LYS A 1 369 ? -80.103 -7.590 108.759 1.00 87.12 369 LYS A O 1
ATOM 2837 N N . ASP A 1 370 ? -79.497 -7.902 110.895 1.00 89.00 370 ASP A N 1
ATOM 2838 C CA . ASP A 1 370 ? -78.136 -7.375 110.724 1.00 89.00 370 ASP A CA 1
ATOM 2839 C C . ASP A 1 370 ? -77.348 -8.173 109.666 1.00 89.00 370 ASP A C 1
ATOM 2841 O O . ASP A 1 370 ? -76.620 -7.602 108.850 1.00 89.00 370 ASP A O 1
ATOM 2845 N N . ILE A 1 371 ? -77.515 -9.504 109.629 1.00 88.94 371 ILE A N 1
ATOM 2846 C CA . ILE A 1 371 ? -76.931 -10.353 108.576 1.00 88.94 371 ILE A CA 1
ATOM 2847 C C . ILE A 1 371 ? -77.521 -10.004 107.203 1.00 88.94 371 ILE A C 1
ATOM 2849 O O . ILE A 1 371 ? -76.780 -9.937 106.224 1.00 88.94 371 ILE A O 1
ATOM 2853 N N . GLU A 1 372 ? -78.833 -9.803 107.105 1.00 86.19 372 GLU A N 1
ATOM 2854 C CA . GLU A 1 372 ? -79.506 -9.449 105.852 1.00 86.19 372 GLU A CA 1
ATOM 2855 C C . GLU A 1 372 ? -79.019 -8.099 105.303 1.00 86.19 372 GLU A C 1
ATOM 2857 O O . GLU A 1 372 ? -78.695 -8.005 104.116 1.00 86.19 372 GLU A O 1
ATOM 2862 N N . ASP A 1 373 ? -78.860 -7.098 106.171 1.00 88.69 373 ASP A N 1
ATOM 2863 C CA . ASP A 1 373 ? -78.351 -5.772 105.815 1.00 88.69 373 ASP A CA 1
ATOM 2864 C C . ASP A 1 373 ? -76.886 -5.832 105.334 1.00 88.69 373 ASP A C 1
ATOM 2866 O O . ASP A 1 373 ? -76.557 -5.300 104.267 1.00 88.69 373 ASP A O 1
ATOM 2870 N N . LEU A 1 374 ? -76.012 -6.562 106.045 1.00 86.88 374 LEU A N 1
ATOM 2871 C CA . LEU A 1 374 ? -74.616 -6.782 105.629 1.00 86.88 374 LEU A CA 1
ATOM 2872 C C . LEU A 1 374 ? -74.513 -7.520 104.286 1.00 86.88 374 LEU A C 1
ATOM 2874 O O . LEU A 1 374 ? -73.625 -7.247 103.469 1.00 86.88 374 LEU A O 1
ATOM 2878 N N . ILE A 1 375 ? -75.417 -8.467 104.034 1.00 87.06 375 ILE A N 1
ATOM 2879 C CA . ILE A 1 375 ? -75.478 -9.183 102.761 1.00 87.06 375 ILE A CA 1
ATOM 2880 C C . ILE A 1 375 ? -75.975 -8.262 101.643 1.00 87.06 375 ILE A C 1
ATOM 2882 O O . ILE A 1 375 ? -75.403 -8.287 100.553 1.00 87.06 375 ILE A O 1
ATOM 2886 N N . HIS A 1 376 ? -76.970 -7.412 101.895 1.00 85.19 376 HIS A N 1
ATOM 2887 C CA . HIS A 1 376 ? -77.426 -6.414 100.928 1.00 85.19 376 HIS A CA 1
ATOM 2888 C C . HIS A 1 376 ? -76.310 -5.447 100.519 1.00 85.19 376 HIS A C 1
ATOM 2890 O O . HIS A 1 376 ? -76.145 -5.162 99.329 1.00 85.19 376 HIS A O 1
ATOM 2896 N N . GLU A 1 377 ? -75.505 -4.990 101.480 1.00 84.81 377 GLU A N 1
ATOM 2897 C CA . GLU A 1 377 ? -74.319 -4.182 101.197 1.00 84.81 377 GLU A CA 1
ATOM 2898 C C . GLU A 1 377 ? -73.287 -4.969 100.372 1.00 84.81 377 GLU A C 1
ATOM 2900 O O . GLU A 1 377 ? -72.785 -4.474 99.360 1.00 84.81 377 GLU A O 1
ATOM 2905 N N . SER A 1 378 ? -73.044 -6.233 100.728 1.00 83.44 378 SER A N 1
ATOM 2906 C CA . SER A 1 378 ? -72.109 -7.112 100.013 1.00 83.44 378 SER A CA 1
ATOM 2907 C C . SER A 1 378 ? -72.533 -7.395 98.563 1.00 83.44 378 SER A C 1
ATOM 2909 O O . SER A 1 378 ? -71.684 -7.434 97.671 1.00 83.44 378 SER A O 1
ATOM 2911 N N . ILE A 1 379 ? -73.836 -7.554 98.296 1.00 80.88 379 ILE A N 1
ATOM 2912 C CA . ILE A 1 379 ? -74.383 -7.720 96.936 1.00 80.88 379 ILE A CA 1
ATOM 2913 C C . ILE A 1 379 ? -74.151 -6.451 96.118 1.00 80.88 379 ILE A C 1
ATOM 2915 O O . ILE A 1 379 ? -73.657 -6.529 94.996 1.00 80.88 379 ILE A O 1
ATOM 2919 N N . LYS A 1 380 ? -74.430 -5.279 96.696 1.00 81.81 380 LYS A N 1
ATOM 2920 C CA . LYS A 1 380 ? -74.247 -3.991 96.019 1.00 81.81 380 LYS A CA 1
ATOM 2921 C C . LYS A 1 380 ? -72.791 -3.749 95.615 1.00 81.81 380 LYS A C 1
ATOM 2923 O O . LYS A 1 380 ? -72.534 -3.242 94.529 1.00 81.81 380 LYS A O 1
ATOM 2928 N N . VAL A 1 381 ? -71.838 -4.130 96.468 1.00 76.06 381 VAL A N 1
ATOM 2929 C CA . VAL A 1 381 ? -70.404 -4.068 96.141 1.00 76.06 381 VAL A CA 1
ATOM 2930 C C . VAL A 1 381 ? -70.041 -5.079 95.048 1.00 76.06 381 VAL A C 1
ATOM 2932 O O . VAL A 1 381 ? -69.263 -4.751 94.157 1.00 76.06 381 VAL A O 1
ATOM 2935 N N . SER A 1 382 ? -70.624 -6.281 95.074 1.00 72.00 382 SER A N 1
ATOM 2936 C CA . SER A 1 382 ? -70.378 -7.316 94.061 1.00 72.00 382 SER A CA 1
ATOM 2937 C C . SER A 1 382 ? -70.953 -6.994 92.677 1.00 72.00 382 SER A C 1
ATOM 2939 O O . SER A 1 382 ? -70.457 -7.557 91.711 1.00 72.00 382 SER A O 1
ATOM 2941 N N . GLU A 1 383 ? -71.991 -6.162 92.561 1.00 69.00 383 GLU A N 1
ATOM 2942 C CA . GLU A 1 383 ? -72.575 -5.745 91.271 1.00 69.00 383 GLU A CA 1
ATOM 2943 C C . GLU A 1 383 ? -71.828 -4.565 90.619 1.00 69.00 383 GLU A C 1
ATOM 2945 O O . GLU A 1 383 ? -72.053 -4.258 89.449 1.00 69.00 383 GLU A O 1
ATOM 2950 N N . LEU A 1 384 ? -70.946 -3.892 91.367 1.00 61.09 384 LEU A N 1
ATOM 2951 C CA . LEU A 1 384 ? -70.126 -2.771 90.886 1.00 61.09 384 LEU A CA 1
ATOM 2952 C C . LEU A 1 384 ? -68.793 -3.210 90.247 1.00 61.09 384 LEU A C 1
ATOM 2954 O O . LEU A 1 384 ? -68.113 -2.372 89.651 1.00 61.09 384 LEU A O 1
ATOM 2958 N N . VAL A 1 385 ? -68.417 -4.485 90.391 1.00 53.84 385 VAL A N 1
ATOM 2959 C CA . VAL A 1 385 ? -67.198 -5.121 89.849 1.00 53.84 385 VAL A CA 1
ATOM 2960 C C . VAL A 1 385 ? -67.588 -6.054 88.715 1.00 53.84 385 VAL A C 1
ATOM 2962 O O . VAL A 1 385 ? -66.868 -6.052 87.690 1.00 53.84 385 VAL A O 1
#

Radius of gyration: 98.03 Å; Cα contacts (8 Å, |Δi|>4): 308; chains: 1; bounding box: 179×40×242 Å

Nearest PDB structures (foldseek):
  3zx6-assembly1_A  TM=5.107E-01  e=1.937E-04  Archaeoglobus fulgidus DSM 4304
  3ja6-assembly1_I  TM=5.671E-01  e=7.392E-04  Escherichia coli
  8c5v-assembly1_I  TM=3.709E-01  e=6.046E-05  Escherichia coli
  3zx6-assembly1_B  TM=5.186E-01  e=1.770E-03  Archaeoglobus fulgidus DSM 4304
  3ja6-assembly1_H  TM=4.830E-01  e=2.108E-03  Escherichia coli